Protein AF-0000000069422463 (afdb_homodimer)

Radius of gyration: 33.27 Å; Cα contacts (8 Å, |Δi|>4): 974; chains: 2; bounding box: 63×85×90 Å

InterPro domains:
  IPR027417 P-loop containing nucleoside triphosphate hydrolase [G3DSA:3.40.50.300] (51-285)
  IPR027417 P-loop containing nucleoside triphosphate hydrolase [SSF52540] (46-246)
  IPR045063 Dynamin, N-terminal [PF00350] (51-156)
  IPR051943 TRAFAC Dynamin-like GTPase [PTHR43681] (6-267)

Solvent-accessible surface area (backbone atoms only — not comparable to full-atom values): 37508 Å² total; per-residue (Å²): 128,81,44,75,64,50,56,48,49,50,53,38,50,65,48,44,52,53,39,60,68,57,44,46,58,49,35,66,73,71,43,41,41,79,74,73,45,73,75,76,59,91,54,54,72,68,55,61,36,28,36,37,39,38,34,40,62,88,23,42,63,70,49,34,52,28,51,74,65,71,40,90,60,61,71,81,59,57,60,91,58,83,46,58,71,36,32,39,33,41,34,50,24,91,60,75,46,77,45,50,19,60,59,41,61,73,30,75,84,69,65,48,44,78,56,51,59,92,56,69,78,54,26,75,32,28,33,38,34,25,36,71,42,77,68,28,70,57,26,31,41,33,40,47,40,42,37,58,68,55,88,73,42,66,71,71,70,78,54,62,57,46,58,48,48,40,54,36,54,73,70,32,62,34,35,38,38,30,35,30,58,88,51,54,68,74,26,58,49,47,35,50,29,37,45,70,35,46,89,47,43,87,42,35,32,37,31,38,20,58,41,33,77,40,55,72,74,53,38,57,52,42,47,30,45,31,27,18,50,46,17,45,42,40,64,57,91,71,70,60,53,69,35,53,24,50,59,56,93,65,81,67,77,41,67,87,52,43,68,54,30,53,52,30,46,50,50,51,52,48,53,61,65,44,40,57,68,53,43,52,57,48,52,51,48,52,49,49,50,50,49,49,52,48,50,53,51,47,53,66,51,34,78,73,42,77,82,48,54,66,57,48,53,58,51,50,54,52,53,57,57,47,59,59,55,51,72,71,52,78,68,85,62,79,76,77,70,71,81,63,74,71,72,111,128,81,45,74,64,51,55,48,50,51,52,38,50,64,48,42,51,53,38,59,68,57,46,46,59,48,37,66,73,70,42,41,40,80,73,75,45,73,77,76,58,91,55,54,72,70,53,61,35,27,36,36,40,37,32,40,62,88,23,42,63,70,49,33,51,28,50,75,64,71,41,90,61,61,73,80,58,57,58,91,57,84,46,58,71,36,33,39,34,40,32,48,25,91,57,75,45,77,46,51,19,61,59,41,60,71,30,74,83,70,64,46,43,78,55,54,59,92,53,70,76,54,26,76,33,29,34,38,34,24,36,72,42,77,67,29,70,56,25,29,40,34,42,47,41,41,39,58,68,55,88,73,41,66,70,70,72,78,54,61,60,46,58,50,48,42,55,36,52,72,71,33,63,34,34,38,37,30,34,30,58,88,51,55,69,73,25,57,49,48,36,51,28,37,45,70,35,45,90,48,43,88,42,36,32,37,31,38,20,56,41,33,77,40,57,74,75,53,39,56,52,42,45,30,46,31,25,18,50,46,18,44,43,39,63,55,92,72,72,60,54,69,34,53,23,51,60,54,94,64,79,68,77,42,66,88,54,43,69,52,32,52,52,29,47,49,50,52,51,48,54,61,64,42,39,56,67,53,43,52,58,47,53,51,46,51,48,48,51,50,50,50,52,48,48,54,50,46,52,64,48,37,78,72,41,78,82,48,53,67,56,48,55,59,51,49,52,51,52,56,57,47,60,61,55,50,74,70,52,82,63,86,64,77,75,77,69,68,78,58,70,70,74,108

Sequence (688 aa):
MSTTADKISDILRSLSVPYNKSVRPIEASTGFNMHCMSPLSPTHMEQKPSVLFMGSYSAGKTTAIKYLLQLDIPVLRVGPEPTTDMFHVLTYGEKQVTVGGVILMNDPHLGFQNFFPSNKDIARHFQLTRVNNTCLRAMDIIDSPGFLSGENMGDQRGYDLPGVLCELGKRCTRMYMMMDVFKVDVSPECKECLRKMRSMMGKMRLIFNKADSVSDLNLIRLYGAFMYHSGMAVCAPEVPHVFICSLWDKPYKHDTYRDLFDSEKLELLNDLQMLSVYHYPHIVGNMIERLNCFLVIHLLMCRGIWWLQDSSEKLCRFSKRRRKSRKLWPISAHSTTMPCGMREMSTTADKISDILRSLSVPYNKSVRPIEASTGFNMHCMSPLSPTHMEQKPSVLFMGSYSAGKTTAIKYLLQLDIPVLRVGPEPTTDMFHVLTYGEKQVTVGGVILMNDPHLGFQNFFPSNKDIARHFQLTRVNNTCLRAMDIIDSPGFLSGENMGDQRGYDLPGVLCELGKRCTRMYMMMDVFKVDVSPECKECLRKMRSMMGKMRLIFNKADSVSDLNLIRLYGAFMYHSGMAVCAPEVPHVFICSLWDKPYKHDTYRDLFDSEKLELLNDLQMLSVYHYPHIVGNMIERLNCFLVIHLLMCRGIWWLQDSSEKLCRFSKRRRKSRKLWPISAHSTTMPCGMRE

Structure (mmCIF, N/CA/C/O backbone):
data_AF-0000000069422463-model_v1
#
loop_
_entity.id
_entity.type
_entity.pdbx_description
1 polymer 'EH domain-containing protein 4-like'
#
loop_
_atom_site.group_PDB
_atom_site.id
_atom_site.type_symbol
_atom_site.label_atom_id
_atom_site.label_alt_id
_atom_site.label_comp_id
_atom_site.label_asym_id
_atom_site.label_entity_id
_atom_site.label_seq_id
_atom_site.pdbx_PDB_ins_code
_atom_site.Cartn_x
_atom_site.Cartn_y
_atom_site.Cartn_z
_atom_site.occupancy
_atom_site.B_iso_or_equiv
_atom_site.auth_seq_id
_atom_site.auth_comp_id
_atom_site.auth_asym_id
_atom_site.auth_atom_id
_atom_site.pdbx_PDB_model_num
ATOM 1 N N . MET A 1 1 ? -21.281 -30.516 -27.172 1 32.31 1 MET A N 1
ATOM 2 C CA . MET A 1 1 ? -20.766 -29.172 -27.406 1 32.31 1 MET A CA 1
ATOM 3 C C . MET A 1 1 ? -19.281 -29.109 -27.109 1 32.31 1 MET A C 1
ATOM 5 O O . MET A 1 1 ? -18.859 -29.406 -25.984 1 32.31 1 MET A O 1
ATOM 9 N N . SER A 1 2 ? -18.453 -29.312 -27.984 1 41.84 2 SER A N 1
ATOM 10 C CA . SER A 1 2 ? -17 -29.359 -27.984 1 41.84 2 SER A CA 1
ATOM 11 C C . SER A 1 2 ? -16.406 -28.188 -27.219 1 41.84 2 SER A C 1
ATOM 13 O O . SER A 1 2 ? -16.672 -27.031 -27.547 1 41.84 2 SER A O 1
ATOM 15 N N . THR A 1 3 ? -16.25 -28.344 -25.953 1 51.69 3 THR A N 1
ATOM 16 C CA . THR A 1 3 ? -15.82 -27.359 -24.969 1 51.69 3 THR A CA 1
ATOM 17 C C . THR A 1 3 ? -14.586 -26.594 -25.453 1 51.69 3 THR A C 1
ATOM 19 O O . THR A 1 3 ? -13.867 -27.078 -26.328 1 51.69 3 THR A O 1
ATOM 22 N N . THR A 1 4 ? -14.68 -25.281 -25.297 1 55.38 4 THR A N 1
ATOM 23 C CA . THR A 1 4 ? -13.578 -24.375 -25.594 1 55.38 4 THR A CA 1
ATOM 24 C C . THR A 1 4 ? -12.234 -25.062 -25.328 1 55.38 4 THR A C 1
ATOM 26 O O . THR A 1 4 ? -11.273 -24.859 -26.062 1 55.38 4 THR A O 1
ATOM 29 N N . ALA A 1 5 ? -12.281 -26 -24.438 1 58.28 5 ALA A N 1
ATOM 30 C CA . ALA A 1 5 ? -11.055 -26.703 -24.078 1 58.28 5 ALA A CA 1
ATOM 31 C C . ALA A 1 5 ? -10.68 -27.719 -25.156 1 58.28 5 ALA A C 1
ATOM 33 O O . ALA A 1 5 ? -9.5 -27.875 -25.484 1 58.28 5 ALA A O 1
ATOM 34 N N . ASP A 1 6 ? -11.742 -28.281 -25.828 1 58.25 6 ASP A N 1
ATOM 35 C CA . ASP A 1 6 ? -11.477 -29.266 -26.875 1 58.25 6 ASP A CA 1
ATOM 36 C C . ASP A 1 6 ? -10.914 -28.594 -28.125 1 58.25 6 ASP A C 1
ATOM 38 O O . ASP A 1 6 ? -10.023 -29.141 -28.781 1 58.25 6 ASP A O 1
ATOM 42 N N . LYS A 1 7 ? -11.477 -27.438 -28.297 1 62.94 7 LYS A N 1
ATOM 43 C CA . LYS A 1 7 ? -10.992 -26.703 -29.469 1 62.94 7 LYS A CA 1
ATOM 44 C C . LYS A 1 7 ? -9.531 -26.297 -29.297 1 62.94 7 LYS A C 1
ATOM 46 O O . LYS A 1 7 ? -8.742 -26.375 -30.234 1 62.94 7 LYS A O 1
ATOM 51 N N . ILE A 1 8 ? -9.234 -26.062 -28.125 1 62.81 8 ILE A N 1
ATOM 52 C CA . ILE A 1 8 ? -7.863 -25.641 -27.859 1 62.81 8 ILE A CA 1
ATOM 53 C C . ILE A 1 8 ? -6.922 -26.844 -27.969 1 62.81 8 ILE A C 1
ATOM 55 O O . ILE A 1 8 ? -5.832 -26.734 -28.531 1 62.81 8 ILE A O 1
ATOM 59 N N . SER A 1 9 ? -7.473 -27.859 -27.531 1 63.84 9 SER A N 1
ATOM 60 C CA . SER A 1 9 ? -6.645 -29.062 -27.609 1 63.84 9 SER A CA 1
ATOM 61 C C . SER A 1 9 ? -6.379 -29.453 -29.047 1 63.84 9 SER A C 1
ATOM 63 O O . SER A 1 9 ? -5.277 -29.906 -29.391 1 63.84 9 SER A O 1
ATOM 65 N N . ASP A 1 10 ? -7.383 -29.25 -29.797 1 66.44 10 ASP A N 1
ATOM 66 C CA . ASP A 1 10 ? -7.234 -29.594 -31.203 1 66.44 10 ASP A CA 1
ATOM 67 C C . ASP A 1 10 ? -6.223 -28.672 -31.891 1 66.44 10 ASP A C 1
ATOM 69 O O . ASP A 1 10 ? -5.422 -29.125 -32.719 1 66.44 10 ASP A O 1
ATOM 73 N N . ILE A 1 11 ? -6.301 -27.484 -31.578 1 65.19 11 ILE A N 1
ATOM 74 C CA . ILE A 1 11 ? -5.387 -26.5 -32.156 1 65.19 11 ILE A CA 1
ATOM 75 C C . ILE A 1 11 ? -3.957 -26.812 -31.734 1 65.19 11 ILE A C 1
ATOM 77 O O . ILE A 1 11 ? -3.027 -26.75 -32.531 1 65.19 11 ILE A O 1
ATOM 81 N N . LEU A 1 12 ? -3.84 -27.172 -30.547 1 69.44 12 LEU A N 1
ATOM 82 C CA . LEU A 1 12 ? -2.506 -27.453 -30.016 1 69.44 12 LEU A CA 1
ATOM 83 C C . LEU A 1 12 ? -1.922 -28.719 -30.672 1 69.44 12 LEU A C 1
ATOM 85 O O . LEU A 1 12 ? -0.738 -28.75 -31.016 1 69.44 12 LEU A O 1
ATOM 89 N N . ARG A 1 13 ? -2.756 -29.625 -30.844 1 69.69 13 ARG A N 1
ATOM 90 C CA . ARG A 1 13 ? -2.307 -30.859 -31.5 1 69.69 13 ARG A CA 1
ATOM 91 C C . ARG A 1 13 ? -1.917 -30.594 -32.938 1 69.69 13 ARG A C 1
ATOM 93 O O . ARG A 1 13 ? -0.949 -31.156 -33.438 1 69.69 13 ARG A O 1
ATOM 100 N N . SER A 1 14 ? -2.596 -29.766 -33.531 1 69.56 14 SER A N 1
ATOM 101 C CA . SER A 1 14 ? -2.344 -29.469 -34.938 1 69.56 14 SER A CA 1
ATOM 102 C C . SER A 1 14 ? -1.021 -28.719 -35.125 1 69.56 14 SER A C 1
ATOM 104 O O . SER A 1 14 ? -0.413 -28.781 -36.188 1 69.56 14 SER A O 1
ATOM 106 N N . LEU A 1 15 ? -0.638 -28.109 -34.062 1 71.19 15 LEU A N 1
ATOM 107 C CA . LEU A 1 15 ? 0.617 -27.359 -34.156 1 71.19 15 LEU A CA 1
ATOM 108 C C . LEU A 1 15 ? 1.779 -28.203 -33.656 1 71.19 15 LEU A C 1
ATOM 110 O O . LEU A 1 15 ? 2.889 -28.141 -34.188 1 71.19 15 LEU A O 1
ATOM 114 N N . SER A 1 16 ? 1.464 -28.938 -32.625 1 72.56 16 SER A N 1
ATOM 115 C CA . SER A 1 16 ? 2.516 -29.703 -31.969 1 72.56 16 SER A CA 1
ATOM 116 C C . SER A 1 16 ? 3.068 -30.797 -32.906 1 72.56 16 SER A C 1
ATOM 118 O O . SER A 1 16 ? 4.277 -31.031 -32.938 1 72.56 16 SER A O 1
ATOM 120 N N . VAL A 1 17 ? 2.242 -31.375 -33.656 1 74.19 17 VAL A N 1
ATOM 121 C CA . VAL A 1 17 ? 2.654 -32.5 -34.5 1 74.19 17 VAL A CA 1
ATOM 122 C C . VAL A 1 17 ? 3.607 -32.031 -35.594 1 74.19 17 VAL A C 1
ATOM 124 O O . VAL A 1 17 ? 4.719 -32.531 -35.719 1 74.19 17 VAL A O 1
ATOM 127 N N . PRO A 1 18 ? 3.205 -31.047 -36.219 1 71.75 18 PRO A N 1
ATOM 128 C CA . PRO A 1 18 ? 4.129 -30.562 -37.25 1 71.75 18 PRO A CA 1
ATOM 129 C C . PRO A 1 18 ? 5.418 -29.984 -36.656 1 71.75 18 PRO A C 1
ATOM 131 O O . PRO A 1 18 ? 6.484 -30.125 -37.281 1 71.75 18 PRO A O 1
ATOM 134 N N . TYR A 1 19 ? 5.379 -29.375 -35.656 1 75.75 19 TYR A N 1
ATOM 135 C CA . TYR A 1 19 ? 6.574 -28.812 -35.031 1 75.75 19 TYR A CA 1
ATOM 136 C C . TYR A 1 19 ? 7.555 -29.922 -34.656 1 75.75 19 TYR A C 1
ATOM 138 O O . TYR A 1 19 ? 8.75 -29.828 -34.969 1 75.75 19 TYR A O 1
ATOM 146 N N . ASN A 1 20 ? 7.055 -30.906 -34 1 77.31 20 ASN A N 1
ATOM 147 C CA . ASN A 1 20 ? 7.91 -31.984 -33.531 1 77.31 20 ASN A CA 1
ATOM 148 C C . ASN A 1 20 ? 8.469 -32.781 -34.688 1 77.31 20 ASN A C 1
ATOM 150 O O . ASN A 1 20 ? 9.602 -33.281 -34.625 1 77.31 20 ASN A O 1
ATOM 154 N N . LYS A 1 21 ? 7.723 -32.812 -35.656 1 76 21 LYS A N 1
ATOM 155 C CA . LYS A 1 21 ? 8.125 -33.656 -36.781 1 76 21 LYS A CA 1
ATOM 156 C C . LYS A 1 21 ? 9.086 -32.906 -37.719 1 76 21 LYS A C 1
ATOM 158 O O . LYS A 1 21 ? 10.055 -33.469 -38.219 1 76 21 LYS A O 1
ATOM 163 N N . SER A 1 22 ? 8.898 -31.625 -37.875 1 73.69 22 SER A N 1
ATOM 164 C CA . SER A 1 22 ? 9.633 -30.953 -38.938 1 73.69 22 SER A CA 1
ATOM 165 C C . SER A 1 22 ? 10.586 -29.906 -38.375 1 73.69 22 SER A C 1
ATOM 167 O O . SER A 1 22 ? 11.688 -29.719 -38.906 1 73.69 22 SER A O 1
ATOM 169 N N . VAL A 1 23 ? 10.203 -29.281 -37.438 1 75.75 23 VAL A N 1
ATOM 170 C CA . VAL A 1 23 ? 10.969 -28.125 -37 1 75.75 23 VAL A CA 1
ATOM 171 C C . VAL A 1 23 ? 12 -28.547 -35.938 1 75.75 23 VAL A C 1
ATOM 173 O O . VAL A 1 23 ? 13.164 -28.156 -36.031 1 75.75 23 VAL A O 1
ATOM 176 N N . ARG A 1 24 ? 11.602 -29.328 -35.031 1 78.25 24 ARG A N 1
ATOM 177 C CA . ARG A 1 24 ? 12.445 -29.719 -33.906 1 78.25 24 ARG A CA 1
ATOM 178 C C . ARG A 1 24 ? 13.734 -30.359 -34.406 1 78.25 24 ARG A C 1
ATOM 180 O O . ARG A 1 24 ? 14.82 -30.031 -33.938 1 78.25 24 ARG A O 1
ATOM 187 N N . PRO A 1 25 ? 13.633 -31.266 -35.344 1 76.56 25 PRO A N 1
ATOM 188 C CA . PRO A 1 25 ? 14.867 -31.875 -35.812 1 76.56 25 PRO A CA 1
ATOM 189 C C . PRO A 1 25 ? 15.797 -30.859 -36.5 1 76.56 25 PRO A C 1
ATOM 191 O O . PRO A 1 25 ? 17.016 -30.969 -36.375 1 76.56 25 PRO A O 1
ATOM 194 N N . ILE A 1 26 ? 15.297 -29.922 -37.094 1 74.31 26 ILE A N 1
ATOM 195 C CA . ILE A 1 26 ? 16.109 -28.922 -37.781 1 74.31 26 ILE A CA 1
ATOM 196 C C . ILE A 1 26 ? 16.766 -28.016 -36.75 1 74.31 26 ILE A C 1
ATOM 198 O O . ILE A 1 26 ? 17.938 -27.625 -36.906 1 74.31 26 ILE A O 1
ATOM 202 N N . GLU A 1 27 ? 16.016 -27.656 -35.719 1 77.5 27 GLU A N 1
ATOM 203 C CA . GLU A 1 27 ? 16.578 -26.859 -34.625 1 77.5 27 GLU A CA 1
ATOM 204 C C . GLU A 1 27 ? 17.781 -27.547 -34 1 77.5 27 GLU A C 1
ATOM 206 O O . GLU A 1 27 ? 18.781 -26.906 -33.688 1 77.5 27 GLU A O 1
ATOM 211 N N . ALA A 1 28 ? 17.609 -28.812 -33.75 1 75.38 28 ALA A N 1
ATOM 212 C CA . ALA A 1 28 ? 18.672 -29.594 -33.125 1 75.38 28 ALA A CA 1
ATOM 213 C C . ALA A 1 28 ? 19.906 -29.703 -34 1 75.38 28 ALA A C 1
ATOM 215 O O . ALA A 1 28 ? 21.031 -29.656 -33.531 1 75.38 28 ALA A O 1
ATOM 216 N N . SER A 1 29 ? 19.703 -29.766 -35.281 1 73.38 29 SER A N 1
ATOM 217 C CA . SER A 1 29 ? 20.812 -29.953 -36.219 1 73.38 29 SER A CA 1
ATOM 218 C C . SER A 1 29 ? 21.547 -28.641 -36.469 1 73.38 29 SER A C 1
ATOM 220 O O . SER A 1 29 ? 22.75 -28.641 -36.75 1 73.38 29 SER A O 1
ATOM 222 N N . THR A 1 30 ? 20.844 -27.547 -36.406 1 71.06 30 THR A N 1
ATOM 223 C CA . THR A 1 30 ? 21.438 -26.25 -36.75 1 71.06 30 THR A CA 1
ATOM 224 C C . THR A 1 30 ? 22.047 -25.594 -35.531 1 71.06 30 THR A C 1
ATOM 226 O O . THR A 1 30 ? 22.688 -24.547 -35.625 1 71.06 30 THR A O 1
ATOM 229 N N . GLY A 1 31 ? 21.875 -26.141 -34.312 1 69.62 31 GLY A N 1
ATOM 230 C CA . GLY A 1 31 ? 22.422 -25.562 -33.094 1 69.62 31 GLY A CA 1
ATOM 231 C C . GLY A 1 31 ? 21.578 -24.422 -32.562 1 69.62 31 GLY A C 1
ATOM 232 O O . GLY A 1 31 ? 22.062 -23.609 -31.75 1 69.62 31 GLY A O 1
ATOM 233 N N . PHE A 1 32 ? 20.453 -24.234 -33.094 1 72.94 32 PHE A N 1
ATOM 234 C CA . PHE A 1 32 ? 19.562 -23.172 -32.656 1 72.94 32 PHE A CA 1
ATOM 235 C C . PHE A 1 32 ? 19.344 -23.203 -31.156 1 72.94 32 PHE A C 1
ATOM 237 O O . PHE A 1 32 ? 19.344 -22.156 -30.5 1 72.94 32 PHE A O 1
ATOM 244 N N . ASN A 1 33 ? 19.25 -24.359 -30.609 1 70.44 33 ASN A N 1
ATOM 245 C CA . ASN A 1 33 ? 18.953 -24.531 -29.188 1 70.44 33 ASN A CA 1
ATOM 246 C C . ASN A 1 33 ? 20.141 -24.125 -28.312 1 70.44 33 ASN A C 1
ATOM 248 O O . ASN A 1 33 ? 19.953 -23.703 -27.172 1 70.44 33 ASN A O 1
ATOM 252 N N . MET A 1 34 ? 21.25 -24.156 -28.875 1 65.12 34 MET A N 1
ATOM 253 C CA . MET A 1 34 ? 22.469 -23.812 -28.141 1 65.12 34 MET A CA 1
ATOM 254 C C . MET A 1 34 ? 22.719 -22.312 -28.172 1 65.12 34 MET A C 1
ATOM 256 O O . MET A 1 34 ? 23.234 -21.734 -27.203 1 65.12 34 MET A O 1
ATOM 260 N N . HIS A 1 35 ? 22.25 -21.688 -29.188 1 62.19 35 HIS A N 1
ATOM 261 C CA . HIS A 1 35 ? 22.719 -20.312 -29.391 1 62.19 35 HIS A CA 1
ATOM 262 C C . HIS A 1 35 ? 21.578 -19.312 -29.203 1 62.19 35 HIS A C 1
ATOM 264 O O . HIS A 1 35 ? 21.812 -18.141 -28.891 1 62.19 35 HIS A O 1
ATOM 270 N N . CYS A 1 36 ? 20.453 -19.812 -29.453 1 64.69 36 CYS A N 1
ATOM 271 C CA . CYS A 1 36 ? 19.375 -18.828 -29.5 1 64.69 36 CYS A CA 1
ATOM 272 C C . CYS A 1 36 ? 18.359 -19.078 -28.375 1 64.69 36 CYS A C 1
ATOM 274 O O . CYS A 1 36 ? 18.203 -18.25 -27.484 1 64.69 36 CYS A O 1
ATOM 276 N N . MET A 1 37 ? 17.656 -20.234 -28.5 1 67.88 37 MET A N 1
ATOM 277 C CA . MET A 1 37 ? 16.609 -20.531 -27.531 1 67.88 37 MET A CA 1
ATOM 278 C C . MET A 1 37 ? 16.734 -21.953 -27.016 1 67.88 37 MET A C 1
ATOM 280 O O . MET A 1 37 ? 17.109 -22.859 -27.75 1 67.88 37 MET A O 1
ATOM 284 N N . SER A 1 38 ? 16.391 -22.094 -25.734 1 66.19 38 SER A N 1
ATOM 285 C CA . SER A 1 38 ? 16.453 -23.422 -25.125 1 66.19 38 SER A CA 1
ATOM 286 C C . SER A 1 38 ? 15.438 -24.375 -25.781 1 66.19 38 SER A C 1
ATOM 288 O O . SER A 1 38 ? 14.391 -23.922 -26.25 1 66.19 38 SER A O 1
ATOM 290 N N . PRO A 1 39 ? 15.852 -25.609 -25.938 1 67.81 39 PRO A N 1
ATOM 291 C CA . PRO A 1 39 ? 14.953 -26.578 -26.578 1 67.81 39 PRO A CA 1
ATOM 292 C C . PRO A 1 39 ? 13.609 -26.688 -25.875 1 67.81 39 PRO A C 1
ATOM 294 O O . PRO A 1 39 ? 13.539 -26.562 -24.641 1 67.81 39 PRO A O 1
ATOM 297 N N . LEU A 1 40 ? 12.594 -26.75 -26.719 1 69.25 40 LEU A N 1
ATOM 298 C CA . LEU A 1 40 ? 11.242 -26.938 -26.188 1 69.25 40 LEU A CA 1
ATOM 299 C C . LEU A 1 40 ? 10.93 -28.422 -26 1 69.25 40 LEU A C 1
ATOM 301 O O . LEU A 1 40 ? 11.312 -29.25 -26.828 1 69.25 40 LEU A O 1
ATOM 305 N N . SER A 1 41 ? 10.328 -28.719 -24.828 1 64.81 41 SER A N 1
ATOM 306 C CA . SER A 1 41 ? 9.883 -30.094 -24.609 1 64.81 41 SER A CA 1
ATOM 307 C C . SER A 1 41 ? 8.82 -30.484 -25.625 1 64.81 41 SER A C 1
ATOM 309 O O . SER A 1 41 ? 8.039 -29.656 -26.094 1 64.81 41 SER A O 1
ATOM 311 N N . PRO A 1 42 ? 8.859 -31.766 -26.125 1 63.56 42 PRO A N 1
ATOM 312 C CA . PRO A 1 42 ? 7.863 -32.219 -27.094 1 63.56 42 PRO A CA 1
ATOM 313 C C . PRO A 1 42 ? 6.43 -32 -26.609 1 63.56 42 PRO A C 1
ATOM 315 O O . PRO A 1 42 ? 5.512 -31.875 -27.422 1 63.56 42 PRO A O 1
ATOM 318 N N . THR A 1 43 ? 6.336 -31.938 -25.266 1 62.38 43 THR A N 1
ATOM 319 C CA . THR A 1 43 ? 4.996 -31.797 -24.703 1 62.38 43 THR A CA 1
ATOM 320 C C . THR A 1 43 ? 4.758 -30.359 -24.234 1 62.38 43 THR A C 1
ATOM 322 O O . THR A 1 43 ? 3.832 -30.109 -23.453 1 62.38 43 THR A O 1
ATOM 325 N N . HIS A 1 44 ? 5.582 -29.562 -24.734 1 65.25 44 HIS A N 1
ATOM 326 C CA . HIS A 1 44 ? 5.5 -28.172 -24.281 1 65.25 44 HIS A CA 1
ATOM 327 C C . HIS A 1 44 ? 4.137 -27.578 -24.594 1 65.25 44 HIS A C 1
ATOM 329 O O . HIS A 1 44 ? 3.582 -26.828 -23.781 1 65.25 44 HIS A O 1
ATOM 335 N N . MET A 1 45 ? 3.717 -27.969 -25.719 1 63.5 45 MET A N 1
ATOM 336 C CA . MET A 1 45 ? 2.465 -27.375 -26.172 1 63.5 45 MET A CA 1
ATOM 337 C C . MET A 1 45 ? 1.274 -27.984 -25.438 1 63.5 45 MET A C 1
ATOM 339 O O . MET A 1 45 ? 0.185 -27.406 -25.438 1 63.5 45 MET A O 1
ATOM 343 N N . GLU A 1 46 ? 1.534 -29.109 -24.859 1 64.12 46 GLU A N 1
ATOM 344 C CA . GLU A 1 46 ? 0.439 -29.781 -24.156 1 64.12 46 GLU A CA 1
ATOM 345 C C . GLU A 1 46 ? 0.498 -29.5 -22.656 1 64.12 46 GLU A C 1
ATOM 347 O O . GLU A 1 46 ? -0.297 -30.047 -21.891 1 64.12 46 GLU A O 1
ATOM 352 N N . GLN A 1 47 ? 1.342 -28.703 -22.391 1 72.94 47 GLN A N 1
ATOM 353 C CA . GLN A 1 47 ? 1.512 -28.469 -20.953 1 72.94 47 GLN A CA 1
ATOM 354 C C . GLN A 1 47 ? 0.35 -27.656 -20.391 1 72.94 47 GLN A C 1
ATOM 356 O O . GLN A 1 47 ? -0.072 -26.672 -20.984 1 72.94 47 GLN A O 1
ATOM 361 N N . LYS A 1 48 ? -0.275 -28.234 -19.375 1 79.75 48 LYS A N 1
ATOM 362 C CA . LYS A 1 48 ? -1.339 -27.547 -18.656 1 79.75 48 LYS A CA 1
ATOM 363 C C . LYS A 1 48 ? -0.795 -26.328 -17.906 1 79.75 48 LYS A C 1
ATOM 365 O O . LYS A 1 48 ? 0.396 -26.266 -17.594 1 79.75 48 LYS A O 1
ATOM 370 N N . PRO A 1 49 ? -1.668 -25.375 -17.734 1 87.12 49 PRO A N 1
ATOM 371 C CA . PRO A 1 49 ? -1.241 -24.25 -16.906 1 87.12 49 PRO A CA 1
ATOM 372 C C . PRO A 1 49 ? -0.855 -24.688 -15.492 1 87.12 49 PRO A C 1
ATOM 374 O O . PRO A 1 49 ? -1.442 -25.609 -14.938 1 87.12 49 PRO A O 1
ATOM 377 N N . SER A 1 50 ? 0.118 -24.125 -15.047 1 89.69 50 SER A N 1
ATOM 378 C CA . SER A 1 50 ? 0.581 -24.422 -13.695 1 89.69 50 SER A CA 1
ATOM 379 C C . SER A 1 50 ? 0.452 -23.188 -12.789 1 89.69 50 SER A C 1
ATOM 381 O O . SER A 1 50 ? 0.692 -22.062 -13.227 1 89.69 50 SER A O 1
ATOM 383 N N . VAL A 1 51 ? 0.032 -23.422 -11.555 1 93.94 51 VAL A N 1
ATOM 384 C CA . VAL A 1 51 ? -0.171 -22.359 -10.578 1 93.94 51 VAL A CA 1
ATOM 385 C C . VAL A 1 51 ? 0.751 -22.578 -9.383 1 93.94 51 VAL A C 1
ATOM 387 O O . VAL A 1 51 ? 0.786 -23.672 -8.805 1 93.94 51 VAL A O 1
ATOM 390 N N . LEU A 1 52 ? 1.492 -21.625 -9.086 1 94.06 52 LEU A N 1
ATOM 391 C CA . LEU A 1 52 ? 2.414 -21.672 -7.957 1 94.06 52 LEU A CA 1
ATOM 392 C C . LEU A 1 52 ? 1.847 -20.922 -6.754 1 94.06 52 LEU A C 1
ATOM 394 O O . LEU A 1 52 ? 1.491 -19.75 -6.863 1 94.06 52 LEU A O 1
ATOM 398 N N . PHE A 1 53 ? 1.689 -21.609 -5.617 1 94.62 53 PHE A N 1
ATOM 399 C CA . PHE A 1 53 ? 1.298 -20.969 -4.359 1 94.62 53 PHE A CA 1
ATOM 400 C C . PHE A 1 53 ? 2.516 -20.719 -3.48 1 94.62 53 PHE A C 1
ATOM 402 O O . PHE A 1 53 ? 3.303 -21.641 -3.221 1 94.62 53 PHE A O 1
ATOM 409 N N . MET A 1 54 ? 2.701 -19.5 -3.119 1 93.69 54 MET A N 1
ATOM 410 C CA . MET A 1 54 ? 3.801 -19.109 -2.246 1 93.69 54 MET A CA 1
ATOM 411 C C . MET A 1 54 ? 3.291 -18.281 -1.063 1 93.69 54 MET A C 1
ATOM 413 O O . MET A 1 54 ? 2.16 -17.797 -1.086 1 93.69 54 MET A O 1
ATOM 417 N N . GLY A 1 55 ? 4.129 -18.141 -0.027 1 90.88 55 GLY A N 1
ATOM 418 C CA . GLY A 1 55 ? 3.77 -17.375 1.157 1 90.88 55 GLY A CA 1
ATOM 419 C C . GLY A 1 55 ? 4.508 -17.828 2.404 1 90.88 55 GLY A C 1
ATOM 420 O O . GLY A 1 55 ? 5.227 -18.828 2.379 1 90.88 55 GLY A O 1
ATOM 421 N N . SER A 1 56 ? 4.223 -17.062 3.395 1 86.38 56 SER A N 1
ATOM 422 C CA . SER A 1 56 ? 4.887 -17.375 4.66 1 86.38 56 SER A CA 1
ATOM 423 C C . SER A 1 56 ? 4.324 -18.641 5.289 1 86.38 56 SER A C 1
ATOM 425 O O . SER A 1 56 ? 3.258 -19.109 4.895 1 86.38 56 SER A O 1
ATOM 427 N N . TYR A 1 57 ? 5.105 -19.031 6.238 1 82 57 TYR A N 1
ATOM 428 C CA . TYR A 1 57 ? 4.629 -20.156 7.016 1 82 57 TYR A CA 1
ATOM 429 C C . TYR A 1 57 ? 3.309 -19.844 7.703 1 82 57 TYR A C 1
ATOM 431 O O . TYR A 1 57 ? 3.15 -18.75 8.273 1 82 57 TYR A O 1
ATOM 439 N N . SER A 1 58 ? 2.361 -20.766 7.504 1 80.12 58 SER A N 1
ATOM 440 C CA . SER A 1 58 ? 1.056 -20.688 8.148 1 80.12 58 SER A CA 1
ATOM 441 C C . SER A 1 58 ? 0.18 -19.609 7.52 1 80.12 58 SER A C 1
ATOM 443 O O . SER A 1 58 ? -0.787 -19.156 8.133 1 80.12 58 SER A O 1
ATOM 445 N N . ALA A 1 59 ? 0.544 -19.141 6.379 1 86 59 ALA A N 1
ATOM 446 C CA . ALA A 1 59 ? -0.272 -18.141 5.691 1 86 59 ALA A CA 1
ATOM 447 C C . ALA A 1 59 ? -1.558 -18.766 5.152 1 86 59 ALA A C 1
ATOM 449 O O . ALA A 1 59 ? -2.488 -18.047 4.77 1 86 59 ALA A O 1
ATOM 450 N N . GLY A 1 60 ? -1.616 -20.141 5.113 1 86.38 60 GLY A N 1
ATOM 451 C CA . GLY A 1 60 ? -2.828 -20.812 4.68 1 86.38 60 GLY A CA 1
ATOM 452 C C . GLY A 1 60 ? -2.717 -21.406 3.289 1 86.38 60 GLY A C 1
ATOM 453 O O . GLY A 1 60 ? -3.73 -21.703 2.652 1 86.38 60 GLY A O 1
ATOM 454 N N . LYS A 1 61 ? -1.539 -21.531 2.773 1 88.75 61 LYS A N 1
ATOM 455 C CA . LYS A 1 61 ? -1.318 -22.078 1.434 1 88.75 61 LYS A CA 1
ATOM 456 C C . LYS A 1 61 ? -1.983 -23.438 1.274 1 88.75 61 LYS A C 1
ATOM 458 O O . LYS A 1 61 ? -2.814 -23.625 0.383 1 88.75 61 LYS A O 1
ATOM 463 N N . THR A 1 62 ? -1.604 -24.375 2.191 1 83.31 62 THR A N 1
ATOM 464 C CA . THR A 1 62 ? -2.121 -25.734 2.107 1 83.31 62 THR A CA 1
ATOM 465 C C . THR A 1 62 ? -3.633 -25.766 2.312 1 83.31 62 THR A C 1
ATOM 467 O O . THR A 1 62 ? -4.348 -26.484 1.626 1 83.31 62 THR A O 1
ATOM 470 N N . THR A 1 63 ? -4.07 -24.969 3.205 1 85 63 THR A N 1
ATOM 471 C CA . THR A 1 63 ? -5.504 -24.875 3.457 1 85 63 THR A CA 1
ATOM 472 C C . THR A 1 63 ? -6.234 -24.344 2.225 1 85 63 THR A C 1
ATOM 474 O O . THR A 1 63 ? -7.316 -24.828 1.889 1 85 63 THR A O 1
ATOM 477 N N . ALA A 1 64 ? -5.672 -23.375 1.623 1 89.12 64 ALA A N 1
ATOM 478 C CA . ALA A 1 64 ? -6.266 -22.797 0.42 1 89.12 64 ALA A CA 1
ATOM 479 C C . ALA A 1 64 ? -6.348 -23.828 -0.699 1 89.12 64 ALA A C 1
ATOM 481 O O . ALA A 1 64 ? -7.359 -23.922 -1.396 1 89.12 64 ALA A O 1
ATOM 482 N N . ILE A 1 65 ? -5.262 -24.594 -0.891 1 88.62 65 ILE A N 1
ATOM 483 C CA . ILE A 1 65 ? -5.219 -25.609 -1.928 1 88.62 65 ILE A CA 1
ATOM 484 C C . ILE A 1 65 ? -6.254 -26.688 -1.63 1 88.62 65 ILE A C 1
ATOM 486 O O . ILE A 1 65 ? -6.965 -27.141 -2.531 1 88.62 65 ILE A O 1
ATOM 490 N N . LYS A 1 66 ? -6.383 -27.031 -0.344 1 85.31 66 LYS A N 1
ATOM 491 C CA . LYS A 1 66 ? -7.395 -28 0.063 1 85.31 66 LYS A CA 1
ATOM 492 C C . LYS A 1 66 ? -8.797 -27.484 -0.241 1 85.31 66 LYS A C 1
ATOM 494 O O . LYS A 1 66 ? -9.656 -28.25 -0.699 1 85.31 66 LYS A O 1
ATOM 499 N N . TYR A 1 67 ? -8.93 -26.312 0.091 1 85.94 67 TYR A N 1
ATOM 500 C CA . TYR A 1 67 ? -10.219 -25.672 -0.161 1 85.94 67 TYR A CA 1
ATOM 501 C C . TYR A 1 67 ? -10.547 -25.672 -1.649 1 85.94 67 TYR A C 1
ATOM 503 O O . TYR A 1 67 ? -11.68 -26 -2.043 1 85.94 67 TYR A O 1
ATOM 511 N N . LEU A 1 68 ? -9.586 -25.375 -2.48 1 86.5 68 LEU A N 1
ATOM 512 C CA . LEU A 1 68 ? -9.789 -25.266 -3.922 1 86.5 68 LEU A CA 1
ATOM 513 C C . LEU A 1 68 ? -10.047 -26.641 -4.543 1 86.5 68 LEU A C 1
ATOM 515 O O . LEU A 1 68 ? -10.891 -26.766 -5.434 1 86.5 68 LEU A O 1
ATOM 519 N N . LEU A 1 69 ? -9.336 -27.578 -4.039 1 85.94 69 LEU A N 1
ATOM 520 C CA . LEU A 1 69 ? -9.453 -28.922 -4.602 1 85.94 69 LEU A CA 1
ATOM 521 C C . LEU A 1 69 ? -10.555 -29.719 -3.898 1 85.94 69 LEU A C 1
ATOM 523 O O . LEU A 1 69 ? -10.977 -30.766 -4.387 1 85.94 69 LEU A O 1
ATOM 527 N N . GLN A 1 70 ? -11.086 -29.125 -2.818 1 81.38 70 GLN A N 1
ATOM 528 C CA . GLN A 1 70 ? -12.078 -29.828 -2.008 1 81.38 70 GLN A CA 1
ATOM 529 C C . GLN A 1 70 ? -11.617 -31.234 -1.653 1 81.38 70 GLN A C 1
ATOM 531 O O . GLN A 1 70 ? -12.367 -32.188 -1.812 1 81.38 70 GLN A O 1
ATOM 536 N N . LEU A 1 71 ? -10.359 -31.391 -1.489 1 74.31 71 LEU A N 1
ATOM 537 C CA . LEU A 1 71 ? -9.75 -32.688 -1.144 1 74.31 71 LEU A CA 1
ATOM 538 C C . LEU A 1 71 ? -9.055 -32.594 0.213 1 74.31 71 LEU A C 1
ATOM 540 O O . LEU A 1 71 ? -8.453 -31.578 0.549 1 74.31 71 LEU A O 1
ATOM 544 N N . ASP A 1 72 ? -9.453 -33.469 1.15 1 64.94 72 ASP A N 1
ATOM 545 C CA . ASP A 1 72 ? -8.656 -33.625 2.365 1 64.94 72 ASP A CA 1
ATOM 546 C C . ASP A 1 72 ? -7.328 -34.312 2.07 1 64.94 72 ASP A C 1
ATOM 548 O O . ASP A 1 72 ? -7.289 -35.531 1.892 1 64.94 72 ASP A O 1
ATOM 552 N N . ILE A 1 73 ? -6.539 -33.844 1.248 1 56.66 73 ILE A N 1
ATOM 553 C CA . ILE A 1 73 ? -5.352 -34.531 0.763 1 56.66 73 ILE A CA 1
ATOM 554 C C . ILE A 1 73 ? -4.367 -34.719 1.911 1 56.66 73 ILE A C 1
ATOM 556 O O . ILE A 1 73 ? -3.826 -33.75 2.453 1 56.66 73 ILE A O 1
ATOM 560 N N . PRO A 1 74 ? -4.387 -35.812 2.732 1 52.75 74 PRO A N 1
ATOM 561 C CA . PRO A 1 74 ? -3.342 -36.156 3.701 1 52.75 74 PRO A CA 1
ATOM 562 C C . PRO A 1 74 ? -1.937 -35.844 3.178 1 52.75 74 PRO A C 1
ATOM 564 O O . PRO A 1 74 ? -1.008 -35.656 3.967 1 52.75 74 PRO A O 1
ATOM 567 N N . VAL A 1 75 ? -1.766 -36.031 1.983 1 51.03 75 VAL A N 1
ATOM 568 C CA . VAL A 1 75 ? -0.465 -36.094 1.324 1 51.03 75 VAL A CA 1
ATOM 569 C C . VAL A 1 75 ? 0.265 -34.75 1.491 1 51.03 75 VAL A C 1
ATOM 571 O O . VAL A 1 75 ? 1.497 -34.719 1.457 1 51.03 75 VAL A O 1
ATOM 574 N N . LEU A 1 76 ? -0.455 -33.656 1.505 1 55.31 76 LEU A N 1
ATOM 575 C CA . LEU A 1 76 ? 0.291 -32.406 1.676 1 55.31 76 LEU A CA 1
ATOM 576 C C . LEU A 1 76 ? 0.957 -32.375 3.047 1 55.31 76 LEU A C 1
ATOM 578 O O . LEU A 1 76 ? 1.842 -31.531 3.283 1 55.31 76 LEU A O 1
ATOM 582 N N . ARG A 1 77 ? 0.49 -33.219 4.141 1 48.34 77 ARG A N 1
ATOM 583 C CA . ARG A 1 77 ? 1.035 -33.25 5.492 1 48.34 77 ARG A CA 1
ATOM 584 C C . ARG A 1 77 ? 1.979 -34.438 5.664 1 48.34 77 ARG A C 1
ATOM 586 O O . ARG A 1 77 ? 2.518 -34.656 6.75 1 48.34 77 ARG A O 1
ATOM 593 N N . VAL A 1 78 ? 2.025 -35.469 4.879 1 39.88 78 VAL A N 1
ATOM 594 C CA . VAL A 1 78 ? 2.352 -36.781 5.352 1 39.88 78 VAL A CA 1
ATOM 595 C C . VAL A 1 78 ? 3.797 -36.844 5.844 1 39.88 78 VAL A C 1
ATOM 597 O O . VAL A 1 78 ? 4.23 -37.812 6.434 1 39.88 78 VAL A O 1
ATOM 600 N N . GLY A 1 79 ? 4.875 -36.312 5.176 1 40.38 79 GLY A N 1
ATOM 601 C CA . GLY A 1 79 ? 6.09 -36.969 5.629 1 40.38 79 GLY A CA 1
ATOM 602 C C . GLY A 1 79 ? 6.508 -36.562 7.031 1 40.38 79 GLY A C 1
ATOM 603 O O . GLY A 1 79 ? 5.992 -35.594 7.578 1 40.38 79 GLY A O 1
ATOM 604 N N . PRO A 1 80 ? 7.168 -37.531 7.84 1 40.09 80 PRO A N 1
ATOM 605 C CA . PRO A 1 80 ? 7.715 -37.406 9.195 1 40.09 80 PRO A CA 1
ATOM 606 C C . PRO A 1 80 ? 8.344 -36.031 9.445 1 40.09 80 PRO A C 1
ATOM 608 O O . PRO A 1 80 ? 8.453 -35.594 10.594 1 40.09 80 PRO A O 1
ATOM 611 N N . GLU A 1 81 ? 9.281 -35.688 8.438 1 40.41 81 GLU A N 1
ATOM 612 C CA . GLU A 1 81 ? 10.102 -34.5 8.648 1 40.41 81 GLU A CA 1
ATOM 613 C C . GLU A 1 81 ? 9.266 -33.219 8.578 1 40.41 81 GLU A C 1
ATOM 615 O O . GLU A 1 81 ? 8.242 -33.188 7.895 1 40.41 81 GLU A O 1
ATOM 620 N N . PRO A 1 82 ? 9.453 -32.375 9.453 1 42.41 82 PRO A N 1
ATOM 621 C CA . PRO A 1 82 ? 8.711 -31.109 9.383 1 42.41 82 PRO A CA 1
ATOM 622 C C . PRO A 1 82 ? 8.312 -30.734 7.957 1 42.41 82 PRO A C 1
ATOM 624 O O . PRO A 1 82 ? 9.156 -30.75 7.059 1 42.41 82 PRO A O 1
ATOM 627 N N . THR A 1 83 ? 7.301 -31.297 7.355 1 46.72 83 THR A N 1
ATOM 628 C CA . THR A 1 83 ? 6.566 -31.219 6.098 1 46.72 83 THR A CA 1
ATOM 629 C C . THR A 1 83 ? 6.895 -29.922 5.363 1 46.72 83 THR A C 1
ATOM 631 O O . THR A 1 83 ? 6.691 -29.812 4.152 1 46.72 83 THR A O 1
ATOM 634 N N . THR A 1 84 ? 7.363 -28.859 6.062 1 55.75 84 THR A N 1
ATOM 635 C CA . THR A 1 84 ? 7.062 -27.516 5.609 1 55.75 84 THR A CA 1
ATOM 636 C C . THR A 1 84 ? 8.133 -27.016 4.641 1 55.75 84 THR A C 1
ATOM 638 O O . THR A 1 84 ? 8.016 -25.922 4.09 1 55.75 84 THR A O 1
ATOM 641 N N . ASP A 1 85 ? 9.18 -28 4.348 1 76.38 85 ASP A N 1
ATOM 642 C CA . ASP A 1 85 ? 10.156 -27.438 3.412 1 76.38 85 ASP A CA 1
ATOM 643 C C . ASP A 1 85 ? 10.148 -28.203 2.092 1 76.38 85 ASP A C 1
ATOM 645 O O . ASP A 1 85 ? 11.203 -28.562 1.567 1 76.38 85 ASP A O 1
ATOM 649 N N . MET A 1 86 ? 9.008 -28.766 1.679 1 84.06 86 MET A N 1
ATOM 650 C CA . MET A 1 86 ? 8.875 -29.531 0.437 1 84.06 86 MET A CA 1
ATOM 651 C C . MET A 1 86 ? 8.016 -28.766 -0.57 1 84.06 86 MET A C 1
ATOM 653 O O . MET A 1 86 ? 7 -28.172 -0.205 1 84.06 86 MET A O 1
ATOM 657 N N . PHE A 1 87 ? 8.484 -28.906 -1.79 1 88.25 87 PHE A N 1
ATOM 658 C CA . PHE A 1 87 ? 7.656 -28.453 -2.902 1 88.25 87 PHE A CA 1
ATOM 659 C C . PHE A 1 87 ? 6.727 -29.562 -3.371 1 88.25 87 PHE A C 1
ATOM 661 O O . PHE A 1 87 ? 7.188 -30.609 -3.838 1 88.25 87 PHE A O 1
ATOM 668 N N . HIS A 1 88 ? 5.465 -29.375 -3.244 1 87.94 88 HIS A N 1
ATOM 669 C CA . HIS A 1 88 ? 4.5 -30.391 -3.656 1 87.94 88 HIS A CA 1
ATOM 670 C C . HIS A 1 88 ? 3.838 -30.016 -4.977 1 87.94 88 HIS A C 1
ATOM 672 O O . HIS A 1 88 ? 3.174 -28.969 -5.074 1 87.94 88 HIS A O 1
ATOM 678 N N . VAL A 1 89 ? 4.055 -30.797 -5.926 1 87.5 89 VAL A N 1
ATOM 679 C CA . VAL A 1 89 ? 3.404 -30.609 -7.219 1 87.5 89 VAL A CA 1
ATOM 680 C C . VAL A 1 89 ? 2.195 -31.531 -7.336 1 87.5 89 VAL A C 1
ATOM 682 O O . VAL A 1 89 ? 2.324 -32.75 -7.219 1 87.5 89 VAL A O 1
ATOM 685 N N . LEU A 1 90 ? 1.065 -30.938 -7.508 1 88.88 90 LEU A N 1
ATOM 686 C CA . LEU A 1 90 ? -0.166 -31.703 -7.672 1 88.88 90 LEU A CA 1
ATOM 687 C C . LEU A 1 90 ? -0.613 -31.703 -9.133 1 88.88 90 LEU A C 1
ATOM 689 O O . LEU A 1 90 ? -0.751 -30.641 -9.742 1 88.88 90 LEU A O 1
ATOM 693 N N . THR A 1 91 ? -0.765 -32.812 -9.656 1 87.81 91 THR A N 1
ATOM 694 C CA . THR A 1 91 ? -1.213 -32.969 -11.039 1 87.81 91 THR A CA 1
ATOM 695 C C . THR A 1 91 ? -2.283 -34.062 -11.133 1 87.81 91 THR A C 1
ATOM 697 O O . THR A 1 91 ? -2.523 -34.781 -10.172 1 87.81 91 THR A O 1
ATOM 700 N N . TYR A 1 92 ? -2.959 -34.094 -12.289 1 87.75 92 TYR A N 1
ATOM 701 C CA . TYR A 1 92 ? -4.059 -35.031 -12.477 1 87.75 92 TYR A CA 1
ATOM 702 C C . TYR A 1 92 ? -3.537 -36.438 -12.719 1 87.75 92 TYR A C 1
ATOM 704 O O . TYR A 1 92 ? -2.547 -36.625 -13.43 1 87.75 92 TYR A O 1
ATOM 712 N N . GLY A 1 93 ? -4.172 -37.375 -12.094 1 86.81 93 GLY A N 1
ATOM 713 C CA . GLY A 1 93 ? -3.979 -38.812 -12.328 1 86.81 93 GLY A CA 1
ATOM 714 C C . GLY A 1 93 ? -5.172 -39.656 -11.914 1 86.81 93 GLY A C 1
ATOM 715 O O . GLY A 1 93 ? -5.848 -39.344 -10.93 1 86.81 93 GLY A O 1
ATOM 716 N N . GLU A 1 94 ? -5.398 -40.594 -12.695 1 89.81 94 GLU A N 1
ATOM 717 C CA . GLU A 1 94 ? -6.516 -41.469 -12.367 1 89.81 94 GLU A CA 1
ATOM 718 C C . GLU A 1 94 ? -6.285 -42.188 -11.039 1 89.81 94 GLU A C 1
ATOM 720 O O . GLU A 1 94 ? -7.215 -42.375 -10.25 1 89.81 94 GLU A O 1
ATOM 725 N N . LYS A 1 95 ? -4.996 -42.625 -10.859 1 88.38 95 LYS A N 1
ATOM 726 C CA . LYS A 1 95 ? -4.594 -43.25 -9.594 1 88.38 95 LYS A CA 1
ATOM 727 C C . LYS A 1 95 ? -3.664 -42.312 -8.812 1 88.38 95 LYS A C 1
ATOM 729 O O . LYS A 1 95 ? -2.807 -41.656 -9.391 1 88.38 95 LYS A O 1
ATOM 734 N N . GLN A 1 96 ? -3.887 -42.344 -7.562 1 85.12 96 GLN A N 1
ATOM 735 C CA . GLN A 1 96 ? -3.018 -41.5 -6.727 1 85.12 96 GLN A CA 1
ATOM 736 C C . GLN A 1 96 ? -1.62 -42.125 -6.621 1 85.12 96 GLN A C 1
ATOM 738 O O . GLN A 1 96 ? -1.467 -43.281 -6.203 1 85.12 96 GLN A O 1
ATOM 743 N N . VAL A 1 97 ? -0.653 -41.438 -7.094 1 85.12 97 VAL A N 1
ATOM 744 C CA . VAL A 1 97 ? 0.746 -41.844 -7.039 1 85.12 97 VAL A CA 1
ATOM 745 C C . VAL A 1 97 ? 1.617 -40.656 -6.621 1 85.12 97 VAL A C 1
ATOM 747 O O . VAL A 1 97 ? 1.373 -39.531 -7.035 1 85.12 97 VAL A O 1
ATOM 750 N N . THR A 1 98 ? 2.475 -40.875 -5.746 1 86.19 98 THR A N 1
ATOM 751 C CA . THR A 1 98 ? 3.438 -39.875 -5.34 1 86.19 98 THR A CA 1
ATOM 752 C C . THR A 1 98 ? 4.852 -40.25 -5.762 1 86.19 98 THR A C 1
ATOM 754 O O . THR A 1 98 ? 5.285 -41.406 -5.527 1 86.19 98 THR A O 1
ATOM 757 N N . VAL A 1 99 ? 5.488 -39.344 -6.441 1 84.06 99 VAL A N 1
ATOM 758 C CA . VAL A 1 99 ? 6.836 -39.594 -6.945 1 84.06 99 VAL A CA 1
ATOM 759 C C . VAL A 1 99 ? 7.797 -38.531 -6.379 1 84.06 99 VAL A C 1
ATOM 761 O O . VAL A 1 99 ? 7.48 -37.344 -6.348 1 84.06 99 VAL A O 1
ATOM 764 N N . GLY A 1 100 ? 8.953 -38.938 -5.949 1 82.75 100 GLY A N 1
ATOM 765 C CA . GLY A 1 100 ? 9.961 -38 -5.438 1 82.75 100 GLY A CA 1
ATOM 766 C C . GLY A 1 100 ? 10.656 -37.219 -6.523 1 82.75 100 GLY A C 1
ATOM 767 O O . GLY A 1 100 ? 10.703 -37.656 -7.68 1 82.75 100 GLY A O 1
ATOM 768 N N . GLY A 1 101 ? 11.172 -36.125 -6.141 1 81.81 101 GLY A N 1
ATOM 769 C CA . GLY A 1 101 ? 11.781 -35.188 -7.066 1 81.81 101 GLY A CA 1
ATOM 770 C C . GLY A 1 101 ? 12.977 -35.75 -7.809 1 81.81 101 GLY A C 1
ATOM 771 O O . GLY A 1 101 ? 13.195 -35.438 -8.977 1 81.81 101 GLY A O 1
ATOM 772 N N . VAL A 1 102 ? 13.719 -36.531 -7.113 1 77.69 102 VAL A N 1
ATOM 773 C CA . VAL A 1 102 ? 14.906 -37.125 -7.734 1 77.69 102 VAL A CA 1
ATOM 774 C C . VAL A 1 102 ? 14.5 -38 -8.922 1 77.69 102 VAL A C 1
ATOM 776 O O . VAL A 1 102 ? 15.148 -37.969 -9.969 1 77.69 102 VAL A O 1
ATOM 779 N N . ILE A 1 103 ? 13.414 -38.656 -8.766 1 77.19 103 ILE A N 1
ATOM 780 C CA . ILE A 1 103 ? 12.898 -39.531 -9.828 1 77.19 103 ILE A CA 1
ATOM 781 C C . ILE A 1 103 ? 12.297 -38.656 -10.938 1 77.19 103 ILE A C 1
ATOM 783 O O . ILE A 1 103 ? 12.508 -38.906 -12.125 1 77.19 103 ILE A O 1
ATOM 787 N N . LEU A 1 104 ? 11.688 -37.594 -10.57 1 74.62 104 LEU A N 1
ATOM 788 C CA . LEU A 1 104 ? 11.031 -36.688 -11.5 1 74.62 104 LEU A CA 1
ATOM 789 C C . LEU A 1 104 ? 12.047 -36.031 -12.414 1 74.62 104 LEU A C 1
ATOM 791 O O . LEU A 1 104 ? 11.797 -35.812 -13.602 1 74.62 104 LEU A O 1
ATOM 795 N N . MET A 1 105 ? 13.07 -35.594 -11.844 1 72.5 105 MET A N 1
ATOM 796 C CA . MET A 1 105 ? 14.117 -34.906 -12.594 1 72.5 105 MET A CA 1
ATOM 797 C C . MET A 1 105 ? 14.703 -35.812 -13.672 1 72.5 105 MET A C 1
ATOM 799 O O . MET A 1 105 ? 15.18 -35.344 -14.703 1 72.5 105 MET A O 1
ATOM 803 N N . ASN A 1 106 ? 14.625 -37 -13.414 1 67.94 106 ASN A N 1
ATOM 804 C CA . ASN A 1 106 ? 15.266 -37.938 -14.328 1 67.94 106 ASN A CA 1
ATOM 805 C C . ASN A 1 106 ? 14.266 -38.5 -15.32 1 67.94 106 ASN A C 1
ATOM 807 O O . ASN A 1 106 ? 14.633 -39.312 -16.188 1 67.94 106 ASN A O 1
ATOM 811 N N . ASP A 1 107 ? 12.969 -38.062 -15.172 1 61.91 107 ASP A N 1
ATOM 812 C CA . ASP A 1 107 ? 11.969 -38.562 -16.109 1 61.91 107 ASP A CA 1
ATOM 813 C C . ASP A 1 107 ? 11.531 -37.469 -17.078 1 61.91 107 ASP A C 1
ATOM 815 O O . ASP A 1 107 ? 10.734 -36.594 -16.719 1 61.91 107 ASP A O 1
ATOM 819 N N . PRO A 1 108 ? 12 -37.438 -18.266 1 58.78 108 PRO A N 1
ATOM 820 C CA . PRO A 1 108 ? 11.719 -36.406 -19.25 1 58.78 108 PRO A CA 1
ATOM 821 C C . PRO A 1 108 ? 10.242 -36.312 -19.609 1 58.78 108 PRO A C 1
ATOM 823 O O . PRO A 1 108 ? 9.773 -35.281 -20.078 1 58.78 108 PRO A O 1
ATOM 826 N N . HIS A 1 109 ? 9.523 -37.375 -19.312 1 54.84 109 HIS A N 1
ATOM 827 C CA . HIS A 1 109 ? 8.141 -37.438 -19.766 1 54.84 109 HIS A CA 1
ATOM 828 C C . HIS A 1 109 ? 7.23 -36.625 -18.859 1 54.84 109 HIS A C 1
ATOM 830 O O . HIS A 1 109 ? 6.121 -36.25 -19.266 1 54.84 109 HIS A O 1
ATOM 836 N N . LEU A 1 110 ? 7.797 -36.438 -17.75 1 55.59 110 LEU A N 1
ATOM 837 C CA . LEU A 1 110 ? 6.895 -35.781 -16.797 1 55.59 110 LEU A CA 1
ATOM 838 C C . LEU A 1 110 ? 6.91 -34.281 -16.984 1 55.59 110 LEU A C 1
ATOM 840 O O . LEU A 1 110 ? 6.02 -33.594 -16.5 1 55.59 110 LEU A O 1
ATOM 844 N N . GLY A 1 111 ? 7.648 -33.875 -17.906 1 54.34 111 GLY A N 1
ATOM 845 C CA . GLY A 1 111 ? 7.637 -32.5 -18.328 1 54.34 111 GLY A CA 1
ATOM 846 C C . GLY A 1 111 ? 8.062 -31.531 -17.219 1 54.34 111 GLY A C 1
ATOM 847 O O . GLY A 1 111 ? 7.867 -30.312 -17.328 1 54.34 111 GLY A O 1
ATOM 848 N N . PHE A 1 112 ? 8.445 -32.125 -16.094 1 58.88 112 PHE A N 1
ATOM 849 C CA . PHE A 1 112 ? 8.734 -31.203 -14.984 1 58.88 112 PHE A CA 1
ATOM 850 C C . PHE A 1 112 ? 10.234 -30.938 -14.898 1 58.88 112 PHE A C 1
ATOM 852 O O . PHE A 1 112 ? 10.695 -30.281 -13.953 1 58.88 112 PHE A O 1
ATOM 859 N N . GLN A 1 113 ? 10.852 -31.5 -15.875 1 59.5 113 GLN A N 1
ATOM 860 C CA . GLN A 1 113 ? 12.305 -31.359 -15.859 1 59.5 113 GLN A CA 1
ATOM 861 C C . GLN A 1 113 ? 12.727 -29.891 -15.836 1 59.5 113 GLN A C 1
ATOM 863 O O . GLN A 1 113 ? 13.727 -29.531 -15.219 1 59.5 113 GLN A O 1
ATOM 868 N N . ASN A 1 114 ? 11.797 -29.234 -16.453 1 54.34 114 ASN A N 1
ATOM 869 C CA . ASN A 1 114 ? 12.148 -27.828 -16.594 1 54.34 114 ASN A CA 1
ATOM 870 C C . ASN A 1 114 ? 11.859 -27.047 -15.312 1 54.34 114 ASN A C 1
ATOM 872 O O . ASN A 1 114 ? 12.266 -25.891 -15.18 1 54.34 114 ASN A O 1
ATOM 876 N N . PHE A 1 115 ? 11.141 -27.719 -14.398 1 57.12 115 PHE A N 1
ATOM 877 C CA . PHE A 1 115 ? 10.789 -27 -13.172 1 57.12 115 PHE A CA 1
ATOM 878 C C . PHE A 1 115 ? 11.961 -26.984 -12.203 1 57.12 115 PHE A C 1
ATOM 880 O O . PHE A 1 115 ? 11.977 -26.188 -11.258 1 57.12 115 PHE A O 1
ATOM 887 N N . PHE A 1 116 ? 12.906 -27.844 -12.555 1 59.94 116 PHE A N 1
ATOM 888 C CA . PHE A 1 116 ? 13.914 -27.984 -11.516 1 59.94 116 PHE A CA 1
ATOM 889 C C . PHE A 1 116 ? 15.094 -27.062 -11.766 1 59.94 116 PHE A C 1
ATOM 891 O O . PHE A 1 116 ? 15.516 -26.875 -12.906 1 59.94 116 PHE A O 1
ATOM 898 N N . PRO A 1 117 ? 15.305 -26.234 -10.656 1 59.19 117 PRO A N 1
ATOM 899 C CA . PRO A 1 117 ? 16.484 -25.359 -10.758 1 59.19 117 PRO A CA 1
ATOM 900 C C . PRO A 1 117 ? 17.766 -26.141 -11.055 1 59.19 117 PRO A C 1
ATOM 902 O O . PRO A 1 117 ? 17.766 -27.375 -11.008 1 59.19 117 PRO A O 1
ATOM 905 N N . SER A 1 118 ? 18.75 -25.438 -11.484 1 60.72 118 SER A N 1
ATOM 906 C CA . SER A 1 118 ? 20.062 -25.922 -11.867 1 60.72 118 SER A CA 1
ATOM 907 C C . SER A 1 118 ? 20.719 -26.719 -10.734 1 60.72 118 SER A C 1
ATOM 909 O O . SER A 1 118 ? 21.484 -27.641 -10.984 1 60.72 118 SER A O 1
ATOM 911 N N . ASN A 1 119 ? 20.234 -26.406 -9.5 1 63.44 119 ASN A N 1
ATOM 912 C CA . ASN A 1 119 ? 20.828 -27.109 -8.367 1 63.44 119 ASN A CA 1
ATOM 913 C C . ASN A 1 119 ? 20.156 -28.453 -8.117 1 63.44 119 ASN A C 1
ATOM 915 O O . ASN A 1 119 ? 19 -28.5 -7.699 1 63.44 119 ASN A O 1
ATOM 919 N N . LYS A 1 120 ? 20.828 -29.469 -8.367 1 65.81 120 LYS A N 1
ATOM 920 C CA . LYS A 1 120 ? 20.344 -30.844 -8.289 1 65.81 120 LYS A CA 1
ATOM 921 C C . LYS A 1 120 ? 19.922 -31.188 -6.867 1 65.81 120 LYS A C 1
ATOM 923 O O . LYS A 1 120 ? 19.047 -32.031 -6.668 1 65.81 120 LYS A O 1
ATOM 928 N N . ASP A 1 121 ? 20.484 -30.5 -5.93 1 74.62 121 ASP A N 1
ATOM 929 C CA . ASP A 1 121 ? 20.188 -30.828 -4.535 1 74.62 121 ASP A CA 1
ATOM 930 C C . ASP A 1 121 ? 18.766 -30.406 -4.164 1 74.62 121 ASP A C 1
ATOM 932 O O . ASP A 1 121 ? 18.188 -30.938 -3.205 1 74.62 121 ASP A O 1
ATOM 936 N N . ILE A 1 122 ? 18.156 -29.656 -5.066 1 80.75 122 ILE A N 1
ATOM 937 C CA . ILE A 1 122 ? 16.828 -29.141 -4.762 1 80.75 122 ILE A CA 1
ATOM 938 C C . ILE A 1 122 ? 15.781 -30.188 -5.094 1 80.75 122 ILE A C 1
ATOM 940 O O . ILE A 1 122 ? 14.656 -30.156 -4.578 1 80.75 122 ILE A O 1
ATOM 944 N N . ALA A 1 123 ? 16.203 -31.188 -5.887 1 80.56 123 ALA A N 1
ATOM 945 C CA . ALA A 1 123 ? 15.281 -32.25 -6.316 1 80.56 123 ALA A CA 1
ATOM 946 C C . ALA A 1 123 ? 14.727 -33 -5.121 1 80.56 123 ALA A C 1
ATOM 948 O O . ALA A 1 123 ? 13.586 -33.469 -5.145 1 80.56 123 ALA A O 1
ATOM 949 N N . ARG A 1 124 ? 15.602 -33.062 -4.078 1 81.69 124 ARG A N 1
ATOM 950 C CA . ARG A 1 124 ? 15.203 -33.812 -2.891 1 81.69 124 ARG A CA 1
ATOM 951 C C . ARG A 1 124 ? 14.047 -33.125 -2.17 1 81.69 124 ARG A C 1
ATOM 953 O O . ARG A 1 124 ? 13.359 -33.75 -1.363 1 81.69 124 ARG A O 1
ATOM 960 N N . HIS A 1 125 ? 13.812 -31.891 -2.559 1 85.88 125 HIS A N 1
ATOM 961 C CA . HIS A 1 125 ? 12.773 -31.125 -1.885 1 85.88 125 HIS A CA 1
ATOM 962 C C . HIS A 1 125 ? 11.492 -31.078 -2.719 1 85.88 125 HIS A C 1
ATOM 964 O O . HIS A 1 125 ? 10.57 -30.328 -2.41 1 85.88 125 HIS A O 1
ATOM 970 N N . PHE A 1 126 ? 11.422 -31.906 -3.732 1 86.31 126 PHE A N 1
ATOM 971 C CA . PHE A 1 126 ? 10.242 -31.906 -4.594 1 86.31 126 PHE A CA 1
ATOM 972 C C . PHE A 1 126 ? 9.492 -33.219 -4.496 1 86.31 126 PHE A C 1
ATOM 974 O O . PHE A 1 126 ? 10.102 -34.281 -4.348 1 86.31 126 PHE A O 1
ATOM 981 N N . GLN A 1 127 ? 8.258 -33.094 -4.586 1 85.62 127 GLN A N 1
ATOM 982 C CA . GLN A 1 127 ? 7.383 -34.281 -4.656 1 85.62 127 GLN A CA 1
ATOM 983 C C . GLN A 1 127 ? 6.203 -34 -5.59 1 85.62 127 GLN A C 1
ATOM 985 O O . GLN A 1 127 ? 5.629 -32.906 -5.586 1 85.62 127 GLN A O 1
ATOM 990 N N . LEU A 1 128 ? 5.93 -34.938 -6.402 1 86.31 128 LEU A N 1
ATOM 991 C CA . LEU A 1 128 ? 4.793 -34.875 -7.312 1 86.31 128 LEU A CA 1
ATOM 992 C C . LEU A 1 128 ? 3.721 -35.875 -6.934 1 86.31 128 LEU A C 1
ATOM 994 O O . LEU A 1 128 ? 4.023 -37.062 -6.707 1 86.31 128 LEU A O 1
ATOM 998 N N . THR A 1 129 ? 2.596 -35.438 -6.77 1 86 129 THR A N 1
ATOM 999 C CA . THR A 1 129 ? 1.477 -36.312 -6.445 1 86 129 THR A CA 1
ATOM 1000 C C . THR A 1 129 ? 0.39 -36.219 -7.516 1 86 129 THR A C 1
ATOM 1002 O O . THR A 1 129 ? -0.038 -35.125 -7.879 1 86 129 THR A O 1
ATOM 1005 N N . ARG A 1 130 ? -0.026 -37.312 -8.016 1 88.19 130 ARG A N 1
ATOM 1006 C CA . ARG A 1 130 ? -1.152 -37.406 -8.938 1 88.19 130 ARG A CA 1
ATOM 1007 C C . ARG A 1 130 ? -2.457 -37.656 -8.195 1 88.19 130 ARG A C 1
ATOM 1009 O O . ARG A 1 130 ? -2.52 -38.5 -7.309 1 88.19 130 ARG A O 1
ATOM 1016 N N . VAL A 1 131 ? -3.379 -36.875 -8.445 1 87.62 131 VAL A N 1
ATOM 1017 C CA . VAL A 1 131 ? -4.668 -36.969 -7.766 1 87.62 131 VAL A CA 1
ATOM 1018 C C . VAL A 1 131 ? -5.797 -36.906 -8.797 1 87.62 131 VAL A C 1
ATOM 1020 O O . VAL A 1 131 ? -5.715 -36.125 -9.758 1 87.62 131 VAL A O 1
ATOM 1023 N N . ASN A 1 132 ? -6.801 -37.719 -8.562 1 88.5 132 ASN A N 1
ATOM 1024 C CA . ASN A 1 132 ? -7.98 -37.688 -9.422 1 88.5 132 ASN A CA 1
ATOM 1025 C C . ASN A 1 132 ? -8.922 -36.531 -9.039 1 88.5 132 ASN A C 1
ATOM 1027 O O . ASN A 1 132 ? -9.828 -36.719 -8.227 1 88.5 132 ASN A O 1
ATOM 1031 N N . ASN A 1 133 ? -8.664 -35.438 -9.602 1 88 133 ASN A N 1
ATOM 1032 C CA . ASN A 1 133 ? -9.43 -34.219 -9.352 1 88 133 ASN A CA 1
ATOM 1033 C C . ASN A 1 133 ? -9.664 -33.438 -10.633 1 88 133 ASN A C 1
ATOM 1035 O O . ASN A 1 133 ? -8.742 -33.25 -11.43 1 88 133 ASN A O 1
ATOM 1039 N N . THR A 1 134 ? -10.867 -33 -10.805 1 85 134 THR A N 1
ATOM 1040 C CA . THR A 1 134 ? -11.266 -32.344 -12.031 1 85 134 THR A CA 1
ATOM 1041 C C . THR A 1 134 ? -10.492 -31.031 -12.219 1 85 134 THR A C 1
ATOM 1043 O O . THR A 1 134 ? -10.148 -30.672 -13.344 1 85 134 THR A O 1
ATOM 1046 N N . CYS A 1 135 ? -10.211 -30.375 -11.164 1 87.31 135 CYS A N 1
ATOM 1047 C CA . CYS A 1 135 ? -9.453 -29.125 -11.234 1 87.31 135 CYS A CA 1
ATOM 1048 C C . CYS A 1 135 ? -8.031 -29.391 -11.727 1 87.31 135 CYS A C 1
ATOM 1050 O O . CYS A 1 135 ? -7.477 -28.578 -12.477 1 87.31 135 CYS A O 1
ATOM 1052 N N . LEU A 1 136 ? -7.512 -30.516 -11.398 1 88.31 136 LEU A N 1
ATOM 1053 C CA . LEU A 1 136 ? -6.133 -30.844 -11.734 1 88.31 136 LEU A CA 1
ATOM 1054 C C . LEU A 1 136 ? -6.027 -31.344 -13.172 1 88.31 136 LEU A C 1
ATOM 1056 O O . LEU A 1 136 ? -4.926 -31.469 -13.711 1 88.31 136 LEU A O 1
ATOM 1060 N N . ARG A 1 137 ? -7.148 -31.609 -13.75 1 83.56 137 ARG A N 1
ATOM 1061 C CA . ARG A 1 137 ? -7.156 -31.906 -15.18 1 83.56 137 ARG A CA 1
ATOM 1062 C C . ARG A 1 137 ? -6.871 -30.656 -16 1 83.56 137 ARG A C 1
ATOM 1064 O O . ARG A 1 137 ? -6.277 -30.734 -17.078 1 83.56 137 ARG A O 1
ATOM 1071 N N . ALA A 1 138 ? -7.266 -29.578 -15.336 1 83.12 138 ALA A N 1
ATOM 1072 C CA . ALA A 1 138 ? -7.188 -28.312 -16.078 1 83.12 138 ALA A CA 1
ATOM 1073 C C . ALA A 1 138 ? -5.91 -27.547 -15.727 1 83.12 138 ALA A C 1
ATOM 1075 O O . ALA A 1 138 ? -5.449 -26.719 -16.5 1 83.12 138 ALA A O 1
ATOM 1076 N N . MET A 1 139 ? -5.367 -27.891 -14.602 1 88.62 139 MET A N 1
ATOM 1077 C CA . MET A 1 139 ? -4.184 -27.156 -14.188 1 88.62 139 MET A CA 1
ATOM 1078 C C . MET A 1 139 ? -3.363 -27.953 -13.18 1 88.62 139 MET A C 1
ATOM 1080 O O . MET A 1 139 ? -3.891 -28.844 -12.516 1 88.62 139 MET A O 1
ATOM 1084 N N . ASP A 1 140 ? -2.094 -27.625 -13.148 1 88.12 140 ASP A N 1
ATOM 1085 C CA . ASP A 1 140 ? -1.222 -28.156 -12.102 1 88.12 140 ASP A CA 1
ATOM 1086 C C . ASP A 1 140 ? -1.031 -27.141 -10.977 1 88.12 140 ASP A C 1
ATOM 1088 O O . ASP A 1 140 ? -1.031 -25.938 -11.219 1 88.12 140 ASP A O 1
ATOM 1092 N N . ILE A 1 141 ? -0.876 -27.625 -9.742 1 91.44 141 ILE A N 1
ATOM 1093 C CA . ILE A 1 141 ? -0.705 -26.75 -8.594 1 91.44 141 ILE A CA 1
ATOM 1094 C C . ILE A 1 141 ? 0.617 -27.062 -7.895 1 91.44 141 ILE A C 1
ATOM 1096 O O . ILE A 1 141 ? 0.953 -28.234 -7.688 1 91.44 141 ILE A O 1
ATOM 1100 N N . ILE A 1 142 ? 1.362 -26.109 -7.645 1 90.19 142 ILE A N 1
ATOM 1101 C CA . ILE A 1 142 ? 2.613 -26.266 -6.906 1 90.19 142 ILE A CA 1
ATOM 1102 C C . ILE A 1 142 ? 2.494 -25.594 -5.543 1 90.19 142 ILE A C 1
ATOM 1104 O O . ILE A 1 142 ? 2.275 -24.375 -5.457 1 90.19 142 ILE A O 1
ATOM 1108 N N . ASP A 1 143 ? 2.604 -26.359 -4.527 1 91.19 143 ASP A N 1
ATOM 1109 C CA . ASP A 1 143 ? 2.65 -25.875 -3.154 1 91.19 143 ASP A CA 1
ATOM 1110 C C . ASP A 1 143 ? 4.094 -25.688 -2.684 1 91.19 143 ASP A C 1
ATOM 1112 O O . ASP A 1 143 ? 4.848 -26.656 -2.602 1 91.19 143 ASP A O 1
ATOM 1116 N N . SER A 1 144 ? 4.434 -24.516 -2.439 1 91.69 144 SER A N 1
ATOM 1117 C CA . SER A 1 144 ? 5.812 -24.25 -2.053 1 91.69 144 SER A CA 1
ATOM 1118 C C . SER A 1 144 ? 5.957 -24.156 -0.537 1 91.69 144 SER A C 1
ATOM 1120 O O . SER A 1 144 ? 4.969 -23.969 0.176 1 91.69 144 SER A O 1
ATOM 1122 N N . PRO A 1 145 ? 7.188 -24.359 -0.049 1 89.44 145 PRO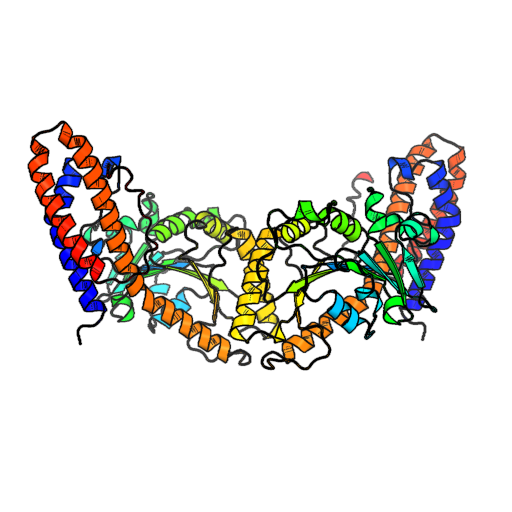 A N 1
ATOM 1123 C CA . PRO A 1 145 ? 7.43 -24.141 1.378 1 89.44 145 PRO A CA 1
ATOM 1124 C C . PRO A 1 145 ? 7.207 -22.688 1.794 1 89.44 145 PRO A C 1
ATOM 1126 O O . PRO A 1 145 ? 7.332 -21.781 0.968 1 89.44 145 PRO A O 1
ATOM 1129 N N . GLY A 1 146 ? 6.914 -22.516 3.031 1 88.69 146 GLY A N 1
ATOM 1130 C CA . GLY A 1 146 ? 6.66 -21.172 3.529 1 88.69 146 GLY A CA 1
ATOM 1131 C C . GLY A 1 146 ? 7.93 -20.391 3.797 1 88.69 146 GLY A C 1
ATOM 1132 O O . GLY A 1 146 ? 8.969 -20.969 4.117 1 88.69 146 GLY A O 1
ATOM 1133 N N . PHE A 1 147 ? 7.762 -19.109 3.65 1 87.62 147 PHE A N 1
ATOM 1134 C CA . PHE A 1 147 ? 8.859 -18.219 4.02 1 87.62 147 PHE A CA 1
ATOM 1135 C C . PHE A 1 147 ? 9.102 -18.25 5.527 1 87.62 147 PHE A C 1
ATOM 1137 O O . PHE A 1 147 ? 8.148 -18.281 6.309 1 87.62 147 PHE A O 1
ATOM 1144 N N . LEU A 1 148 ? 10.352 -18.203 5.812 1 78.44 148 LEU A N 1
ATOM 1145 C CA . LEU A 1 148 ? 10.711 -18.141 7.227 1 78.44 148 LEU A CA 1
ATOM 1146 C C . LEU A 1 148 ? 10.75 -16.703 7.719 1 78.44 148 LEU A C 1
ATOM 1148 O O . LEU A 1 148 ? 11.086 -15.789 6.961 1 78.44 148 LEU A O 1
ATOM 1152 N N . SER A 1 149 ? 10.195 -16.219 8.82 1 71.69 149 SER A N 1
ATOM 1153 C CA . SER A 1 149 ? 10.078 -14.867 9.375 1 71.69 149 SER A CA 1
ATOM 1154 C C . SER A 1 149 ? 11.422 -14.359 9.883 1 71.69 149 SER A C 1
ATOM 1156 O O . SER A 1 149 ? 11.664 -13.148 9.922 1 71.69 149 SER A O 1
ATOM 1158 N N . GLY A 1 150 ? 12.375 -15.102 10.297 1 61.62 150 GLY A N 1
ATOM 1159 C CA . GLY A 1 150 ? 13.562 -14.633 10.992 1 61.62 150 GLY A CA 1
ATOM 1160 C C . GLY A 1 150 ? 14.633 -14.094 10.062 1 61.62 150 GLY A C 1
ATOM 1161 O O . GLY A 1 150 ? 14.633 -14.406 8.867 1 61.62 150 GLY A O 1
ATOM 1162 N N . GLU A 1 151 ? 15.305 -12.758 10.305 1 57.12 151 GLU A N 1
ATOM 1163 C CA . GLU A 1 151 ? 16.375 -12.086 9.562 1 57.12 151 GLU A CA 1
ATOM 1164 C C . GLU A 1 151 ? 17.391 -13.086 9.039 1 57.12 151 GLU A C 1
ATOM 1166 O O . GLU A 1 151 ? 17.906 -12.938 7.926 1 57.12 151 GLU A O 1
ATOM 1171 N N . ASN A 1 152 ? 17.797 -13.977 9.867 1 51.34 152 ASN A N 1
ATOM 1172 C CA . ASN A 1 152 ? 18.984 -14.75 9.531 1 51.34 152 ASN A CA 1
ATOM 1173 C C . ASN A 1 152 ? 18.625 -16.141 9.039 1 51.34 152 ASN A C 1
ATOM 1175 O O . ASN A 1 152 ? 19.469 -17.047 9.031 1 51.34 152 ASN A O 1
ATOM 1179 N N . MET A 1 153 ? 17.469 -16.281 8.594 1 51.75 153 MET A N 1
ATOM 1180 C CA . MET A 1 153 ? 17.078 -17.688 8.555 1 51.75 153 MET A CA 1
ATOM 1181 C C . MET A 1 153 ? 17.234 -18.266 7.152 1 51.75 153 MET A C 1
ATOM 1183 O O . MET A 1 153 ? 17.047 -19.453 6.938 1 51.75 153 MET A O 1
ATOM 1187 N N . GLY A 1 154 ? 17.438 -17.422 6.188 1 54.53 154 GLY A N 1
ATOM 1188 C CA . GLY A 1 154 ? 17.719 -18.031 4.898 1 54.53 154 GLY A CA 1
ATOM 1189 C C . GLY A 1 154 ? 18.766 -19.125 4.969 1 54.53 154 GLY A C 1
ATOM 1190 O O . GLY A 1 154 ? 18.672 -20.125 4.25 1 54.53 154 GLY A O 1
ATOM 1191 N N . ASP A 1 155 ? 19.609 -18.922 5.965 1 58.62 155 ASP A N 1
ATOM 1192 C CA . ASP A 1 155 ? 20.719 -19.859 6.105 1 58.62 155 ASP A CA 1
ATOM 1193 C C . ASP A 1 155 ? 20.234 -21.203 6.66 1 58.62 155 ASP A C 1
ATOM 1195 O O . ASP A 1 155 ? 20.891 -22.234 6.488 1 58.62 155 ASP A O 1
ATOM 1199 N N . GLN A 1 156 ? 19.031 -21.219 7.09 1 64.62 156 GLN A N 1
ATOM 1200 C CA . GLN A 1 156 ? 18.594 -22.422 7.789 1 64.62 156 GLN A CA 1
ATOM 1201 C C . GLN A 1 156 ? 18.078 -23.484 6.809 1 64.62 156 GLN A C 1
ATOM 1203 O O . GLN A 1 156 ? 18.141 -24.672 7.09 1 64.62 156 GLN A O 1
ATOM 1208 N N . ARG A 1 157 ? 17.656 -23.188 5.637 1 72.81 157 ARG A N 1
ATOM 1209 C CA . ARG A 1 157 ? 17.062 -24.141 4.703 1 72.81 157 ARG A CA 1
ATOM 1210 C C . ARG A 1 157 ? 18.141 -24.891 3.926 1 72.81 157 ARG A C 1
ATOM 1212 O O . ARG A 1 157 ? 17.922 -26.016 3.457 1 72.81 157 ARG A O 1
ATOM 1219 N N . GLY A 1 158 ? 19.344 -24.359 3.852 1 74.88 158 GLY A N 1
ATOM 1220 C CA . GLY A 1 158 ? 20.406 -24.984 3.082 1 74.88 158 GLY A CA 1
ATOM 1221 C C . GLY A 1 158 ? 20.328 -24.688 1.596 1 74.88 158 GLY A C 1
ATOM 1222 O O . GLY A 1 158 ? 21.078 -25.25 0.802 1 74.88 158 GLY A O 1
ATOM 1223 N N . TYR A 1 159 ? 19.188 -24.062 1.174 1 82.31 159 TYR A N 1
ATOM 1224 C CA . TYR A 1 159 ? 19.109 -23.656 -0.222 1 82.31 159 TYR A CA 1
ATOM 1225 C C . TYR A 1 159 ? 18.438 -22.281 -0.344 1 82.31 159 TYR A C 1
ATOM 1227 O O . TYR A 1 159 ? 17.875 -21.766 0.627 1 82.31 159 TYR A O 1
ATOM 1235 N N . ASP A 1 160 ? 18.469 -21.688 -1.556 1 86.06 160 ASP A N 1
ATOM 1236 C CA . ASP A 1 160 ? 17.922 -20.375 -1.854 1 86.06 160 ASP A CA 1
ATOM 1237 C C . ASP A 1 160 ? 16.453 -20.469 -2.291 1 86.06 160 ASP A C 1
ATOM 1239 O O . ASP A 1 160 ? 16.156 -20.531 -3.486 1 86.06 160 ASP A O 1
ATOM 1243 N N . LEU A 1 161 ? 15.602 -20.391 -1.312 1 88.5 161 LEU A N 1
ATOM 1244 C CA . LEU A 1 161 ? 14.18 -20.547 -1.61 1 88.5 161 LEU A CA 1
ATOM 1245 C C . LEU A 1 161 ? 13.703 -19.469 -2.576 1 88.5 161 LEU A C 1
ATOM 1247 O O . LEU A 1 161 ? 13.062 -19.781 -3.586 1 88.5 161 LEU A O 1
ATOM 1251 N N . PRO A 1 162 ? 14.008 -18.172 -2.301 1 89.94 162 PRO A N 1
ATOM 1252 C CA . PRO A 1 162 ? 13.578 -17.141 -3.258 1 89.94 162 PRO A CA 1
ATOM 1253 C C . PRO A 1 162 ? 14.07 -17.422 -4.676 1 89.94 162 PRO A C 1
ATOM 1255 O O . PRO A 1 162 ? 13.344 -17.188 -5.645 1 89.94 162 PRO A O 1
ATOM 1258 N N . GLY A 1 163 ? 15.242 -17.938 -4.734 1 87.38 163 GLY A N 1
ATOM 1259 C CA . GLY A 1 163 ? 15.773 -18.281 -6.043 1 87.38 163 GLY A CA 1
ATOM 1260 C C . GLY A 1 163 ? 15.016 -19.406 -6.719 1 87.38 163 GLY A C 1
ATOM 1261 O O . GLY A 1 163 ? 14.734 -19.328 -7.918 1 87.38 163 GLY A O 1
ATOM 1262 N N . VAL A 1 164 ? 14.727 -20.422 -6.008 1 87.12 164 VAL A N 1
ATOM 1263 C CA . VAL A 1 164 ? 13.977 -21.562 -6.531 1 87.12 164 VAL A CA 1
ATOM 1264 C C . VAL A 1 164 ? 12.578 -21.109 -6.965 1 87.12 164 VAL A C 1
ATOM 1266 O O . VAL A 1 164 ? 12.109 -21.484 -8.039 1 87.12 164 VAL A O 1
ATOM 1269 N N . LEU A 1 165 ? 12.016 -20.297 -6.188 1 91.38 165 LEU A N 1
ATOM 1270 C CA . LEU A 1 165 ? 10.688 -19.781 -6.5 1 91.38 165 LEU A CA 1
ATOM 1271 C C . LEU A 1 165 ? 10.711 -18.922 -7.754 1 91.38 165 LEU A C 1
ATOM 1273 O O . LEU A 1 165 ? 9.773 -18.953 -8.555 1 91.38 165 LEU A O 1
ATOM 1277 N N . CYS A 1 166 ? 11.711 -18.172 -7.84 1 89.31 166 CYS A N 1
ATOM 1278 C CA . CYS A 1 166 ? 11.859 -17.344 -9.031 1 89.31 166 CYS A CA 1
ATOM 1279 C C . CYS A 1 166 ? 11.953 -18.219 -10.281 1 89.31 166 CYS A C 1
ATOM 1281 O O . CYS A 1 166 ? 11.312 -17.922 -11.297 1 89.31 166 CYS A O 1
ATOM 1283 N N . GLU A 1 167 ? 12.68 -19.25 -10.203 1 84.62 167 GLU A N 1
ATOM 1284 C CA . GLU A 1 167 ? 12.812 -20.172 -11.328 1 84.62 167 GLU A CA 1
ATOM 1285 C C . GLU A 1 167 ? 11.484 -20.844 -11.656 1 84.62 167 GLU A C 1
ATOM 1287 O O . GLU A 1 167 ? 11.117 -20.969 -12.828 1 84.62 167 GLU A O 1
ATOM 1292 N N . LEU A 1 168 ? 10.828 -21.266 -10.641 1 87.31 168 LEU A N 1
ATOM 1293 C CA . LEU A 1 168 ? 9.516 -21.875 -10.836 1 87.31 168 LEU A CA 1
ATOM 1294 C C . LEU A 1 168 ? 8.523 -20.875 -11.414 1 87.31 168 LEU A C 1
ATOM 1296 O O . LEU A 1 168 ? 7.703 -21.219 -12.266 1 87.31 168 LEU A O 1
ATOM 1300 N N . GLY A 1 169 ? 8.625 -19.688 -10.898 1 88.56 169 GLY A N 1
ATOM 1301 C CA . GLY A 1 169 ? 7.746 -18.625 -11.352 1 88.56 169 GLY A CA 1
ATOM 1302 C C . GLY A 1 169 ? 7.855 -18.359 -12.844 1 88.56 169 GLY A C 1
ATOM 1303 O O . GLY A 1 169 ? 6.859 -18.031 -13.5 1 88.56 169 GLY A O 1
ATOM 1304 N N . LYS A 1 170 ? 9.016 -18.531 -13.352 1 82.31 170 LYS A N 1
ATOM 1305 C CA . LYS A 1 170 ? 9.227 -18.312 -14.781 1 82.31 170 LYS A CA 1
ATOM 1306 C C . LYS A 1 170 ? 8.461 -19.344 -15.617 1 82.31 170 LYS A C 1
ATOM 1308 O O . LYS A 1 170 ? 8.062 -19.062 -16.75 1 82.31 170 LYS A O 1
ATOM 1313 N N . ARG A 1 171 ? 8.148 -20.375 -15.016 1 77.5 171 ARG A N 1
ATOM 1314 C CA . ARG A 1 171 ? 7.547 -21.484 -15.766 1 77.5 171 ARG A CA 1
ATOM 1315 C C . ARG A 1 171 ? 6.055 -21.578 -15.484 1 77.5 171 ARG A C 1
ATOM 1317 O O . ARG A 1 171 ? 5.301 -22.141 -16.281 1 77.5 171 ARG A O 1
ATOM 1324 N N . CYS A 1 172 ? 5.691 -21.016 -14.438 1 87.56 172 CYS A N 1
ATOM 1325 C CA . CYS A 1 172 ? 4.285 -21.109 -14.055 1 87.56 172 CYS A CA 1
ATOM 1326 C C . CYS A 1 172 ? 3.445 -20.078 -14.805 1 87.56 172 CYS A C 1
ATOM 1328 O O . CYS A 1 172 ? 3.967 -19.062 -15.266 1 87.56 172 CYS A O 1
ATOM 1330 N N . THR A 1 173 ? 2.201 -20.484 -14.938 1 87.69 173 THR A N 1
ATOM 1331 C CA . THR A 1 173 ? 1.255 -19.594 -15.609 1 87.69 173 THR A CA 1
ATOM 1332 C C . THR A 1 173 ? 0.776 -18.5 -14.664 1 87.69 173 THR A C 1
ATOM 1334 O O . THR A 1 173 ? 0.538 -17.359 -15.086 1 87.69 173 THR A O 1
ATOM 1337 N N . ARG A 1 174 ? 0.646 -18.797 -13.469 1 93.44 174 ARG A N 1
ATOM 1338 C CA . ARG A 1 174 ? 0.144 -17.891 -12.445 1 93.44 174 ARG A CA 1
ATOM 1339 C C . ARG A 1 174 ? 0.81 -18.141 -11.102 1 93.44 174 ARG A C 1
ATOM 1341 O O . ARG A 1 174 ? 1.131 -19.297 -10.773 1 93.44 174 ARG A O 1
ATOM 1348 N N . MET A 1 175 ? 1.01 -17.109 -10.414 1 95.25 175 MET A N 1
ATOM 1349 C CA . MET A 1 175 ? 1.547 -17.219 -9.062 1 95.25 175 MET A CA 1
ATOM 1350 C C . MET A 1 175 ? 0.623 -16.531 -8.055 1 95.25 175 MET A C 1
ATOM 1352 O O . MET A 1 175 ? 0.16 -15.414 -8.281 1 95.25 175 MET A O 1
ATOM 1356 N N . TYR A 1 176 ? 0.324 -17.234 -6.996 1 95.81 176 TYR A N 1
ATOM 1357 C CA . TYR A 1 176 ? -0.45 -16.688 -5.891 1 95.81 176 TYR A CA 1
ATOM 1358 C C . TYR A 1 176 ? 0.399 -16.578 -4.629 1 95.81 176 TYR A C 1
ATOM 1360 O O . TYR A 1 176 ? 0.885 -17.578 -4.113 1 95.81 176 TYR A O 1
ATOM 1368 N N . MET A 1 177 ? 0.616 -15.438 -4.199 1 93.56 177 MET A N 1
ATOM 1369 C CA . MET A 1 177 ? 1.302 -15.203 -2.934 1 93.56 177 MET A CA 1
ATOM 1370 C C . MET A 1 177 ? 0.3 -15.016 -1.799 1 93.56 177 MET A C 1
ATOM 1372 O O . MET A 1 177 ? -0.444 -14.031 -1.776 1 93.56 177 MET A O 1
ATOM 1376 N N . MET A 1 178 ? 0.352 -15.938 -0.903 1 92.56 178 MET A N 1
ATOM 1377 C CA . MET A 1 178 ? -0.563 -15.898 0.234 1 92.56 178 MET A CA 1
ATOM 1378 C C . MET A 1 178 ? 0.016 -15.055 1.366 1 92.56 178 MET A C 1
ATOM 1380 O O . MET A 1 178 ? 1.161 -15.258 1.774 1 92.56 178 MET A O 1
ATOM 1384 N N . MET A 1 179 ? -0.776 -14.141 1.8 1 90.12 179 MET A N 1
ATOM 1385 C CA . MET A 1 179 ? -0.396 -13.281 2.918 1 90.12 179 MET A CA 1
ATOM 1386 C C . MET A 1 179 ? -1.377 -13.43 4.074 1 90.12 179 MET A C 1
ATOM 1388 O O . MET A 1 179 ? -2.592 -13.422 3.871 1 90.12 179 MET A O 1
ATOM 1392 N N . ASP A 1 180 ? -0.795 -13.578 5.188 1 87.75 180 ASP A N 1
ATOM 1393 C CA . ASP A 1 180 ? -1.581 -13.664 6.418 1 87.75 180 ASP A CA 1
ATOM 1394 C C . ASP A 1 180 ? -1.934 -12.266 6.934 1 87.75 180 ASP A C 1
ATOM 1396 O O . ASP A 1 180 ? -1.047 -11.445 7.168 1 87.75 180 ASP A O 1
ATOM 1400 N N . VAL A 1 181 ? -3.205 -12.039 7.223 1 86.62 181 VAL A N 1
ATOM 1401 C CA . VAL A 1 181 ? -3.686 -10.734 7.66 1 86.62 181 VAL A CA 1
ATOM 1402 C C . VAL A 1 181 ? -3.047 -10.367 9 1 86.62 181 VAL A C 1
ATOM 1404 O O . VAL A 1 181 ? -2.904 -9.188 9.328 1 86.62 181 VAL A O 1
ATOM 1407 N N . PHE A 1 182 ? -2.645 -11.32 9.734 1 83.25 182 PHE A N 1
ATOM 1408 C CA . PHE A 1 182 ? -2.094 -11.062 11.062 1 83.25 182 PHE A CA 1
ATOM 1409 C C . PHE A 1 182 ? -0.596 -10.797 10.984 1 83.25 182 PHE A C 1
ATOM 1411 O O . PHE A 1 182 ? 0.013 -10.352 11.961 1 83.25 182 PHE A O 1
ATOM 1418 N N . LYS A 1 183 ? -0.019 -11.109 9.828 1 77.62 183 LYS A N 1
ATOM 1419 C CA . LYS A 1 183 ? 1.409 -10.898 9.609 1 77.62 183 LYS A CA 1
ATOM 1420 C C . LYS A 1 183 ? 1.651 -9.844 8.539 1 77.62 183 LYS A C 1
ATOM 1422 O O . LYS A 1 183 ? 1.946 -10.18 7.387 1 77.62 183 LYS A O 1
ATOM 1427 N N . VAL A 1 184 ? 1.471 -8.625 8.914 1 66.19 184 VAL A N 1
ATOM 1428 C CA . VAL A 1 184 ? 1.518 -7.531 7.949 1 66.19 184 VAL A CA 1
ATOM 1429 C C . VAL A 1 184 ? 2.959 -7.305 7.496 1 66.19 184 VAL A C 1
ATOM 1431 O O . VAL A 1 184 ? 3.199 -6.871 6.367 1 66.19 184 VAL A O 1
ATOM 1434 N N . ASP A 1 185 ? 3.881 -7.793 8.266 1 67.56 185 ASP A N 1
ATOM 1435 C CA . ASP A 1 185 ? 5.277 -7.57 7.91 1 67.56 185 ASP A CA 1
ATOM 1436 C C . ASP A 1 185 ? 5.77 -8.625 6.922 1 67.56 185 ASP A C 1
ATOM 1438 O O . ASP A 1 185 ? 5.492 -9.812 7.086 1 67.56 185 ASP A O 1
ATOM 1442 N N . VAL A 1 186 ? 6.316 -8.102 5.902 1 74.31 186 VAL A N 1
ATOM 1443 C CA . VAL A 1 186 ? 6.914 -8.984 4.906 1 74.31 186 VAL A CA 1
ATOM 1444 C C . VAL A 1 186 ? 8.281 -9.461 5.391 1 74.31 186 VAL A C 1
ATOM 1446 O O . VAL A 1 186 ? 9.148 -8.648 5.73 1 74.31 186 VAL A O 1
ATOM 1449 N N . SER A 1 187 ? 8.43 -10.727 5.582 1 80.31 187 SER A N 1
ATOM 1450 C CA . SER A 1 187 ? 9.711 -11.312 5.977 1 80.31 187 SER A CA 1
ATOM 1451 C C . SER A 1 187 ? 10.805 -10.969 4.977 1 80.31 187 SER A C 1
ATOM 1453 O O . SER A 1 187 ? 10.523 -10.656 3.818 1 80.31 187 SER A O 1
ATOM 1455 N N . PRO A 1 188 ? 12.039 -10.984 5.449 1 82.75 188 PRO A N 1
ATOM 1456 C CA . PRO A 1 188 ? 13.133 -10.727 4.504 1 82.75 188 PRO A CA 1
ATOM 1457 C C . PRO A 1 188 ? 13.117 -11.688 3.314 1 82.75 188 PRO A C 1
ATOM 1459 O O . PRO A 1 188 ? 13.398 -11.273 2.186 1 82.75 188 PRO A O 1
ATOM 1462 N N . GLU A 1 189 ? 12.766 -12.875 3.576 1 86.25 189 GLU A N 1
ATOM 1463 C CA . GLU A 1 189 ? 12.703 -13.852 2.49 1 86.25 189 GLU A CA 1
ATOM 1464 C C . GLU A 1 189 ? 11.602 -13.5 1.496 1 86.25 189 GLU A C 1
ATOM 1466 O O . GLU A 1 189 ? 11.781 -13.648 0.286 1 86.25 189 GLU A O 1
ATOM 1471 N N . CYS A 1 190 ? 10.555 -13.109 2.059 1 88.19 190 CYS A N 1
ATOM 1472 C CA . CYS A 1 190 ? 9.445 -12.695 1.207 1 88.19 190 CYS A CA 1
ATOM 1473 C C . CYS A 1 190 ? 9.812 -11.477 0.379 1 88.19 190 CYS A C 1
ATOM 1475 O O . CYS A 1 190 ? 9.531 -11.422 -0.819 1 88.19 190 CYS A O 1
ATOM 1477 N N . LYS A 1 191 ? 10.445 -10.555 1.029 1 86.06 191 LYS A N 1
ATOM 1478 C CA . LYS A 1 191 ? 10.891 -9.352 0.331 1 86.06 191 LYS A CA 1
ATOM 1479 C C . LYS A 1 191 ? 11.844 -9.703 -0.81 1 86.06 191 LYS A C 1
ATOM 1481 O O . LYS A 1 191 ? 11.734 -9.148 -1.906 1 86.06 191 LYS A O 1
ATOM 1486 N N . GLU A 1 192 ? 12.734 -10.57 -0.531 1 88.19 192 GLU A N 1
ATOM 1487 C CA . GLU A 1 192 ? 13.695 -10.992 -1.548 1 88.19 192 GLU A CA 1
ATOM 1488 C C . GLU A 1 192 ? 12.992 -11.68 -2.713 1 88.19 192 GLU A C 1
ATOM 1490 O O . GLU A 1 192 ? 13.359 -11.484 -3.873 1 88.19 192 GLU A O 1
ATOM 1495 N N . CYS A 1 193 ? 12.055 -12.477 -2.361 1 90.31 193 CYS A N 1
ATOM 1496 C CA . CYS A 1 193 ? 11.289 -13.164 -3.391 1 90.31 193 CYS A CA 1
ATOM 1497 C C . CYS A 1 193 ? 10.57 -12.164 -4.293 1 90.31 193 CYS A C 1
ATOM 1499 O O . CYS A 1 193 ? 10.641 -12.266 -5.52 1 90.31 193 CYS A O 1
ATOM 1501 N N . LEU A 1 194 ? 9.961 -11.203 -3.674 1 88.19 194 LEU A N 1
ATOM 1502 C CA . LEU A 1 194 ? 9.227 -10.188 -4.414 1 88.19 194 LEU A CA 1
ATOM 1503 C C . LEU A 1 194 ? 10.172 -9.375 -5.301 1 88.19 194 LEU A C 1
ATOM 1505 O O . LEU A 1 194 ? 9.828 -9.039 -6.438 1 88.19 194 LEU A O 1
ATOM 1509 N N . ARG A 1 195 ? 11.266 -9.094 -4.797 1 87.25 195 ARG A N 1
ATOM 1510 C CA . ARG A 1 195 ? 12.258 -8.352 -5.566 1 87.25 195 ARG A CA 1
ATOM 1511 C C . ARG A 1 195 ? 12.703 -9.148 -6.789 1 87.25 195 ARG A C 1
ATOM 1513 O O . ARG A 1 195 ? 12.781 -8.609 -7.895 1 87.25 195 ARG A O 1
ATOM 1520 N N . LYS A 1 196 ? 12.977 -10.406 -6.598 1 87.12 196 LYS A N 1
ATOM 1521 C CA . LYS A 1 196 ? 13.445 -11.273 -7.68 1 87.12 196 LYS A CA 1
ATOM 1522 C C . LYS A 1 196 ? 12.359 -11.477 -8.734 1 87.12 196 LYS A C 1
ATOM 1524 O O . LYS A 1 196 ? 12.656 -11.68 -9.906 1 87.12 196 LYS A O 1
ATOM 1529 N N . MET A 1 197 ? 11.156 -11.32 -8.297 1 90.25 197 MET A N 1
ATOM 1530 C CA . MET A 1 197 ? 10.047 -11.641 -9.195 1 90.25 197 MET A CA 1
ATOM 1531 C C . MET A 1 197 ? 9.406 -10.367 -9.734 1 90.25 197 MET A C 1
ATOM 1533 O O . MET A 1 197 ? 8.297 -10.406 -10.266 1 90.25 197 MET A O 1
ATOM 1537 N N . ARG A 1 198 ? 10.039 -9.281 -9.57 1 87.69 198 ARG A N 1
ATOM 1538 C CA . ARG A 1 198 ? 9.523 -7.977 -9.977 1 87.69 198 ARG A CA 1
ATOM 1539 C C . ARG A 1 198 ? 9.094 -7.992 -11.445 1 87.69 198 ARG A C 1
ATOM 1541 O O . ARG A 1 198 ? 8.086 -7.387 -11.805 1 87.69 198 ARG A O 1
ATOM 1548 N N . SER A 1 199 ? 9.805 -8.711 -12.297 1 86.5 199 SER A N 1
ATOM 1549 C CA . SER A 1 199 ? 9.547 -8.734 -13.734 1 86.5 199 SER A CA 1
ATOM 1550 C C . SER A 1 199 ? 8.336 -9.602 -14.062 1 86.5 199 SER A C 1
ATOM 1552 O O . SER A 1 199 ? 7.812 -9.555 -15.172 1 86.5 199 SER A O 1
ATOM 1554 N N . MET A 1 200 ? 7.859 -10.352 -13.109 1 87.81 200 MET A N 1
ATOM 1555 C CA . MET A 1 200 ? 6.754 -11.273 -13.352 1 87.81 200 MET A CA 1
ATOM 1556 C C . MET A 1 200 ? 5.5 -10.828 -12.602 1 87.81 200 MET A C 1
ATOM 1558 O O . MET A 1 200 ? 4.613 -11.641 -12.336 1 87.81 200 MET A O 1
ATOM 1562 N N . MET A 1 201 ? 5.469 -9.578 -12.266 1 87.38 201 MET A N 1
ATOM 1563 C CA . MET A 1 201 ? 4.355 -9.078 -11.461 1 87.38 201 MET A CA 1
ATOM 1564 C C . MET A 1 201 ? 3.041 -9.195 -12.227 1 87.38 201 MET A C 1
ATOM 1566 O O . MET A 1 201 ? 1.968 -9.234 -11.617 1 87.38 201 MET A O 1
ATOM 1570 N N . GLY A 1 202 ? 3.168 -9.266 -13.516 1 86.56 202 GLY A N 1
ATOM 1571 C CA . GLY A 1 202 ? 1.97 -9.398 -14.336 1 86.56 202 GLY A CA 1
ATOM 1572 C C . GLY A 1 202 ? 1.2 -10.68 -14.062 1 86.56 202 GLY A C 1
ATOM 1573 O O . GLY A 1 202 ? -0.022 -10.719 -14.219 1 86.56 202 GLY A O 1
ATOM 1574 N N . LYS A 1 203 ? 1.874 -11.695 -13.688 1 89.94 203 LYS A N 1
ATOM 1575 C CA . LYS A 1 203 ? 1.192 -12.953 -13.406 1 89.94 203 LYS A CA 1
ATOM 1576 C C . LYS A 1 203 ? 1.144 -13.242 -11.914 1 89.94 203 LYS A C 1
ATOM 1578 O O . LYS A 1 203 ? 0.809 -14.352 -11.492 1 89.94 203 LYS A O 1
ATOM 1583 N N . MET A 1 204 ? 1.521 -12.336 -11.133 1 93.06 204 MET A N 1
ATOM 1584 C CA . MET A 1 204 ? 1.474 -12.469 -9.672 1 93.06 204 MET A CA 1
ATOM 1585 C C . MET A 1 204 ? 0.168 -11.906 -9.125 1 93.06 204 MET A C 1
ATOM 1587 O O . MET A 1 204 ? -0.294 -10.852 -9.555 1 93.06 204 MET A O 1
ATOM 1591 N N . ARG A 1 205 ? -0.422 -12.664 -8.281 1 94.38 205 ARG A N 1
ATOM 1592 C CA . ARG A 1 205 ? -1.585 -12.234 -7.512 1 94.38 205 ARG A CA 1
ATOM 1593 C C . ARG A 1 205 ? -1.345 -12.406 -6.016 1 94.38 205 ARG A C 1
ATOM 1595 O O . ARG A 1 205 ? -0.675 -13.359 -5.598 1 94.38 205 ARG A O 1
ATOM 1602 N N . LEU A 1 206 ? -1.858 -11.492 -5.328 1 92.19 206 LEU A N 1
ATOM 1603 C CA . LEU A 1 206 ? -1.748 -11.578 -3.877 1 92.19 206 LEU A CA 1
ATOM 1604 C C . LEU A 1 206 ? -3.072 -12.008 -3.254 1 92.19 206 LEU A C 1
ATOM 1606 O O . LEU A 1 206 ? -4.141 -11.602 -3.719 1 92.19 206 LEU A O 1
ATOM 1610 N N . ILE A 1 207 ? -2.979 -12.883 -2.316 1 93.56 207 ILE A N 1
ATOM 1611 C CA . ILE A 1 207 ? -4.16 -13.312 -1.57 1 93.56 207 ILE A CA 1
ATOM 1612 C C . ILE A 1 207 ? -4.016 -12.906 -0.105 1 93.56 207 ILE A C 1
ATOM 1614 O O . ILE A 1 207 ? -3.133 -13.398 0.599 1 93.56 207 ILE A O 1
ATOM 1618 N N . PHE A 1 208 ? -4.832 -11.945 0.301 1 92.12 208 PHE A N 1
ATOM 1619 C CA . PHE A 1 208 ? -4.91 -11.539 1.7 1 92.12 208 PHE A CA 1
ATOM 1620 C C . PHE A 1 208 ? -5.844 -12.461 2.477 1 92.12 208 PHE A C 1
ATOM 1622 O O . PHE A 1 208 ? -7.043 -12.195 2.576 1 92.12 208 PHE A O 1
ATOM 1629 N N . ASN A 1 209 ? -5.266 -13.523 3.096 1 91.62 209 ASN A N 1
ATOM 1630 C CA . ASN A 1 209 ? -6.02 -14.648 3.646 1 91.62 209 ASN A CA 1
ATOM 1631 C C . ASN A 1 209 ? -6.34 -14.43 5.125 1 91.62 209 ASN A C 1
ATOM 1633 O O . ASN A 1 209 ? -5.754 -13.562 5.77 1 91.62 209 ASN A O 1
ATOM 1637 N N . LYS A 1 210 ? -7.305 -15.172 5.656 1 90.5 210 LYS A N 1
ATOM 1638 C CA . LYS A 1 210 ? -7.785 -15.125 7.035 1 90.5 210 LYS A CA 1
ATOM 1639 C C . LYS A 1 210 ? -8.414 -13.773 7.355 1 90.5 210 LYS A C 1
ATOM 1641 O O . LYS A 1 210 ? -8.328 -13.297 8.484 1 90.5 210 LYS A O 1
ATOM 1646 N N . ALA A 1 211 ? -8.922 -13.125 6.344 1 88.81 211 ALA A N 1
ATOM 1647 C CA . ALA A 1 211 ? -9.453 -11.773 6.469 1 88.81 211 ALA A CA 1
ATOM 1648 C C . ALA A 1 211 ? -10.703 -11.75 7.348 1 88.81 211 ALA A C 1
ATOM 1650 O O . ALA A 1 211 ? -11.008 -10.734 7.977 1 88.81 211 ALA A O 1
ATOM 1651 N N . ASP A 1 212 ? -11.383 -12.828 7.398 1 87.75 212 ASP A N 1
ATOM 1652 C CA . ASP A 1 212 ? -12.625 -12.883 8.164 1 87.75 212 ASP A CA 1
ATOM 1653 C C . ASP A 1 212 ? -12.344 -12.875 9.664 1 87.75 212 ASP A C 1
ATOM 1655 O O . ASP A 1 212 ? -13.258 -12.695 10.477 1 87.75 212 ASP A O 1
ATOM 1659 N N . SER A 1 213 ? -11.133 -13.117 10.039 1 87.19 213 SER A N 1
ATOM 1660 C CA . SER A 1 213 ? -10.781 -13.227 11.445 1 87.19 213 SER A CA 1
ATOM 1661 C C . SER A 1 213 ? -10.562 -11.852 12.062 1 87.19 213 SER A C 1
ATOM 1663 O O . SER A 1 213 ? -10.398 -11.727 13.281 1 87.19 213 SER A O 1
ATOM 1665 N N . VAL A 1 214 ? -10.516 -10.852 11.289 1 84.31 214 VAL A N 1
ATOM 1666 C CA . VAL A 1 214 ? -10.227 -9.5 11.758 1 84.31 214 VAL A CA 1
ATOM 1667 C C . VAL A 1 214 ? -11.492 -8.648 11.695 1 84.31 214 VAL A C 1
ATOM 1669 O O . VAL A 1 214 ? -12.297 -8.797 10.773 1 84.31 214 VAL A O 1
ATOM 1672 N N . SER A 1 215 ? -11.578 -7.805 12.703 1 78.56 215 SER A N 1
ATOM 1673 C CA . SER A 1 215 ? -12.719 -6.898 12.719 1 78.56 215 SER A CA 1
ATOM 1674 C C . SER A 1 215 ? -12.664 -5.918 11.555 1 78.56 215 SER A C 1
ATOM 1676 O O . SER A 1 215 ? -11.617 -5.75 10.93 1 78.56 215 SER A O 1
ATOM 1678 N N . ASP A 1 216 ? -13.773 -5.289 11.25 1 71.38 216 ASP A N 1
ATOM 1679 C CA . ASP A 1 216 ? -13.992 -4.484 10.055 1 71.38 216 ASP A CA 1
ATOM 1680 C C . ASP A 1 216 ? -12.938 -3.387 9.93 1 71.38 216 ASP A C 1
ATOM 1682 O O . ASP A 1 216 ? -12.219 -3.316 8.93 1 71.38 216 ASP A O 1
ATOM 1686 N N . LEU A 1 217 ? -12.867 -2.541 10.984 1 70.06 217 LEU A N 1
ATOM 1687 C CA . LEU A 1 217 ? -11.969 -1.392 10.906 1 70.06 217 LEU A CA 1
ATOM 1688 C C . LEU A 1 217 ? -10.516 -1.841 10.828 1 70.06 217 LEU A C 1
ATOM 1690 O O . LEU A 1 217 ? -9.719 -1.259 10.086 1 70.06 217 LEU A O 1
ATOM 1694 N N . ASN A 1 218 ? -10.297 -2.934 11.43 1 80.5 218 ASN A N 1
ATOM 1695 C CA . ASN A 1 218 ? -8.922 -3.418 11.484 1 80.5 218 ASN A CA 1
ATOM 1696 C C . ASN A 1 218 ? -8.5 -4.059 10.164 1 80.5 218 ASN A C 1
ATOM 1698 O O . ASN A 1 218 ? -7.34 -3.957 9.766 1 80.5 218 ASN A O 1
ATOM 1702 N N . LEU A 1 219 ? -9.523 -4.59 9.469 1 85.44 219 LEU A N 1
ATOM 1703 C CA . LEU A 1 219 ? -9.203 -5.262 8.211 1 85.44 219 LEU A CA 1
ATOM 1704 C C . LEU A 1 219 ? -8.695 -4.266 7.176 1 85.44 219 LEU A C 1
ATOM 1706 O O . LEU A 1 219 ? -7.691 -4.516 6.508 1 85.44 219 LEU A O 1
ATOM 1710 N N . ILE A 1 220 ? -9.336 -3.186 7.078 1 82.81 220 ILE A N 1
ATOM 1711 C CA . ILE A 1 220 ? -8.984 -2.18 6.082 1 82.81 220 ILE A CA 1
ATOM 1712 C C . ILE A 1 220 ? -7.609 -1.596 6.398 1 82.81 220 ILE A C 1
ATOM 1714 O O . ILE A 1 220 ? -6.785 -1.403 5.5 1 82.81 220 ILE A O 1
ATOM 1718 N N . ARG A 1 221 ? -7.375 -1.39 7.672 1 84.12 221 ARG A N 1
ATOM 1719 C CA . ARG A 1 221 ? -6.094 -0.842 8.094 1 84.12 221 ARG A CA 1
ATOM 1720 C C . ARG A 1 221 ? -4.961 -1.832 7.836 1 84.12 221 ARG A C 1
ATOM 1722 O O . ARG A 1 221 ? -3.889 -1.449 7.363 1 84.12 221 ARG A O 1
ATOM 1729 N N . LEU A 1 222 ? -5.219 -3.023 8.148 1 86.94 222 LEU A N 1
ATOM 1730 C CA . LEU A 1 222 ? -4.223 -4.066 7.918 1 86.94 222 LEU A CA 1
ATOM 1731 C C . LEU A 1 222 ? -3.955 -4.246 6.426 1 86.94 222 LEU A C 1
ATOM 1733 O O . LEU A 1 222 ? -2.805 -4.41 6.016 1 86.94 222 LEU A O 1
ATOM 1737 N N . TYR A 1 223 ? -5.027 -4.199 5.715 1 89.25 223 TYR A N 1
ATOM 1738 C CA . TYR A 1 223 ? -4.891 -4.285 4.266 1 89.25 223 TYR A CA 1
ATOM 1739 C C . TYR A 1 223 ? -4.051 -3.137 3.727 1 89.25 223 TYR A C 1
ATOM 1741 O O . TYR A 1 223 ? -3.184 -3.342 2.873 1 89.25 223 TYR A O 1
ATOM 1749 N N . GLY A 1 224 ? -4.305 -1.998 4.188 1 88.56 224 GLY A N 1
ATOM 1750 C CA . GLY A 1 224 ? -3.512 -0.846 3.787 1 88.56 224 GLY A CA 1
ATOM 1751 C C . GLY A 1 224 ? -2.039 -0.992 4.121 1 88.56 224 GLY A C 1
ATOM 1752 O O . GLY A 1 224 ? -1.178 -0.695 3.291 1 88.56 224 GLY A O 1
ATOM 1753 N N . ALA A 1 225 ? -1.794 -1.389 5.289 1 88.19 225 ALA A N 1
ATOM 1754 C CA . ALA A 1 225 ? -0.415 -1.598 5.723 1 88.19 225 ALA A CA 1
ATOM 1755 C C . ALA A 1 225 ? 0.279 -2.646 4.859 1 88.19 225 ALA A C 1
ATOM 1757 O O . ALA A 1 225 ? 1.439 -2.475 4.477 1 88.19 225 ALA A O 1
ATOM 1758 N N . PHE A 1 226 ? -0.447 -3.664 4.594 1 87.25 226 PHE A N 1
ATOM 1759 C CA . PHE A 1 226 ? 0.073 -4.727 3.74 1 87.25 226 PHE A CA 1
ATOM 1760 C C . PHE A 1 226 ? 0.434 -4.184 2.361 1 87.25 226 PHE A C 1
ATOM 1762 O O . PHE A 1 226 ? 1.52 -4.457 1.846 1 87.25 226 PHE A O 1
ATOM 1769 N N . MET A 1 227 ? -0.456 -3.502 1.779 1 89.81 227 MET A N 1
ATOM 1770 C CA . MET A 1 227 ? -0.225 -2.943 0.45 1 89.81 227 MET A CA 1
ATOM 1771 C C . MET A 1 227 ? 0.929 -1.946 0.472 1 89.81 227 MET A C 1
ATOM 1773 O O . MET A 1 227 ? 1.73 -1.897 -0.463 1 89.81 227 MET A O 1
ATOM 1777 N N . TYR A 1 228 ? 1.043 -1.183 1.515 1 89.44 228 TYR A N 1
ATOM 1778 C CA . TYR A 1 228 ? 2.143 -0.238 1.681 1 89.44 228 TYR A CA 1
ATOM 1779 C C . TYR A 1 228 ? 3.486 -0.958 1.675 1 89.44 228 TYR A C 1
ATOM 1781 O O . TYR A 1 228 ? 4.398 -0.579 0.936 1 89.44 228 TYR A O 1
ATOM 1789 N N . HIS A 1 229 ? 3.584 -1.991 2.367 1 85.56 229 HIS A N 1
ATOM 1790 C CA . HIS A 1 229 ? 4.832 -2.742 2.461 1 85.56 229 HIS A CA 1
ATOM 1791 C C . HIS A 1 229 ? 5.125 -3.488 1.162 1 85.56 229 HIS A C 1
ATOM 1793 O O . HIS A 1 229 ? 6.285 -3.637 0.777 1 85.56 229 HIS A O 1
ATOM 1799 N N . SER A 1 230 ? 4.047 -3.975 0.596 1 86.31 230 SER A N 1
ATOM 1800 C CA . SER A 1 230 ? 4.227 -4.637 -0.692 1 86.31 230 SER A CA 1
ATOM 1801 C C . SER A 1 230 ? 4.785 -3.674 -1.735 1 86.31 230 SER A C 1
ATOM 1803 O O . SER A 1 230 ? 5.648 -4.047 -2.535 1 86.31 230 SER A O 1
ATOM 1805 N N . GLY A 1 231 ? 4.242 -2.482 -1.729 1 86.38 231 GLY A N 1
ATOM 1806 C CA . GLY A 1 231 ? 4.758 -1.475 -2.643 1 86.38 231 GLY A CA 1
ATOM 1807 C C . GLY A 1 231 ? 6.227 -1.163 -2.422 1 86.38 231 GLY A C 1
ATOM 1808 O O . GLY A 1 231 ? 6.984 -1.016 -3.381 1 86.38 231 GLY A O 1
ATOM 1809 N N . MET A 1 232 ? 6.559 -1.14 -1.221 1 84.88 232 MET A N 1
ATOM 1810 C CA . MET A 1 232 ? 7.945 -0.864 -0.861 1 84.88 232 MET A CA 1
ATOM 1811 C C . MET A 1 232 ? 8.859 -2.004 -1.3 1 84.88 232 MET A C 1
ATOM 1813 O O . MET A 1 232 ? 9.977 -1.768 -1.753 1 84.88 232 MET A O 1
ATOM 1817 N N . ALA A 1 233 ? 8.375 -3.156 -1.196 1 82 233 ALA A N 1
ATOM 1818 C CA . ALA A 1 233 ? 9.18 -4.34 -1.48 1 82 233 ALA A CA 1
ATOM 1819 C C . ALA A 1 233 ? 9.281 -4.59 -2.982 1 82 233 ALA A C 1
ATOM 1821 O O . ALA A 1 233 ? 10.359 -4.895 -3.496 1 82 233 ALA A O 1
ATOM 1822 N N . VAL A 1 234 ? 8.164 -4.531 -3.674 1 82.19 234 VAL A N 1
ATOM 1823 C CA . VAL A 1 234 ? 8.102 -4.879 -5.09 1 82.19 234 VAL A CA 1
ATOM 1824 C C . VAL A 1 234 ? 8.664 -3.734 -5.93 1 82.19 234 VAL A C 1
ATOM 1826 O O . VAL A 1 234 ? 9.406 -3.965 -6.887 1 82.19 234 VAL A O 1
ATOM 1829 N N . CYS A 1 235 ? 8.32 -2.455 -5.559 1 80.62 235 CYS A N 1
ATOM 1830 C CA . CYS A 1 235 ? 8.773 -1.252 -6.25 1 80.62 235 CYS A CA 1
ATOM 1831 C C . CYS A 1 235 ? 8.469 -1.333 -7.742 1 80.62 235 CYS A C 1
ATOM 1833 O O . CYS A 1 235 ? 9.336 -1.066 -8.57 1 80.62 235 CYS A O 1
ATOM 1835 N N . ALA A 1 236 ? 7.352 -1.903 -8.078 1 83 236 ALA A N 1
ATOM 1836 C CA . ALA A 1 236 ? 6.844 -1.919 -9.445 1 83 236 ALA A CA 1
ATOM 1837 C C . ALA A 1 236 ? 5.637 -1.002 -9.594 1 83 236 ALA A C 1
ATOM 1839 O O . ALA A 1 236 ? 4.82 -0.884 -8.672 1 83 236 ALA A O 1
ATOM 1840 N N . PRO A 1 237 ? 5.539 -0.361 -10.648 1 78.81 237 PRO A N 1
ATOM 1841 C CA . PRO A 1 237 ? 4.438 0.586 -10.82 1 78.81 237 PRO A CA 1
ATOM 1842 C C . PRO A 1 237 ? 3.076 -0.103 -10.906 1 78.81 237 PRO A C 1
ATOM 1844 O O . PRO A 1 237 ? 2.059 0.485 -10.531 1 78.81 237 PRO A O 1
ATOM 1847 N N . GLU A 1 238 ? 3.096 -1.311 -11.398 1 82.69 238 GLU A N 1
ATOM 1848 C CA . GLU A 1 238 ? 1.841 -2.051 -11.5 1 82.69 238 GLU A CA 1
ATOM 1849 C C . GLU A 1 238 ? 1.42 -2.615 -10.148 1 82.69 238 GLU A C 1
ATOM 1851 O O . GLU A 1 238 ? 2.205 -3.293 -9.477 1 82.69 238 GLU A O 1
ATOM 1856 N N . VAL A 1 239 ? 0.239 -2.279 -9.75 1 85.94 239 VAL A N 1
ATOM 1857 C CA . VAL A 1 239 ? -0.3 -2.799 -8.5 1 85.94 239 VAL A CA 1
ATOM 1858 C C . VAL A 1 239 ? -0.802 -4.227 -8.703 1 85.94 239 VAL A C 1
ATOM 1860 O O . VAL A 1 239 ? -1.648 -4.477 -9.57 1 85.94 239 VAL A O 1
ATOM 1863 N N . PRO A 1 240 ? -0.234 -5.086 -8.023 1 87.69 240 PRO A N 1
ATOM 1864 C CA . PRO A 1 240 ? -0.75 -6.449 -8.164 1 87.69 240 PRO A CA 1
ATOM 1865 C C . PRO A 1 240 ? -2.195 -6.586 -7.688 1 87.69 240 PRO A C 1
ATOM 1867 O O . PRO A 1 240 ? -2.625 -5.859 -6.789 1 87.69 240 PRO A O 1
ATOM 1870 N N . HIS A 1 241 ? -2.855 -7.453 -8.32 1 91.06 241 HIS A N 1
ATOM 1871 C CA . HIS A 1 241 ? -4.227 -7.73 -7.902 1 91.06 241 HIS A CA 1
ATOM 1872 C C . HIS A 1 241 ? -4.254 -8.484 -6.578 1 91.06 241 HIS A C 1
ATOM 1874 O O . HIS A 1 241 ? -3.488 -9.43 -6.379 1 91.06 241 HIS A O 1
ATOM 1880 N N . VAL A 1 242 ? -5.082 -8.016 -5.66 1 92.12 242 VAL A N 1
ATOM 1881 C CA . VAL A 1 242 ? -5.168 -8.633 -4.34 1 92.12 242 VAL A CA 1
ATOM 1882 C C . VAL A 1 242 ? -6.57 -9.195 -4.121 1 92.12 242 VAL A C 1
ATOM 1884 O O . VAL A 1 242 ? -7.566 -8.523 -4.395 1 92.12 242 VAL A O 1
ATOM 1887 N N . PHE A 1 243 ? -6.641 -10.414 -3.695 1 93.25 243 PHE A N 1
ATOM 1888 C CA . PHE A 1 243 ? -7.887 -11.031 -3.266 1 93.25 243 PHE A CA 1
ATOM 1889 C C . PHE A 1 243 ? -7.992 -11.039 -1.745 1 93.25 243 PHE A C 1
ATOM 1891 O O . PHE A 1 243 ? -7.172 -11.656 -1.063 1 93.25 243 PHE A O 1
ATOM 1898 N N . ILE A 1 244 ? -8.945 -10.32 -1.223 1 91.19 244 ILE A N 1
ATOM 1899 C CA . ILE A 1 244 ? -9.195 -10.328 0.214 1 91.19 244 ILE A CA 1
ATOM 1900 C C . ILE A 1 244 ? -10.211 -11.414 0.556 1 91.19 244 ILE A C 1
ATOM 1902 O O . ILE A 1 244 ? -11.406 -11.273 0.281 1 91.19 244 ILE A O 1
ATOM 1906 N N . CYS A 1 245 ? -9.742 -12.453 1.153 1 88.94 245 CYS A N 1
ATOM 1907 C CA . CYS A 1 245 ? -10.688 -13.539 1.402 1 88.94 245 CYS A CA 1
ATOM 1908 C C . CYS A 1 245 ? -10.164 -14.477 2.488 1 88.94 245 CYS A C 1
ATOM 1910 O O . CYS A 1 245 ? -9.141 -14.195 3.115 1 88.94 245 CYS A O 1
ATOM 1912 N N . SER A 1 246 ? -10.945 -15.289 2.867 1 88.81 246 SER A N 1
ATOM 1913 C CA . SER A 1 246 ? -10.609 -16.422 3.717 1 88.81 246 SER A CA 1
ATOM 1914 C C . SER A 1 246 ? -10.945 -17.75 3.033 1 88.81 246 SER A C 1
ATOM 1916 O O . SER A 1 246 ? -12.125 -18.078 2.873 1 88.81 246 SER A O 1
ATOM 1918 N N . LEU A 1 247 ? -9.906 -18.438 2.631 1 87.38 247 LEU A N 1
ATOM 1919 C CA . LEU A 1 247 ? -10.109 -19.656 1.854 1 87.38 247 LEU A CA 1
ATOM 1920 C C . LEU A 1 247 ? -10.172 -20.875 2.764 1 87.38 247 LEU A C 1
ATOM 1922 O O . LEU A 1 247 ? -9.211 -21.641 2.848 1 87.38 247 LEU A O 1
ATOM 1926 N N . TRP A 1 248 ? -11.18 -20.953 3.412 1 81.62 248 TRP A N 1
ATOM 1927 C CA . TRP A 1 248 ? -11.461 -22.141 4.227 1 81.62 248 TRP A CA 1
ATOM 1928 C C . TRP A 1 248 ? -12.953 -22.469 4.191 1 81.62 248 TRP A C 1
ATOM 1930 O O . TRP A 1 248 ? -13.75 -21.734 3.625 1 81.62 248 TRP A O 1
ATOM 1940 N N . ASP A 1 249 ? -13.344 -23.656 4.613 1 80.5 249 ASP A N 1
ATOM 1941 C CA . ASP A 1 249 ? -14.711 -24.156 4.5 1 80.5 249 ASP A CA 1
ATOM 1942 C C . ASP A 1 249 ? -15.539 -23.781 5.727 1 80.5 249 ASP A C 1
ATOM 1944 O O . ASP A 1 249 ? -16.719 -24.141 5.82 1 80.5 249 ASP A O 1
ATOM 1948 N N . LYS A 1 250 ? -15.102 -22.984 6.535 1 83.25 250 LYS A N 1
ATOM 1949 C CA . LYS A 1 250 ? -15.828 -22.578 7.734 1 83.25 250 LYS A CA 1
ATOM 1950 C C . LYS A 1 250 ? -16.578 -21.266 7.496 1 83.25 250 LYS A C 1
ATOM 1952 O O . LYS A 1 250 ? -16.234 -20.5 6.598 1 83.25 250 LYS A O 1
ATOM 1957 N N . PRO A 1 251 ? -17.703 -21.062 8.242 1 85.69 251 PRO A N 1
ATOM 1958 C CA . PRO A 1 251 ? -18.391 -19.766 8.141 1 85.69 251 PRO A CA 1
ATOM 1959 C C . PRO A 1 251 ? -17.516 -18.594 8.594 1 85.69 251 PRO A C 1
ATOM 1961 O O . PRO A 1 251 ? -16.609 -18.781 9.414 1 85.69 251 PRO A O 1
ATOM 1964 N N . TYR A 1 252 ? -17.828 -17.469 7.957 1 86.75 252 TYR A N 1
ATOM 1965 C CA . TYR A 1 252 ? -17.047 -16.281 8.289 1 86.75 252 TYR A CA 1
ATOM 1966 C C . TYR A 1 252 ? -17.203 -15.922 9.758 1 86.75 252 TYR A C 1
ATOM 1968 O O . TYR A 1 252 ? -18.297 -16 10.312 1 86.75 252 TYR A O 1
ATOM 1976 N N . LYS A 1 253 ? -16.141 -15.594 10.453 1 84.06 253 LYS A N 1
ATOM 1977 C CA . LYS A 1 253 ? -16.156 -15.18 11.859 1 84.06 253 LYS A CA 1
ATOM 1978 C C . LYS A 1 253 ? -16.828 -13.82 12.023 1 84.06 253 LYS A C 1
ATOM 1980 O O . LYS A 1 253 ? -17.656 -13.633 12.914 1 84.06 253 LYS A O 1
ATOM 1985 N N . HIS A 1 254 ? -16.391 -12.844 11.188 1 80.31 254 HIS A N 1
ATOM 1986 C CA . HIS A 1 254 ? -17.016 -11.531 11.125 1 80.31 254 HIS A CA 1
ATOM 1987 C C . HIS A 1 254 ? -17.797 -11.359 9.828 1 80.31 254 HIS A C 1
ATOM 1989 O O . HIS A 1 254 ? -17.25 -11.531 8.742 1 80.31 254 HIS A O 1
ATOM 1995 N N . ASP A 1 255 ? -19.062 -11 9.883 1 75.75 255 ASP A N 1
ATOM 1996 C CA . ASP A 1 255 ? -19.938 -11.023 8.719 1 75.75 255 ASP A CA 1
ATOM 1997 C C . ASP A 1 255 ? -20.109 -9.617 8.141 1 75.75 255 ASP A C 1
ATOM 1999 O O . ASP A 1 255 ? -20.906 -9.422 7.211 1 75.75 255 ASP A O 1
ATOM 2003 N N . THR A 1 256 ? -19.406 -8.711 8.656 1 75.44 256 THR A N 1
ATOM 2004 C CA . THR A 1 256 ? -19.578 -7.348 8.172 1 75.44 256 THR A CA 1
ATOM 2005 C C . THR A 1 256 ? -19.219 -7.246 6.691 1 75.44 256 THR A C 1
ATOM 2007 O O . THR A 1 256 ? -19.906 -6.562 5.926 1 75.44 256 THR A O 1
ATOM 2010 N N . TYR A 1 257 ? -18.156 -8.016 6.348 1 79.69 257 TYR A N 1
ATOM 2011 C CA . TYR A 1 257 ? -17.688 -7.934 4.973 1 79.69 257 TYR A CA 1
ATOM 2012 C C . TYR A 1 257 ? -17.969 -9.227 4.219 1 79.69 257 TYR A C 1
ATOM 2014 O O . TYR A 1 257 ? -17.172 -9.648 3.371 1 79.69 257 TYR A O 1
ATOM 2022 N N . ARG A 1 258 ? -19.016 -9.812 4.469 1 82.75 258 ARG A N 1
ATOM 2023 C CA . ARG A 1 258 ? -19.359 -11.078 3.84 1 82.75 258 ARG A CA 1
ATOM 2024 C C . ARG A 1 258 ? -19.484 -10.93 2.326 1 82.75 258 ARG A C 1
ATOM 2026 O O . ARG A 1 258 ? -18.984 -11.758 1.571 1 82.75 258 ARG A O 1
ATOM 2033 N N . ASP A 1 259 ? -20.141 -9.852 1.949 1 82.44 259 ASP A N 1
ATOM 2034 C CA . ASP A 1 259 ? -20.328 -9.641 0.518 1 82.44 259 ASP A CA 1
ATOM 2035 C C . ASP A 1 259 ? -19 -9.43 -0.189 1 82.44 259 ASP A C 1
ATOM 2037 O O . ASP A 1 259 ? -18.812 -9.898 -1.314 1 82.44 259 ASP A O 1
ATOM 2041 N N . LEU A 1 260 ? -18.156 -8.797 0.457 1 83 260 LEU A N 1
ATOM 2042 C CA . LEU A 1 260 ? -16.828 -8.57 -0.099 1 83 260 LEU A CA 1
ATOM 2043 C C . LEU A 1 260 ? -16.062 -9.891 -0.22 1 83 260 LEU A C 1
ATOM 2045 O O . LEU A 1 260 ? -15.484 -10.172 -1.268 1 83 260 LEU A O 1
ATOM 2049 N N . PHE A 1 261 ? -16.094 -10.703 0.801 1 87.62 261 PHE A N 1
ATOM 2050 C CA . PHE A 1 261 ? -15.375 -11.969 0.811 1 87.62 261 PHE A CA 1
ATOM 2051 C C . PHE A 1 261 ? -15.898 -12.906 -0.269 1 87.62 261 PHE A C 1
ATOM 2053 O O . PHE A 1 261 ? -15.117 -13.547 -0.977 1 87.62 261 PHE A O 1
ATOM 2060 N N . ASP A 1 262 ? -17.172 -12.883 -0.42 1 87.44 262 ASP A N 1
ATOM 2061 C CA . ASP A 1 262 ? -17.781 -13.75 -1.417 1 87.44 262 ASP A CA 1
ATOM 2062 C C . ASP A 1 262 ? -17.438 -13.297 -2.832 1 87.44 262 ASP A C 1
ATOM 2064 O O . ASP A 1 262 ? -17.141 -14.117 -3.703 1 87.44 262 ASP A O 1
ATOM 2068 N N . SER A 1 263 ? -17.516 -12.031 -2.984 1 87.5 263 SER A N 1
ATOM 2069 C CA . SER A 1 263 ? -17.188 -11.492 -4.301 1 87.5 263 SER A CA 1
ATOM 2070 C C . SER A 1 263 ? -15.727 -11.75 -4.656 1 87.5 263 SER A C 1
ATOM 2072 O O . SER A 1 263 ? -15.414 -12.102 -5.793 1 87.5 263 SER A O 1
ATOM 2074 N N . GLU A 1 264 ? -14.875 -11.594 -3.686 1 89.75 264 GLU A N 1
ATOM 2075 C CA . GLU A 1 264 ? -13.445 -11.805 -3.895 1 89.75 264 GLU A CA 1
ATOM 2076 C C . GLU A 1 264 ? -13.133 -13.273 -4.152 1 89.75 264 GLU A C 1
ATOM 2078 O O . GLU A 1 264 ? -12.281 -13.602 -4.977 1 89.75 264 GLU A O 1
ATOM 2083 N N . LYS A 1 265 ? -13.812 -14.102 -3.434 1 89.81 265 LYS A N 1
ATOM 2084 C CA . LYS A 1 265 ? -13.641 -15.531 -3.652 1 89.81 265 LYS A CA 1
ATOM 2085 C C . LYS A 1 265 ? -14.062 -15.922 -5.066 1 89.81 265 LYS A C 1
ATOM 2087 O O . LYS A 1 265 ? -13.383 -16.703 -5.727 1 89.81 265 LYS A O 1
ATOM 2092 N N . LEU A 1 266 ? -15.133 -15.352 -5.484 1 90 266 LEU A N 1
ATOM 2093 C CA . LEU A 1 266 ? -15.617 -15.633 -6.832 1 90 266 LEU A CA 1
ATOM 2094 C C . LEU A 1 266 ? -14.648 -15.109 -7.883 1 90 266 LEU A C 1
ATOM 2096 O O . LEU A 1 266 ? -14.422 -15.766 -8.906 1 90 266 LEU A O 1
ATOM 2100 N N . GLU A 1 267 ? -14.109 -14.008 -7.641 1 89.69 267 GLU A N 1
ATOM 2101 C CA . GLU A 1 267 ? -13.133 -13.445 -8.57 1 89.69 267 GLU A CA 1
ATOM 2102 C C . GLU A 1 267 ? -11.875 -14.297 -8.641 1 89.69 267 GLU A C 1
ATOM 2104 O O . GLU A 1 267 ? -11.273 -14.453 -9.703 1 89.69 267 GLU A O 1
ATOM 2109 N N . LEU A 1 268 ? -11.477 -14.773 -7.508 1 92.38 268 LEU A N 1
ATOM 2110 C CA . LEU A 1 268 ? -10.312 -15.664 -7.457 1 92.38 268 LEU A CA 1
ATOM 2111 C C . LEU A 1 268 ? -10.57 -16.938 -8.25 1 92.38 268 LEU A C 1
ATOM 2113 O O . LEU A 1 268 ? -9.727 -17.359 -9.039 1 92.38 268 LEU A O 1
ATOM 2117 N N . LEU A 1 269 ? -11.742 -17.484 -8.07 1 90.25 269 LEU A N 1
ATOM 2118 C CA . LEU A 1 269 ? -12.102 -18.703 -8.789 1 90.25 269 LEU A CA 1
ATOM 2119 C C . LEU A 1 269 ? -12.18 -18.438 -10.289 1 90.25 269 LEU A C 1
ATOM 2121 O O . LEU A 1 269 ? -11.758 -19.281 -11.094 1 90.25 269 LEU A O 1
ATOM 2125 N N . ASN A 1 270 ? -12.664 -17.281 -10.57 1 88.88 270 ASN A N 1
ATOM 2126 C CA . ASN A 1 270 ? -12.703 -16.906 -11.977 1 88.88 270 ASN A CA 1
ATOM 2127 C C . ASN A 1 270 ? -11.305 -16.734 -12.555 1 88.88 270 ASN A C 1
ATOM 2129 O O . ASN A 1 270 ? -11.047 -17.094 -13.703 1 88.88 270 ASN A O 1
ATOM 2133 N N . ASP A 1 271 ? -10.453 -16.172 -11.797 1 91.31 271 ASP A N 1
ATOM 2134 C CA . ASP A 1 271 ? -9.07 -16.016 -12.227 1 91.31 271 ASP A CA 1
ATOM 2135 C C . ASP A 1 271 ? -8.414 -17.375 -12.5 1 91.31 271 ASP A C 1
ATOM 2137 O O . ASP A 1 271 ? -7.688 -17.531 -13.484 1 91.31 271 ASP A O 1
ATOM 2141 N N . LEU A 1 272 ? -8.688 -18.312 -11.703 1 90.12 272 LEU A N 1
ATOM 2142 C CA . LEU A 1 272 ? -8.148 -19.656 -11.852 1 90.12 272 LEU A CA 1
ATOM 2143 C C . LEU A 1 272 ? -8.758 -20.359 -13.062 1 90.12 272 LEU A C 1
ATOM 2145 O O . LEU A 1 272 ? -8.055 -21.047 -13.805 1 90.12 272 LEU A O 1
ATOM 2149 N N . GLN A 1 273 ? -9.992 -20.125 -13.242 1 83.81 273 GLN A N 1
ATOM 2150 C CA . GLN A 1 273 ? -10.688 -20.781 -14.352 1 83.81 273 GLN A CA 1
ATOM 2151 C C . GLN A 1 273 ? -10.211 -20.234 -15.688 1 83.81 273 GLN A C 1
ATOM 2153 O O . GLN A 1 273 ? -10.18 -20.953 -16.688 1 83.81 273 GLN A O 1
ATOM 2158 N N . MET A 1 274 ? -9.812 -18.969 -15.68 1 84.25 274 MET A N 1
ATOM 2159 C CA . MET A 1 274 ? -9.438 -18.312 -16.922 1 84.25 274 MET A CA 1
ATOM 2160 C C . MET A 1 274 ? -7.988 -18.625 -17.281 1 84.25 274 MET A C 1
ATOM 2162 O O . MET A 1 274 ? -7.52 -18.234 -18.359 1 84.25 274 MET A O 1
ATOM 2166 N N . LEU A 1 275 ? -7.309 -19.297 -16.469 1 85.69 275 LEU A N 1
ATOM 2167 C CA . LEU A 1 275 ? -5.898 -19.578 -16.719 1 85.69 275 LEU A CA 1
ATOM 2168 C C . LEU A 1 275 ? -5.715 -20.375 -18 1 85.69 275 LEU A C 1
ATOM 2170 O O . LEU A 1 275 ? -4.785 -20.125 -18.766 1 85.69 275 LEU A O 1
ATOM 2174 N N . SER A 1 276 ? -6.602 -21.328 -18.266 1 75.88 276 SER A N 1
ATOM 2175 C CA . SER A 1 276 ? -6.492 -22.141 -19.469 1 75.88 276 SER A CA 1
ATOM 2176 C C . SER A 1 276 ? -6.711 -21.297 -20.719 1 75.88 276 SER A C 1
ATOM 2178 O O . SER A 1 276 ? -6.074 -21.531 -21.75 1 75.88 276 SER A O 1
ATOM 2180 N N . VAL A 1 277 ? -7.523 -20.312 -20.5 1 71.38 277 VAL A N 1
ATOM 2181 C CA . VAL A 1 277 ? -7.879 -19.453 -21.625 1 71.38 277 VAL A CA 1
ATOM 2182 C C . VAL A 1 277 ? -6.68 -18.594 -22.016 1 71.38 277 VAL A C 1
ATOM 2184 O O . VAL A 1 277 ? -6.453 -18.328 -23.203 1 71.38 277 VAL A O 1
ATOM 2187 N N . TYR A 1 278 ? -5.926 -18.266 -21.062 1 72.88 278 TYR A N 1
ATOM 2188 C CA . TYR A 1 278 ? -4.793 -17.391 -21.328 1 72.88 278 TYR A CA 1
ATOM 2189 C C . TYR A 1 278 ? -3.539 -18.188 -21.641 1 72.88 278 TYR A C 1
ATOM 2191 O O . TYR A 1 278 ? -2.686 -17.75 -22.422 1 72.88 278 TYR A O 1
ATOM 2199 N N . HIS A 1 279 ? -3.406 -19.234 -21.109 1 78.19 279 HIS A N 1
ATOM 2200 C CA . HIS A 1 279 ? -2.193 -20.047 -21.172 1 78.19 279 HIS A CA 1
ATOM 2201 C C . HIS A 1 279 ? -1.943 -20.578 -22.578 1 78.19 279 HIS A C 1
ATOM 2203 O O . HIS A 1 279 ? -0.841 -20.422 -23.109 1 78.19 279 HIS A O 1
ATOM 2209 N N . TYR A 1 280 ? -2.881 -21.031 -23.219 1 72.94 280 TYR A N 1
ATOM 2210 C CA . TYR A 1 280 ? -2.674 -21.734 -24.484 1 72.94 280 TYR A CA 1
ATOM 2211 C C . TYR A 1 280 ? -2.381 -20.75 -25.609 1 72.94 280 TYR A C 1
ATOM 2213 O O . TYR A 1 280 ? -1.455 -20.969 -26.391 1 72.94 280 TYR A O 1
ATOM 2221 N N . PRO A 1 281 ? -3.107 -19.625 -25.594 1 65.56 281 PRO A N 1
ATOM 2222 C CA . PRO A 1 281 ? -2.721 -18.641 -26.594 1 65.56 281 PRO A CA 1
ATOM 2223 C C . PRO A 1 281 ? -1.296 -18.125 -26.406 1 65.56 281 PRO A C 1
ATOM 2225 O O . PRO A 1 281 ? -0.596 -17.859 -27.391 1 65.56 281 PRO A O 1
ATOM 2228 N N . HIS A 1 282 ? -0.951 -18.078 -25.234 1 70.25 282 HIS A N 1
ATOM 2229 C CA . HIS A 1 282 ? 0.405 -17.609 -24.953 1 70.25 282 HIS A CA 1
ATOM 2230 C C . HIS A 1 282 ? 1.44 -18.625 -25.438 1 70.25 282 HIS A C 1
ATOM 2232 O O . HIS A 1 282 ? 2.477 -18.25 -25.984 1 70.25 282 HIS A O 1
ATOM 2238 N N . ILE A 1 283 ? 1.207 -19.828 -25.203 1 72.06 283 ILE A N 1
ATOM 2239 C CA . ILE A 1 283 ? 2.102 -20.891 -25.656 1 72.06 283 ILE A CA 1
ATOM 2240 C C . ILE A 1 283 ? 2.207 -20.844 -27.188 1 72.06 283 ILE A C 1
ATOM 2242 O O . ILE A 1 283 ? 3.301 -20.953 -27.734 1 72.06 283 ILE A O 1
ATOM 2246 N N . VAL A 1 284 ? 1.091 -20.656 -27.766 1 67.38 284 VAL A N 1
ATOM 2247 C CA . VAL A 1 284 ? 1.06 -20.609 -29.219 1 67.38 284 VAL A CA 1
ATOM 2248 C C . VAL A 1 284 ? 1.83 -19.391 -29.719 1 67.38 284 VAL A C 1
ATOM 2250 O O . VAL A 1 284 ? 2.592 -19.484 -30.688 1 67.38 284 VAL A O 1
ATOM 2253 N N . GLY A 1 285 ? 1.597 -18.359 -29.031 1 63.72 285 GLY A N 1
ATOM 2254 C CA . GLY A 1 285 ? 2.328 -17.156 -29.391 1 63.72 285 GLY A CA 1
ATOM 2255 C C . GLY A 1 285 ? 3.832 -17.312 -29.266 1 63.72 285 GLY A C 1
ATOM 2256 O O . GLY A 1 285 ? 4.578 -16.906 -30.156 1 63.72 285 GLY A O 1
ATOM 2257 N N . ASN A 1 286 ? 4.238 -17.859 -28.266 1 69.19 286 ASN A N 1
ATOM 2258 C CA . ASN A 1 286 ? 5.66 -18.109 -28.062 1 69.19 286 ASN A CA 1
ATOM 2259 C C . ASN A 1 286 ? 6.23 -19.031 -29.141 1 69.19 286 ASN A C 1
ATOM 2261 O O . ASN A 1 286 ? 7.363 -18.844 -29.578 1 69.19 286 ASN A O 1
ATOM 2265 N N . MET A 1 287 ? 5.488 -19.953 -29.5 1 70.62 287 MET A N 1
ATOM 2266 C CA . MET A 1 287 ? 5.926 -20.875 -30.547 1 70.62 287 MET A CA 1
ATOM 2267 C C . MET A 1 287 ? 6.074 -20.141 -31.891 1 70.62 287 MET A C 1
ATOM 2269 O O . MET A 1 287 ? 7.031 -20.391 -32.625 1 70.62 287 MET A O 1
ATOM 2273 N N . ILE A 1 288 ? 5.164 -19.281 -32.031 1 65.25 288 ILE A N 1
ATOM 2274 C CA . ILE A 1 288 ? 5.203 -18.516 -33.281 1 65.25 288 ILE A CA 1
ATOM 2275 C C . ILE A 1 288 ? 6.438 -17.609 -33.281 1 65.25 288 ILE A C 1
ATOM 2277 O O . ILE A 1 288 ? 7.129 -17.5 -34.281 1 65.25 288 ILE A O 1
ATOM 2281 N N . GLU A 1 289 ? 6.625 -17.047 -32.219 1 68.94 289 GLU A N 1
ATOM 2282 C CA . GLU A 1 289 ? 7.809 -16.203 -32.125 1 68.94 289 GLU A CA 1
ATOM 2283 C C . GLU A 1 289 ? 9.086 -17 -32.312 1 68.94 289 GLU A C 1
ATOM 2285 O O . GLU A 1 289 ? 10.016 -16.562 -33 1 68.94 289 GLU A O 1
ATOM 2290 N N . ARG A 1 290 ? 9.141 -18.094 -31.703 1 74.81 290 ARG A N 1
ATOM 2291 C CA . ARG A 1 290 ? 10.281 -18.984 -31.859 1 74.81 290 ARG A CA 1
ATOM 2292 C C . ARG A 1 290 ? 10.461 -19.391 -33.312 1 74.81 290 ARG A C 1
ATOM 2294 O O . ARG A 1 290 ? 11.578 -19.359 -33.844 1 74.81 290 ARG A O 1
ATOM 2301 N N . LEU A 1 291 ? 9.438 -19.703 -33.938 1 70.88 291 LEU A N 1
ATOM 2302 C CA . LEU A 1 291 ? 9.484 -20.125 -35.344 1 70.88 291 LEU A CA 1
ATOM 2303 C C . LEU A 1 291 ? 9.961 -18.984 -36.219 1 70.88 291 LEU A C 1
ATOM 2305 O O . LEU A 1 291 ? 10.758 -19.188 -37.156 1 70.88 291 LEU A O 1
ATOM 2309 N N . ASN A 1 292 ? 9.461 -17.859 -35.875 1 66.88 292 ASN A N 1
ATOM 2310 C CA . ASN A 1 292 ? 9.891 -16.688 -36.625 1 66.88 292 ASN A CA 1
ATOM 2311 C C . ASN A 1 292 ? 11.383 -16.422 -36.438 1 66.88 292 ASN A C 1
ATOM 2313 O O . ASN A 1 292 ? 12.086 -16.125 -37.406 1 66.88 292 ASN A O 1
ATOM 2317 N N . CYS A 1 293 ? 11.789 -16.531 -35.281 1 68.38 293 CYS A N 1
ATOM 2318 C CA . CYS A 1 293 ? 13.219 -16.359 -35 1 68.38 293 CYS A CA 1
ATOM 2319 C C . CYS A 1 293 ? 14.023 -17.422 -35.75 1 68.38 293 CYS A C 1
ATOM 2321 O O . CYS A 1 293 ? 15.07 -17.109 -36.344 1 68.38 293 CYS A O 1
ATOM 2323 N N . PHE A 1 294 ? 13.57 -18.578 -35.719 1 75.19 294 PHE A N 1
ATOM 2324 C CA . PHE A 1 294 ? 14.25 -19.688 -36.406 1 75.19 294 PHE A CA 1
ATOM 2325 C C . PHE A 1 294 ? 14.305 -19.453 -37.906 1 75.19 294 PHE A C 1
ATOM 2327 O O . PHE A 1 294 ? 15.336 -19.688 -38.531 1 75.19 294 PHE A O 1
ATOM 2334 N N . LEU A 1 295 ? 13.242 -19 -38.406 1 67.88 295 LEU A N 1
ATOM 2335 C CA . LEU A 1 295 ? 13.18 -18.75 -39.844 1 67.88 295 LEU A CA 1
ATOM 2336 C C . LEU A 1 295 ? 14.156 -17.656 -40.25 1 67.88 295 LEU A C 1
ATOM 2338 O O . LEU A 1 295 ? 14.836 -17.75 -41.281 1 67.88 295 LEU A O 1
ATOM 2342 N N . VAL A 1 296 ? 14.164 -16.688 -39.469 1 65.94 296 VAL A N 1
ATOM 2343 C CA . VAL A 1 296 ? 15.07 -15.578 -39.75 1 65.94 296 VAL A CA 1
ATOM 2344 C C . VAL A 1 296 ? 16.516 -16.062 -39.719 1 65.94 296 VAL A C 1
ATOM 2346 O O . VAL A 1 296 ? 17.312 -15.773 -40.594 1 65.94 296 VAL A O 1
ATOM 2349 N N . ILE A 1 297 ? 16.859 -16.797 -38.719 1 69.38 297 ILE A N 1
ATOM 2350 C CA . ILE A 1 297 ? 18.234 -17.297 -38.562 1 69.38 297 ILE A CA 1
ATOM 2351 C C . ILE A 1 297 ? 18.547 -18.297 -39.656 1 69.38 297 ILE A C 1
ATOM 2353 O O . ILE A 1 297 ? 19.656 -18.281 -40.219 1 69.38 297 ILE A O 1
ATOM 2357 N N . HIS A 1 298 ? 17.625 -19.109 -39.969 1 68.75 298 HIS A N 1
ATOM 2358 C CA . HIS A 1 298 ? 17.812 -20.094 -41.031 1 68.75 298 HIS A CA 1
ATOM 2359 C C . HIS A 1 298 ? 18.031 -19.422 -42.375 1 68.75 298 HIS A C 1
ATOM 2361 O O . HIS A 1 298 ? 18.906 -19.844 -43.125 1 68.75 298 HIS A O 1
ATOM 2367 N N . LEU A 1 299 ? 17.297 -18.422 -42.594 1 63.47 299 LEU A N 1
ATOM 2368 C CA . LEU A 1 299 ? 17.438 -17.672 -43.844 1 63.47 299 LEU A CA 1
ATOM 2369 C C . LEU A 1 299 ? 18.797 -16.984 -43.906 1 63.47 299 LEU A C 1
ATOM 2371 O O . LEU A 1 299 ? 19.422 -16.906 -44.969 1 63.47 299 LEU A O 1
ATOM 2375 N N . LEU A 1 300 ? 19.203 -16.547 -42.812 1 63.06 300 LEU A N 1
ATOM 2376 C CA . LEU A 1 300 ? 20.5 -15.867 -42.75 1 63.06 300 LEU A CA 1
ATOM 2377 C C . LEU A 1 300 ? 21.625 -16.859 -42.969 1 63.06 300 LEU A C 1
ATOM 2379 O O . LEU A 1 300 ? 22.641 -16.531 -43.562 1 63.06 300 LEU A O 1
ATOM 2383 N N . MET A 1 301 ? 21.375 -17.984 -42.438 1 61.06 301 MET A N 1
ATOM 2384 C CA . MET A 1 301 ? 22.406 -19.016 -42.562 1 61.06 301 MET A CA 1
ATOM 2385 C C . MET A 1 301 ? 22.375 -19.656 -43.938 1 61.06 301 MET A C 1
ATOM 2387 O O . MET A 1 301 ? 23.422 -20.031 -44.469 1 61.06 301 MET A O 1
ATOM 2391 N N . CYS A 1 302 ? 21.172 -20.047 -44.438 1 57.03 302 CYS A N 1
ATOM 2392 C CA . CYS A 1 302 ? 21.047 -20.703 -45.75 1 57.03 302 CYS A CA 1
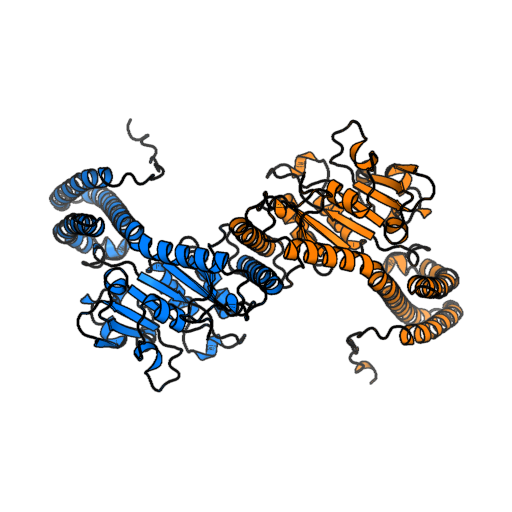ATOM 2393 C C . CYS A 1 302 ? 21.578 -19.812 -46.844 1 57.03 302 CYS A C 1
ATOM 2395 O O . CYS A 1 302 ? 21.969 -20.297 -47.906 1 57.03 302 CYS A O 1
ATOM 2397 N N . ARG A 1 303 ? 21.422 -18.547 -46.844 1 51.53 303 ARG A N 1
ATOM 2398 C CA . ARG A 1 303 ? 22.078 -17.828 -47.938 1 51.53 303 ARG A CA 1
ATOM 2399 C C . ARG A 1 303 ? 23.484 -18.375 -48.188 1 51.53 303 ARG A C 1
ATOM 2401 O O . ARG A 1 303 ? 23.984 -18.281 -49.312 1 51.53 303 ARG A O 1
ATOM 2408 N N . GLY A 1 304 ? 24.062 -18.953 -47.344 1 44.94 304 GLY A N 1
ATOM 2409 C CA . GLY A 1 304 ? 25.375 -19.531 -47.625 1 44.94 304 GLY A CA 1
ATOM 2410 C C . GLY A 1 304 ? 25.328 -21.031 -47.844 1 44.94 304 GLY A C 1
ATOM 2411 O O . GLY A 1 304 ? 26.266 -21.625 -48.375 1 44.94 304 GLY A O 1
ATOM 2412 N N . ILE A 1 305 ? 24.469 -21.859 -47.094 1 47.34 305 ILE A N 1
ATOM 2413 C CA . ILE A 1 305 ? 24.625 -23.312 -47.125 1 47.34 305 ILE A CA 1
ATOM 2414 C C . ILE A 1 305 ? 23.438 -23.938 -47.844 1 47.34 305 ILE A 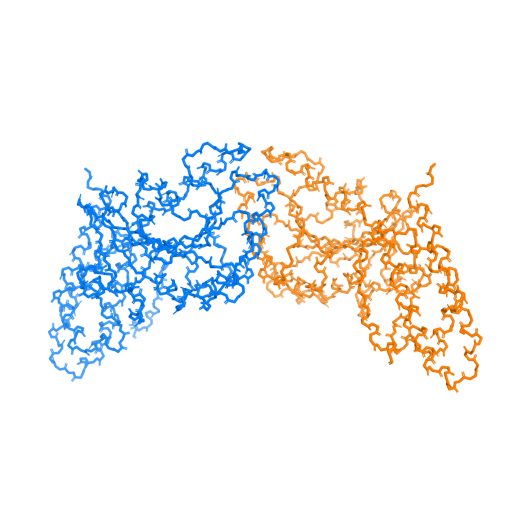C 1
ATOM 2416 O O . ILE A 1 305 ? 22.297 -23.781 -47.438 1 47.34 305 ILE A O 1
ATOM 2420 N N . TRP A 1 306 ? 23.516 -24.594 -49.094 1 46.03 306 TRP A N 1
ATOM 2421 C CA . TRP A 1 306 ? 22.625 -25.234 -50.062 1 46.03 306 TRP A CA 1
ATOM 2422 C C . TRP A 1 306 ? 21.688 -26.203 -49.344 1 46.03 306 TRP A C 1
ATOM 2424 O O . TRP A 1 306 ? 20.5 -26.281 -49.688 1 46.03 306 TRP A O 1
ATOM 2434 N N . TRP A 1 307 ? 22.109 -27.031 -48.438 1 44.97 307 TRP A N 1
ATOM 2435 C CA . TRP A 1 307 ? 21.391 -28.172 -47.875 1 44.97 307 TRP A CA 1
ATOM 2436 C C . TRP A 1 307 ? 20.219 -27.734 -47 1 44.97 307 TRP A C 1
ATOM 2438 O O . TRP A 1 307 ? 19.281 -28.484 -46.781 1 44.97 307 TRP A O 1
ATOM 2448 N N . LEU A 1 308 ? 20.094 -26.547 -46.594 1 50.16 308 LEU A N 1
ATOM 2449 C CA . LEU A 1 308 ? 19.062 -26.047 -45.719 1 50.16 308 LEU A CA 1
ATOM 2450 C C . LEU A 1 308 ? 17.828 -25.625 -46.5 1 50.16 308 LEU A C 1
ATOM 2452 O O . LEU A 1 308 ? 16.812 -25.219 -45.906 1 50.16 308 LEU A O 1
ATOM 2456 N N . GLN A 1 309 ? 17.938 -25.719 -47.781 1 48.28 309 GLN A N 1
ATOM 2457 C CA . GLN A 1 309 ? 16.844 -25.344 -48.656 1 48.28 309 GLN A CA 1
ATOM 2458 C C . GLN A 1 309 ? 15.594 -26.188 -48.406 1 48.28 309 GLN A C 1
ATOM 2460 O O . GLN A 1 309 ? 14.477 -25.672 -48.438 1 48.28 309 GLN A O 1
ATOM 2465 N N . ASP A 1 310 ? 15.797 -27.453 -48.312 1 50.81 310 ASP A N 1
ATOM 2466 C CA . ASP A 1 310 ? 14.648 -28.312 -48.062 1 50.81 310 ASP A CA 1
ATOM 2467 C C . ASP A 1 310 ? 13.961 -27.953 -46.75 1 50.81 310 ASP A C 1
ATOM 2469 O O . ASP A 1 310 ? 12.734 -28.016 -46.656 1 50.81 310 ASP A O 1
ATOM 2473 N N . SER A 1 311 ? 14.734 -27.594 -45.875 1 51.22 311 SER A N 1
ATOM 2474 C CA . SER A 1 311 ? 14.227 -27.25 -44.531 1 51.22 311 SER A CA 1
ATOM 2475 C C . SER A 1 311 ? 13.406 -25.969 -44.562 1 51.22 311 SER A C 1
ATOM 2477 O O . SER A 1 311 ? 12.461 -25.812 -43.781 1 51.22 311 SER A O 1
ATOM 2479 N N . SER A 1 312 ? 13.711 -25.156 -45.5 1 52.25 312 SER A N 1
ATOM 2480 C CA . SER A 1 312 ? 12.992 -23.906 -45.656 1 52.25 312 SER A CA 1
ATOM 2481 C C . SER A 1 312 ? 11.555 -24.141 -46.125 1 52.25 312 SER A C 1
ATOM 2483 O O . SER A 1 312 ? 10.641 -23.438 -45.688 1 52.25 312 SER A O 1
ATOM 2485 N N . GLU A 1 313 ? 11.398 -25.094 -46.938 1 51.38 313 GLU A N 1
ATOM 2486 C CA . GLU A 1 313 ? 10.047 -25.391 -47.438 1 51.38 313 GLU A CA 1
ATOM 2487 C C . GLU A 1 313 ? 9.156 -25.875 -46.281 1 51.38 313 GLU A C 1
ATOM 2489 O O . GLU A 1 313 ? 7.984 -25.5 -46.188 1 51.38 313 GLU A O 1
ATOM 2494 N N . LYS A 1 314 ? 9.656 -26.703 -45.438 1 54.62 314 LYS A N 1
ATOM 2495 C CA . LYS A 1 314 ? 8.906 -27.234 -44.312 1 54.62 314 LYS A CA 1
ATOM 2496 C C . LYS A 1 314 ? 8.539 -26.125 -43.344 1 54.62 314 LYS A C 1
ATOM 2498 O O . LYS A 1 314 ? 7.426 -26.094 -42.812 1 54.62 314 LYS A O 1
ATOM 2503 N N . LEU A 1 315 ? 9.461 -25.234 -43.25 1 55.94 315 LEU A N 1
ATOM 2504 C CA . LEU A 1 315 ? 9.242 -24.125 -42.344 1 55.94 315 LEU A CA 1
ATOM 2505 C C . LEU A 1 315 ? 8.195 -23.156 -42.906 1 55.94 315 LEU A C 1
ATOM 2507 O O . LEU A 1 315 ? 7.363 -22.641 -42.156 1 55.94 315 LEU A O 1
ATOM 2511 N N . CYS A 1 316 ? 8.242 -23.047 -44.25 1 51.22 316 CYS A N 1
ATOM 2512 C CA . CYS A 1 316 ? 7.25 -22.188 -44.906 1 51.22 316 CYS A CA 1
ATOM 2513 C C . CYS A 1 316 ? 5.855 -22.781 -44.781 1 51.22 316 CYS A C 1
ATOM 2515 O O . CYS A 1 316 ? 4.879 -22.062 -44.562 1 51.22 316 CYS A O 1
ATOM 2517 N N . ARG A 1 317 ? 5.715 -24 -44.875 1 52.97 317 ARG A N 1
ATOM 2518 C CA . ARG A 1 317 ? 4.426 -24.672 -44.75 1 52.97 317 ARG A CA 1
ATOM 2519 C C . ARG A 1 317 ? 3.869 -24.531 -43.312 1 52.97 317 ARG A C 1
ATOM 2521 O O . ARG A 1 317 ? 2.666 -24.328 -43.125 1 52.97 317 ARG A O 1
ATOM 2528 N N . PHE A 1 318 ? 4.727 -24.625 -42.406 1 54.03 318 PHE A N 1
ATOM 2529 C CA . PHE A 1 318 ? 4.309 -24.438 -41.031 1 54.03 318 PHE A CA 1
ATOM 2530 C C . PHE A 1 318 ? 3.834 -23 -40.812 1 54.03 318 PHE A C 1
ATOM 2532 O O . PHE A 1 318 ? 2.842 -22.766 -40.125 1 54.03 318 PHE A O 1
ATOM 2539 N N . SER A 1 319 ? 4.57 -22.109 -41.438 1 53.75 319 SER A N 1
ATOM 2540 C CA . SER A 1 319 ? 4.18 -20.703 -41.281 1 53.75 319 SER A CA 1
ATOM 2541 C C . SER A 1 319 ? 2.789 -20.453 -41.844 1 53.75 319 SER A C 1
ATOM 2543 O O . SER A 1 319 ? 2.008 -19.688 -41.281 1 53.75 319 SER A O 1
ATOM 2545 N N . LYS A 1 320 ? 2.445 -21.109 -42.938 1 53.44 320 LYS A N 1
ATOM 2546 C CA . LYS A 1 320 ? 1.13 -20.984 -43.562 1 53.44 320 LYS A CA 1
ATOM 2547 C C . LYS A 1 320 ? 0.038 -21.562 -42.656 1 53.44 320 LYS A C 1
ATOM 2549 O O . LYS A 1 320 ? -1.053 -20.984 -42.562 1 53.44 320 LYS A O 1
ATOM 2554 N N . ARG A 1 321 ? 0.218 -22.562 -42.031 1 50.62 321 ARG A N 1
ATOM 2555 C CA . ARG A 1 321 ? -0.729 -23.172 -41.094 1 50.62 321 ARG A CA 1
ATOM 2556 C C . ARG A 1 321 ? -0.955 -22.281 -39.875 1 50.62 321 ARG A C 1
ATOM 2558 O O . ARG A 1 321 ? -2.07 -22.203 -39.344 1 50.62 321 ARG A O 1
ATOM 2565 N N . ARG A 1 322 ? 0.006 -21.531 -39.531 1 54.59 322 ARG A N 1
ATOM 2566 C CA . ARG A 1 322 ? 0.002 -20.547 -38.438 1 54.59 322 ARG A CA 1
ATOM 2567 C C . ARG A 1 322 ? -1.016 -19.438 -38.688 1 54.59 322 ARG A C 1
ATOM 2569 O O . ARG A 1 322 ? -1.727 -19.016 -37.781 1 54.59 322 ARG A O 1
ATOM 2576 N N . ARG A 1 323 ? -0.9 -18.969 -39.938 1 52.69 323 ARG A N 1
ATOM 2577 C CA . ARG A 1 323 ? -1.771 -17.859 -40.312 1 52.69 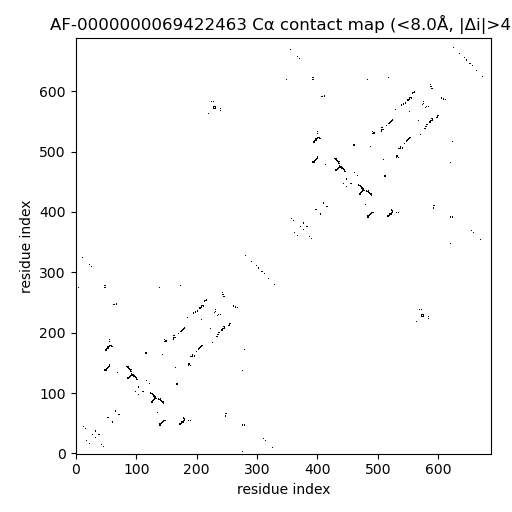323 ARG A CA 1
ATOM 2578 C C . ARG A 1 323 ? -3.24 -18.25 -40.219 1 52.69 323 ARG A C 1
ATOM 2580 O O . ARG A 1 323 ? -4.082 -17.438 -39.844 1 52.69 323 ARG A O 1
ATOM 2587 N N . LYS A 1 324 ? -3.49 -19.312 -40.375 1 48.59 324 LYS A N 1
ATOM 2588 C CA . LYS A 1 324 ? -4.867 -19.781 -40.312 1 48.59 324 LYS A CA 1
ATOM 2589 C C . LYS A 1 324 ? -5.34 -19.922 -38.875 1 48.59 324 LYS A C 1
ATOM 2591 O O . LYS A 1 324 ? -6.512 -19.688 -38.562 1 48.59 324 LYS A O 1
ATOM 2596 N N . SER A 1 325 ? -4.523 -20.266 -37.969 1 45.47 325 SER A N 1
ATOM 2597 C CA . SER A 1 325 ? -4.91 -20.422 -36.562 1 45.47 325 SER A CA 1
ATOM 2598 C C . SER A 1 325 ? -5.047 -19.062 -35.875 1 45.47 325 SER A C 1
ATOM 2600 O O . SER A 1 325 ? -5.805 -18.922 -34.906 1 45.47 325 SER A O 1
ATOM 2602 N N . ARG A 1 326 ? -4.309 -18.062 -36.219 1 50.56 326 ARG A N 1
ATOM 2603 C CA . ARG A 1 326 ? -4.438 -16.719 -35.656 1 50.56 326 ARG A CA 1
ATOM 2604 C C . ARG A 1 326 ? -5.844 -16.172 -35.844 1 50.56 326 ARG A C 1
ATOM 2606 O O . ARG A 1 326 ? -6.348 -15.43 -35.031 1 50.56 326 ARG A O 1
ATOM 2613 N N . LYS A 1 327 ? -6.348 -16.344 -37.094 1 43.94 327 LYS A N 1
ATOM 2614 C CA . LYS A 1 327 ? -7.699 -15.852 -37.344 1 43.94 327 LYS A CA 1
ATOM 2615 C C . LYS A 1 327 ? -8.68 -16.375 -36.312 1 43.94 327 LYS A C 1
ATOM 2617 O O . LYS A 1 327 ? -9.766 -15.82 -36.125 1 43.94 327 LYS A O 1
ATOM 2622 N N . LEU A 1 328 ? -8.453 -17.375 -35.844 1 36.44 328 LEU A N 1
ATOM 2623 C CA . LEU A 1 328 ? -9.391 -17.938 -34.875 1 36.44 328 LEU A CA 1
ATOM 2624 C C . LEU A 1 328 ? -9.289 -17.234 -33.531 1 36.44 328 LEU A C 1
ATOM 2626 O O . LEU A 1 328 ? -10.164 -17.391 -32.688 1 36.44 328 LEU A O 1
ATOM 2630 N N . TRP A 1 329 ? -8.164 -16.672 -33.094 1 36 329 TRP A N 1
ATOM 2631 C CA . TRP A 1 329 ? -8.117 -16 -31.812 1 36 329 TRP A CA 1
ATOM 2632 C C . TRP A 1 329 ? -8.203 -14.484 -31.984 1 36 329 TRP A C 1
ATOM 2634 O O . TRP A 1 329 ? -7.34 -13.875 -32.625 1 36 329 TRP A O 1
ATOM 2644 N N . PRO A 1 330 ? -9.367 -13.82 -32 1 33.69 330 PRO A N 1
ATOM 2645 C CA . PRO A 1 330 ? -9.438 -12.352 -32.031 1 33.69 330 PRO A CA 1
ATOM 2646 C C . PRO A 1 330 ? -8.641 -11.711 -30.891 1 33.69 330 PRO A C 1
ATOM 2648 O O . PRO A 1 330 ? -8.953 -10.602 -30.453 1 33.69 330 PRO A O 1
ATOM 2651 N N . ILE A 1 331 ? -7.641 -12.281 -30.312 1 33.47 331 ILE A N 1
ATOM 2652 C CA . ILE A 1 331 ? -7.023 -11.562 -29.203 1 33.47 331 ILE A CA 1
ATOM 2653 C C . ILE A 1 331 ? -6.59 -10.172 -29.672 1 33.47 331 ILE A C 1
ATOM 2655 O O . ILE A 1 331 ? -6.074 -10.016 -30.781 1 33.47 331 ILE A O 1
ATOM 2659 N N . SER A 1 332 ? -7.145 -9.125 -29.062 1 30.53 332 SER A N 1
ATOM 2660 C CA . SER A 1 332 ? -6.699 -7.738 -29.156 1 30.53 332 SER A CA 1
ATOM 2661 C C . SER A 1 332 ? -5.176 -7.641 -29.125 1 30.53 332 SER A C 1
ATOM 2663 O O . SER A 1 332 ? -4.574 -7.652 -28.047 1 30.53 332 SER A O 1
ATOM 2665 N N . ALA A 1 333 ? -4.461 -8.469 -29.703 1 30.14 333 ALA A N 1
ATOM 2666 C CA . ALA A 1 333 ? -3.027 -8.266 -29.891 1 30.14 333 ALA A CA 1
ATOM 2667 C C . ALA A 1 333 ? -2.732 -6.836 -30.344 1 30.14 333 ALA A C 1
ATOM 2669 O O . ALA A 1 333 ? -3.318 -6.355 -31.328 1 30.14 333 ALA A O 1
ATOM 2670 N N . HIS A 1 334 ? -2.434 -5.957 -29.484 1 28.98 334 HIS A N 1
ATOM 2671 C CA . HIS A 1 334 ? -1.753 -4.742 -29.922 1 28.98 334 HIS A CA 1
ATOM 2672 C C . HIS A 1 334 ? -0.702 -5.051 -30.984 1 28.98 334 HIS A C 1
ATOM 2674 O O . HIS A 1 334 ? 0.089 -5.98 -30.828 1 28.98 334 HIS A O 1
ATOM 2680 N N . SER A 1 335 ? -0.945 -4.871 -32.219 1 27.58 335 SER A N 1
ATOM 2681 C CA . SER A 1 335 ? -0.152 -4.867 -33.438 1 27.58 335 SER A CA 1
ATOM 2682 C C . SER A 1 335 ? 1.241 -4.297 -33.188 1 27.58 335 SER A C 1
ATOM 2684 O O . SER A 1 335 ? 1.39 -3.113 -32.875 1 27.58 335 SER A O 1
ATOM 2686 N N . THR A 1 336 ? 2.104 -4.918 -32.5 1 26.77 336 THR A N 1
ATOM 2687 C CA . THR A 1 336 ? 3.465 -4.473 -32.781 1 26.77 336 THR A CA 1
ATOM 2688 C C . THR A 1 336 ? 3.777 -4.574 -34.281 1 26.77 336 THR A C 1
ATOM 2690 O O . THR A 1 336 ? 3.889 -5.676 -34.812 1 26.77 336 THR A O 1
ATOM 2693 N N . THR A 1 337 ? 3.209 -3.803 -35.094 1 27.06 337 THR A N 1
ATOM 2694 C CA . THR A 1 337 ? 3.658 -3.564 -36.469 1 27.06 337 THR A CA 1
ATOM 2695 C C . THR A 1 337 ? 5.172 -3.377 -36.531 1 27.06 337 THR A C 1
ATOM 2697 O O . THR A 1 337 ? 5.719 -2.514 -35.844 1 27.06 337 THR A O 1
ATOM 2700 N N . MET A 1 338 ? 5.895 -4.426 -36.781 1 24.47 338 MET A N 1
ATOM 2701 C CA . MET A 1 338 ? 7.211 -4.199 -37.344 1 24.47 338 MET A CA 1
ATOM 2702 C C . MET A 1 338 ? 7.125 -3.219 -38.531 1 24.47 338 MET A C 1
ATOM 2704 O O . MET A 1 338 ? 6.148 -3.223 -39.281 1 24.47 338 MET A O 1
ATOM 2708 N N . PRO A 1 339 ? 7.75 -1.962 -38.375 1 25.55 339 PRO A N 1
ATOM 2709 C CA . PRO A 1 339 ? 7.789 -1.106 -39.562 1 25.55 339 PRO A CA 1
ATOM 2710 C C . PRO A 1 339 ? 8.234 -1.857 -40.812 1 25.55 339 PRO A C 1
ATOM 2712 O O . PRO A 1 339 ? 9.211 -2.609 -40.781 1 25.55 339 PRO A O 1
ATOM 2715 N N . CYS A 1 340 ? 7.41 -2.371 -41.562 1 25.22 340 CYS A N 1
ATOM 2716 C CA . CYS A 1 340 ? 7.633 -2.848 -42.906 1 25.22 340 CYS A CA 1
ATOM 2717 C C . CYS A 1 340 ? 8.297 -1.774 -43.781 1 25.22 340 CYS A C 1
ATOM 2719 O O . CYS A 1 340 ? 7.816 -1.449 -44.844 1 25.22 340 CYS A O 1
ATOM 2721 N N . GLY A 1 341 ? 9.039 -0.758 -43.375 1 25.77 341 GLY A N 1
ATOM 2722 C CA . GLY A 1 341 ? 9.75 -0.069 -44.438 1 25.77 341 GLY A CA 1
ATOM 2723 C C . GLY A 1 341 ? 10.695 -0.975 -45.188 1 25.77 341 GLY A C 1
ATOM 2724 O O . GLY A 1 341 ? 11.461 -0.507 -46.031 1 25.77 341 GLY A O 1
ATOM 2725 N N . MET A 1 342 ? 10.875 -2.258 -44.969 1 19.73 342 MET A N 1
ATOM 2726 C CA . MET A 1 342 ? 11.523 -2.918 -46.094 1 19.73 342 MET A CA 1
ATOM 2727 C C . MET A 1 342 ? 10.5 -3.271 -47.156 1 19.73 342 MET A C 1
ATOM 2729 O O . MET A 1 342 ? 10.75 -4.141 -48 1 19.73 342 MET A O 1
ATOM 2733 N N . ARG A 1 343 ? 9.281 -2.857 -47.156 1 22.3 343 ARG A N 1
ATOM 2734 C CA . ARG A 1 343 ? 8.539 -3.123 -48.375 1 22.3 343 ARG A CA 1
ATOM 2735 C C . ARG A 1 343 ? 9.133 -2.359 -49.562 1 22.3 343 ARG A C 1
ATOM 2737 O O . ARG A 1 343 ? 9.055 -2.811 -50.719 1 22.3 343 ARG A O 1
ATOM 2744 N N . GLU A 1 344 ? 9.727 -1.162 -49.531 1 18.78 344 GLU A N 1
ATOM 2745 C CA . GLU A 1 344 ? 10.398 -0.858 -50.781 1 18.78 344 GLU A CA 1
ATOM 2746 C C . GLU A 1 344 ? 11.812 -1.437 -50.812 1 18.78 344 GLU A C 1
ATOM 2748 O O . GLU A 1 344 ? 12.508 -1.438 -49.781 1 18.78 344 GLU A O 1
ATOM 2753 N N . MET B 1 1 ? -13.125 24.703 36.281 1 32.22 1 MET B N 1
ATOM 2754 C CA . MET B 1 1 ? -12.172 23.609 36.156 1 32.22 1 MET B CA 1
ATOM 2755 C C . MET B 1 1 ? -11.078 23.953 35.125 1 32.22 1 MET B C 1
ATOM 2757 O O . MET B 1 1 ? -11.375 24.266 33.969 1 32.22 1 MET B O 1
ATOM 2761 N N . SER B 1 2 ? -10.039 24.484 35.5 1 41.53 2 SER B N 1
ATOM 2762 C CA . SER B 1 2 ? -8.867 24.953 34.781 1 41.53 2 SER B CA 1
ATOM 2763 C C . SER B 1 2 ? -8.406 23.938 33.719 1 41.53 2 SER B C 1
ATOM 2765 O O . SER B 1 2 ? -8.117 22.797 34.062 1 41.53 2 SER B O 1
ATOM 2767 N N . THR B 1 3 ? -8.93 24.031 32.562 1 51.16 3 THR B N 1
ATOM 2768 C CA . THR B 1 3 ? -8.766 23.141 31.422 1 51.16 3 THR B CA 1
ATOM 2769 C C . THR B 1 3 ? -7.293 22.828 31.188 1 51.16 3 THR B C 1
ATOM 2771 O O . THR B 1 3 ? -6.418 23.578 31.625 1 51.16 3 THR B O 1
ATOM 2774 N N . THR B 1 4 ? -7.051 21.531 31 1 54.94 4 THR B N 1
ATOM 2775 C CA . THR B 1 4 ? -5.73 21.031 30.641 1 54.94 4 THR B CA 1
ATOM 2776 C C . THR B 1 4 ? -4.965 22.047 29.797 1 54.94 4 THR B C 1
ATOM 2778 O O . THR B 1 4 ? -3.756 22.219 29.969 1 54.94 4 THR B O 1
ATOM 2781 N N . ALA B 1 5 ? -5.703 22.844 29.125 1 58.09 5 ALA B N 1
ATOM 2782 C CA . ALA B 1 5 ? -5.082 23.859 28.281 1 58.09 5 ALA B CA 1
ATOM 2783 C C . ALA B 1 5 ? -4.543 25.016 29.109 1 58.09 5 ALA B C 1
ATOM 2785 O O . ALA B 1 5 ? -3.463 25.547 28.828 1 58.09 5 ALA B O 1
ATOM 2786 N N . ASP B 1 6 ? -5.254 25.297 30.25 1 58 6 ASP B N 1
ATOM 2787 C CA . ASP B 1 6 ? -4.816 26.406 31.109 1 58 6 ASP B CA 1
ATOM 2788 C C . ASP B 1 6 ? -3.543 26.031 31.859 1 58 6 ASP B C 1
ATOM 2790 O O . ASP B 1 6 ? -2.656 26.875 32.031 1 58 6 ASP B O 1
ATOM 2794 N N . LYS B 1 7 ? -3.59 24.781 32.219 1 62.97 7 LYS B N 1
ATOM 2795 C CA . LYS B 1 7 ? -2.404 24.312 32.938 1 62.97 7 LYS B CA 1
ATOM 2796 C C . LYS B 1 7 ? -1.169 24.359 32.031 1 62.97 7 LYS B C 1
ATOM 2798 O O . LYS B 1 7 ? -0.087 24.734 32.469 1 62.97 7 LYS B O 1
ATOM 2803 N N . ILE B 1 8 ? -1.405 24.109 30.859 1 62.56 8 ILE B N 1
ATOM 2804 C CA . ILE B 1 8 ? -0.289 24.094 29.922 1 62.56 8 ILE B CA 1
ATOM 2805 C C . ILE B 1 8 ? 0.187 25.516 29.641 1 62.56 8 ILE B C 1
ATOM 2807 O O . ILE B 1 8 ? 1.392 25.781 29.594 1 62.56 8 ILE B O 1
ATOM 2811 N N . SER B 1 9 ? -0.785 26.312 29.594 1 63.62 9 SER B N 1
ATOM 2812 C CA . SER B 1 9 ? -0.42 27.703 29.344 1 63.62 9 SER B CA 1
ATOM 2813 C C . SER B 1 9 ? 0.385 28.266 30.5 1 63.62 9 SER B C 1
ATOM 2815 O O . SER B 1 9 ? 1.322 29.047 30.297 1 63.62 9 SER B O 1
ATOM 2817 N N . ASP B 1 10 ? -0.01 27.828 31.625 1 65.88 10 ASP B N 1
ATOM 2818 C CA . ASP B 1 10 ? 0.696 28.328 32.812 1 65.88 10 ASP B CA 1
ATOM 2819 C C . ASP B 1 10 ? 2.131 27.797 32.844 1 65.88 10 ASP B C 1
ATOM 2821 O O . ASP B 1 10 ? 3.055 28.531 33.188 1 65.88 10 ASP B O 1
ATOM 2825 N N . ILE B 1 11 ? 2.258 26.625 32.5 1 64.94 11 ILE B N 1
ATOM 2826 C CA . ILE B 1 11 ? 3.582 26 32.5 1 64.94 11 ILE B CA 1
ATOM 2827 C C . ILE B 1 11 ? 4.457 26.688 31.453 1 64.94 11 ILE B C 1
ATOM 2829 O O . ILE B 1 11 ? 5.629 26.969 31.703 1 64.94 11 ILE B O 1
ATOM 2833 N N . LEU B 1 12 ? 3.871 26.953 30.391 1 69 12 LEU B N 1
ATOM 2834 C CA . LEU B 1 12 ? 4.629 27.578 29.297 1 69 12 LEU B CA 1
ATOM 2835 C C . LEU B 1 12 ? 5.059 28.984 29.672 1 69 12 LEU B C 1
ATOM 2837 O O . LEU B 1 12 ? 6.191 29.391 29.406 1 69 12 LEU B O 1
ATOM 2841 N N . ARG B 1 13 ? 4.191 29.641 30.297 1 68.88 13 ARG B N 1
ATOM 2842 C CA . ARG B 1 13 ? 4.52 31 30.734 1 68.88 13 ARG B CA 1
ATOM 2843 C C . ARG B 1 13 ? 5.621 30.984 31.797 1 68.88 13 ARG B C 1
ATOM 2845 O O . ARG B 1 13 ? 6.496 31.844 31.797 1 68.88 13 ARG B O 1
ATOM 2852 N N . SER B 1 14 ? 5.594 30.031 32.562 1 68.88 14 SER B N 1
ATOM 2853 C CA . SER B 1 14 ? 6.57 29.938 33.656 1 68.88 14 SER B CA 1
ATOM 2854 C C . SER B 1 14 ? 7.965 29.625 33.125 1 68.88 14 SER B C 1
ATOM 2856 O O . SER B 1 14 ? 8.969 29.953 33.75 1 68.88 14 SER B O 1
ATOM 2858 N N . LEU B 1 15 ? 7.953 29.047 31.969 1 70.81 15 LEU B N 1
ATOM 2859 C CA . LEU B 1 15 ? 9.25 28.719 31.375 1 70.81 15 LEU B CA 1
ATOM 2860 C C . LEU B 1 15 ? 9.711 29.828 30.422 1 70.81 15 LEU B C 1
ATOM 2862 O O . LEU B 1 15 ? 10.898 30.125 30.344 1 70.81 15 LEU B O 1
ATOM 2866 N N . SER B 1 16 ? 8.742 30.359 29.766 1 72.19 16 SER B N 1
ATOM 2867 C CA . SER B 1 16 ? 9.062 31.344 28.734 1 72.19 16 SER B CA 1
ATOM 2868 C C . SER B 1 16 ? 9.648 32.594 29.344 1 72.19 16 SER B C 1
ATOM 2870 O O . SER B 1 16 ? 10.594 33.188 28.812 1 72.19 16 SER B O 1
ATOM 2872 N N . VAL B 1 17 ? 9.172 33 30.453 1 73.62 17 VAL B N 1
ATOM 2873 C CA . VAL B 1 17 ? 9.586 34.25 31.062 1 73.62 17 VAL B CA 1
ATOM 2874 C C . VAL B 1 17 ? 11.047 34.156 31.516 1 73.62 17 VAL B C 1
ATOM 2876 O O . VAL B 1 17 ? 11.875 34.969 31.125 1 73.62 17 VAL B O 1
ATOM 2879 N N . PRO B 1 18 ? 11.297 33.156 32.188 1 71.31 18 PRO B N 1
ATOM 2880 C CA . PRO B 1 18 ? 12.703 33.031 32.594 1 71.31 18 PRO B CA 1
ATOM 2881 C C . PRO B 1 18 ? 13.648 32.812 31.422 1 71.31 18 PRO B C 1
ATOM 2883 O O . PRO B 1 18 ? 14.781 33.312 31.438 1 71.31 18 PRO B O 1
ATOM 2886 N N . TYR B 1 19 ? 13.297 32.156 30.516 1 75.5 19 TYR B N 1
ATOM 2887 C CA . TYR B 1 19 ? 14.148 31.906 29.359 1 75.5 19 TYR B CA 1
ATOM 2888 C C . TYR B 1 19 ? 14.453 33.219 28.625 1 75.5 19 TYR B C 1
ATOM 2890 O O . TYR B 1 19 ? 15.609 33.5 28.312 1 75.5 19 TYR B O 1
ATOM 2898 N N . ASN B 1 20 ? 13.43 33.969 28.375 1 77 20 ASN B N 1
ATOM 2899 C CA . ASN B 1 20 ? 13.594 35.188 27.625 1 77 20 ASN B CA 1
ATOM 2900 C C . ASN B 1 20 ? 14.391 36.219 28.438 1 77 20 ASN B C 1
ATOM 2902 O O . ASN B 1 20 ? 15.141 37.031 27.859 1 77 20 ASN B O 1
ATOM 2906 N N . LYS B 1 21 ? 14.227 36.125 29.641 1 75.62 21 LYS B N 1
ATOM 2907 C CA . LYS B 1 21 ? 14.867 37.125 30.484 1 75.62 21 LYS B CA 1
ATOM 2908 C C . LYS B 1 21 ? 16.328 36.75 30.766 1 75.62 21 LYS B C 1
ATOM 2910 O O . LYS B 1 21 ? 17.203 37.594 30.781 1 75.62 21 LYS B O 1
ATOM 2915 N N . SER B 1 22 ? 16.625 35.5 30.906 1 73.44 22 SER B N 1
ATOM 2916 C CA . SER B 1 22 ? 17.938 35.125 31.422 1 73.44 22 SER B CA 1
ATOM 2917 C C . SER B 1 22 ? 18.75 34.375 30.391 1 73.44 22 SER B C 1
ATOM 2919 O O . SER B 1 22 ? 19.969 34.562 30.297 1 73.44 22 SER B O 1
ATOM 2921 N N . VAL B 1 23 ? 18.156 33.594 29.703 1 75.44 23 VAL B N 1
ATOM 2922 C CA . VAL B 1 23 ? 18.922 32.656 28.859 1 75.44 23 VAL B CA 1
ATOM 2923 C C . VAL B 1 23 ? 19.141 33.281 27.484 1 75.44 23 VAL B C 1
ATOM 2925 O O . VAL B 1 23 ? 20.25 33.25 26.938 1 75.44 23 VAL B O 1
ATOM 2928 N N . ARG B 1 24 ? 18.125 33.844 26.953 1 77.88 24 ARG B N 1
ATOM 2929 C CA . ARG B 1 24 ? 18.172 34.375 25.594 1 77.88 24 ARG B CA 1
ATOM 2930 C C . ARG B 1 24 ? 19.281 35.406 25.438 1 77.88 24 ARG B C 1
ATOM 2932 O O . ARG B 1 24 ? 20.047 35.375 24.484 1 77.88 24 ARG B O 1
ATOM 2939 N N . PRO B 1 25 ? 19.391 36.312 26.375 1 76.25 25 PRO B N 1
ATOM 2940 C CA . PRO B 1 25 ? 20.469 37.281 26.25 1 76.25 25 PRO B CA 1
ATOM 2941 C C . PRO B 1 25 ? 21.859 36.656 26.297 1 76.25 25 PRO B C 1
ATOM 2943 O O . PRO B 1 25 ? 22.781 37.094 25.625 1 76.25 25 PRO B O 1
ATOM 2946 N N . ILE B 1 26 ? 22 35.656 27 1 74.12 26 ILE B N 1
ATOM 2947 C CA . ILE B 1 26 ? 23.297 34.969 27.125 1 74.12 26 ILE B CA 1
ATOM 2948 C C . ILE B 1 26 ? 23.609 34.219 25.828 1 74.12 26 ILE B C 1
ATOM 2950 O O . ILE B 1 26 ? 24.75 34.219 25.375 1 74.12 26 ILE B O 1
ATOM 2954 N N . GLU B 1 27 ? 22.594 33.594 25.266 1 76.88 27 GLU B N 1
ATOM 2955 C CA . GLU B 1 27 ? 22.766 32.906 24 1 76.88 27 GLU B CA 1
ATOM 2956 C C . GLU B 1 27 ? 23.234 33.875 22.906 1 76.88 27 GLU B C 1
ATOM 2958 O O . GLU B 1 27 ? 24.109 33.5 22.094 1 76.88 27 GLU B O 1
ATOM 2963 N N . ALA B 1 28 ? 22.609 35 22.875 1 75.06 28 ALA B N 1
ATOM 2964 C CA . ALA B 1 28 ? 22.938 36 21.875 1 75.06 28 ALA B CA 1
ATOM 2965 C C . ALA B 1 28 ? 24.359 36.531 22.047 1 75.06 28 ALA B C 1
ATOM 2967 O O . ALA B 1 28 ? 25.062 36.781 21.078 1 75.06 28 ALA B O 1
ATOM 2968 N N . SER B 1 29 ? 24.797 36.625 23.266 1 73.06 29 SER B N 1
ATOM 2969 C CA . SER B 1 29 ? 26.094 37.219 23.547 1 73.06 29 SER B CA 1
ATOM 2970 C C . SER B 1 29 ? 27.219 36.188 23.312 1 73.06 29 SER B C 1
ATOM 2972 O O . SER B 1 29 ? 28.328 36.562 22.953 1 73.06 29 SER B O 1
ATOM 2974 N N . THR B 1 30 ? 26.922 34.938 23.531 1 70.62 30 THR B N 1
ATOM 2975 C CA . THR B 1 30 ? 27.953 33.906 23.453 1 70.62 30 THR B CA 1
ATOM 2976 C C . THR B 1 30 ? 28.062 33.375 22.031 1 70.62 30 THR B C 1
ATOM 2978 O O . THR B 1 30 ? 28.938 32.562 21.719 1 70.62 30 THR B O 1
ATOM 2981 N N . GLY B 1 31 ? 27.172 33.75 21.078 1 69.12 31 GLY B N 1
ATOM 2982 C CA . GLY B 1 31 ? 27.203 33.25 19.703 1 69.12 31 GLY B CA 1
ATOM 2983 C C . GLY B 1 31 ? 26.594 31.875 19.562 1 69.12 31 GLY B C 1
ATOM 2984 O O . GLY B 1 31 ? 26.828 31.172 18.562 1 69.12 31 GLY B O 1
ATOM 2985 N N . PHE B 1 32 ? 25.969 31.406 20.547 1 72.5 32 PHE B N 1
ATOM 2986 C CA . PHE B 1 32 ? 25.344 30.094 20.547 1 72.5 32 PHE B CA 1
ATOM 2987 C C . PHE B 1 32 ? 24.422 29.938 19.344 1 72.5 32 PHE B C 1
ATOM 2989 O O . PHE B 1 32 ? 24.406 28.891 18.688 1 72.5 32 PHE B O 1
ATOM 2996 N N . ASN B 1 33 ? 23.734 30.953 19 1 69.5 33 ASN B N 1
ATOM 2997 C CA . ASN B 1 33 ? 22.75 30.922 17.922 1 69.5 33 ASN B CA 1
ATOM 2998 C C . ASN B 1 33 ? 23.422 30.812 16.562 1 69.5 33 ASN B C 1
ATOM 3000 O O . ASN B 1 33 ? 22.844 30.25 15.617 1 69.5 33 ASN B O 1
ATOM 3004 N N . MET B 1 34 ? 24.609 31.219 16.5 1 64.5 34 MET B N 1
ATOM 3005 C CA . MET B 1 34 ? 25.359 31.188 15.242 1 64.5 34 MET B CA 1
ATOM 3006 C C . MET B 1 34 ? 26.016 29.828 15.031 1 64.5 34 MET B C 1
ATOM 3008 O O . MET B 1 34 ? 26.125 29.344 13.906 1 64.5 34 MET B O 1
ATOM 3012 N N . HIS B 1 35 ? 26.312 29.172 16.109 1 61.5 35 HIS B N 1
ATOM 3013 C CA . HIS B 1 35 ? 27.188 28.031 15.961 1 61.5 35 HIS B CA 1
ATOM 3014 C C . HIS B 1 35 ? 26.453 26.734 16.281 1 61.5 35 HIS B C 1
ATOM 3016 O O . HIS B 1 35 ? 26.844 25.656 15.805 1 61.5 35 HIS B O 1
ATOM 3022 N N . CYS B 1 36 ? 25.516 26.891 17.078 1 64.06 36 CYS B N 1
ATOM 3023 C CA . CYS B 1 36 ? 24.922 25.656 17.578 1 64.06 36 CYS B CA 1
ATOM 3024 C C . CYS B 1 36 ? 23.484 25.5 17.109 1 64.06 36 CYS B C 1
ATOM 3026 O O . CYS B 1 36 ? 23.156 24.594 16.344 1 64.06 36 CYS B O 1
ATOM 3028 N N . MET B 1 37 ? 22.625 26.406 17.641 1 67.25 37 MET B N 1
ATOM 3029 C CA . MET B 1 37 ? 21.188 26.297 17.328 1 67.25 37 MET B CA 1
ATOM 3030 C C . MET B 1 37 ? 20.625 27.656 16.922 1 67.25 37 MET B C 1
ATOM 3032 O O . MET B 1 37 ? 21.031 28.688 17.453 1 67.25 37 MET B O 1
ATOM 3036 N N . SER B 1 38 ? 19.688 27.609 15.984 1 65.75 38 SER B N 1
ATOM 3037 C CA . SER B 1 38 ? 19.047 28.828 15.531 1 65.75 38 SER B CA 1
ATOM 3038 C C . SER B 1 38 ? 18.25 29.484 16.656 1 65.75 38 SER B C 1
ATOM 3040 O O . SER B 1 38 ? 17.75 28.797 17.547 1 65.75 38 SER B O 1
ATOM 3042 N N . PRO B 1 39 ? 18.328 30.828 16.688 1 66.88 39 PRO B N 1
ATOM 3043 C CA . PRO B 1 39 ? 17.609 31.531 17.75 1 66.88 39 PRO B CA 1
ATOM 3044 C C . PRO B 1 39 ? 16.125 31.188 17.797 1 66.88 39 PRO B C 1
ATOM 3046 O O . PRO B 1 39 ? 15.508 30.969 16.75 1 66.88 39 PRO B O 1
ATOM 3049 N N . LEU B 1 40 ? 15.672 31.016 19.047 1 68.94 40 LEU B N 1
ATOM 3050 C CA . LEU B 1 40 ? 14.25 30.766 19.25 1 68.94 40 LEU B CA 1
ATOM 3051 C C . LEU B 1 40 ? 13.469 32.062 19.344 1 68.94 40 LEU B C 1
ATOM 3053 O O . LEU B 1 40 ? 13.945 33.031 19.953 1 68.94 40 LEU B O 1
ATOM 3057 N N . SER B 1 41 ? 12.32 32.094 18.641 1 64.44 41 SER B N 1
ATOM 3058 C CA . SER B 1 41 ? 11.445 33.25 18.781 1 64.44 41 SER B CA 1
ATOM 3059 C C . SER B 1 41 ? 10.953 33.406 20.219 1 64.44 41 SER B C 1
ATOM 3061 O O . SER B 1 41 ? 10.773 32.406 20.922 1 64.44 41 SER B O 1
ATOM 3063 N N . PRO B 1 42 ? 10.859 34.656 20.734 1 63.28 42 PRO B N 1
ATOM 3064 C CA . PRO B 1 42 ? 10.367 34.875 22.094 1 63.28 42 PRO B CA 1
ATOM 3065 C C . PRO B 1 42 ? 9.008 34.219 22.344 1 63.28 42 PRO B C 1
ATOM 3067 O O . PRO B 1 42 ? 8.68 33.906 23.484 1 63.28 42 PRO B O 1
ATOM 3070 N N . THR B 1 43 ? 8.305 34.031 21.219 1 62.31 43 THR B N 1
ATOM 3071 C CA . THR B 1 43 ? 6.969 33.469 21.375 1 62.31 43 THR B CA 1
ATOM 3072 C C . THR B 1 43 ? 6.957 32 20.969 1 62.31 43 THR B C 1
ATOM 3074 O O . THR B 1 43 ? 5.891 31.422 20.719 1 62.31 43 THR B O 1
ATOM 3077 N N . HIS B 1 44 ? 8.125 31.516 20.938 1 65.19 44 HIS B N 1
ATOM 3078 C CA . HIS B 1 44 ? 8.234 30.141 20.469 1 65.19 44 HIS B CA 1
ATOM 3079 C C . HIS B 1 44 ? 7.438 29.188 21.359 1 65.19 44 HIS B C 1
ATOM 3081 O O . HIS B 1 44 ? 6.801 28.25 20.859 1 65.19 44 HIS B O 1
ATOM 3087 N N . MET B 1 45 ? 7.527 29.531 22.578 1 63.28 45 MET B N 1
ATOM 3088 C CA . MET B 1 45 ? 6.891 28.625 23.531 1 63.28 45 MET B CA 1
ATOM 3089 C C . MET B 1 45 ? 5.375 28.797 23.516 1 63.28 45 MET B C 1
ATOM 3091 O O . MET B 1 45 ? 4.645 27.938 24 1 63.28 45 MET B O 1
ATOM 3095 N N . GLU B 1 46 ? 4.977 29.922 22.984 1 63.94 46 GLU B N 1
ATOM 3096 C CA . GLU B 1 46 ? 3.541 30.188 22.969 1 63.94 46 GLU B CA 1
ATOM 3097 C C . GLU B 1 46 ? 2.938 29.828 21.609 1 63.94 46 GLU B C 1
ATOM 3099 O O . GLU B 1 46 ? 1.747 30.047 21.375 1 63.94 46 GLU B O 1
ATOM 3104 N N . GLN B 1 47 ? 3.744 29.281 20.906 1 72.69 47 GLN B N 1
ATOM 3105 C CA . GLN B 1 47 ? 3.254 29 19.562 1 72.69 47 GLN B CA 1
ATOM 3106 C C . GLN B 1 47 ? 2.258 27.844 19.578 1 72.69 47 GLN B C 1
ATOM 3108 O O . GLN B 1 47 ? 2.49 26.812 20.2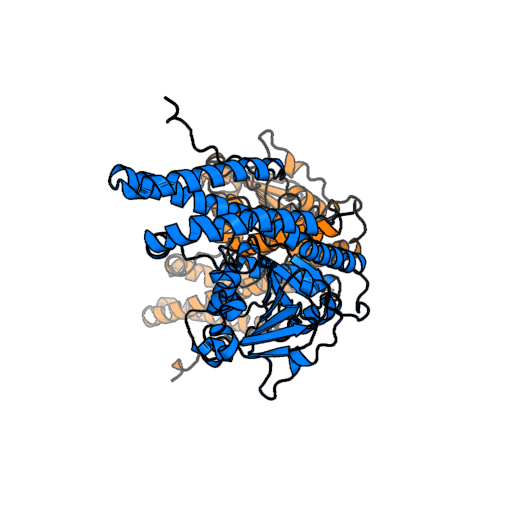19 1 72.69 47 GLN B O 1
ATOM 3113 N N . LYS B 1 48 ? 1.067 28.125 19.031 1 79.5 48 LYS B N 1
ATOM 3114 C CA . LYS B 1 48 ? 0.044 27.094 18.875 1 79.5 48 LYS B CA 1
ATOM 3115 C C . LYS B 1 48 ? 0.483 26.031 17.859 1 79.5 48 LYS B C 1
ATOM 3117 O O . LYS B 1 48 ? 1.334 26.297 17.016 1 79.5 48 LYS B O 1
ATOM 3122 N N . PRO B 1 49 ? -0.033 24.859 18.062 1 87 49 PRO B N 1
ATOM 3123 C CA . PRO B 1 49 ? 0.239 23.844 17.047 1 87 49 PRO B CA 1
ATOM 3124 C C . PRO B 1 49 ? -0.26 24.266 15.656 1 87 49 PRO B C 1
ATOM 3126 O O . PRO B 1 49 ? -1.285 24.938 15.539 1 87 49 PRO B O 1
ATOM 3129 N N . SER B 1 50 ? 0.486 23.984 14.75 1 89.62 50 SER B N 1
ATOM 3130 C CA . SER B 1 50 ? 0.122 24.297 13.375 1 89.62 50 SER B CA 1
ATOM 3131 C C . SER B 1 50 ? -0.071 23.016 12.555 1 89.62 50 SER B C 1
ATOM 3133 O O . SER B 1 50 ? 0.665 22.047 12.734 1 89.62 50 SER B O 1
ATOM 3135 N N . VAL B 1 51 ? -1.086 23.016 11.711 1 93.88 51 VAL B N 1
ATOM 3136 C CA . VAL B 1 51 ? -1.427 21.875 10.875 1 93.88 51 VAL B CA 1
ATOM 3137 C C . VAL B 1 51 ? -1.316 22.25 9.398 1 93.88 51 VAL B C 1
ATOM 3139 O O . VAL B 1 51 ? -1.886 23.25 8.969 1 93.88 51 VAL B O 1
ATOM 3142 N N . LEU B 1 52 ? -0.569 21.531 8.703 1 94 52 LEU B N 1
ATOM 3143 C CA . LEU B 1 52 ? -0.38 21.766 7.277 1 94 52 LEU B CA 1
ATOM 3144 C C . LEU B 1 52 ? -1.218 20.797 6.449 1 94 52 LEU B C 1
ATOM 3146 O O . LEU B 1 52 ? -1.114 19.578 6.625 1 94 52 LEU B O 1
ATOM 3150 N N . PHE B 1 53 ? -2.1 21.297 5.594 1 94.5 53 PHE B N 1
ATOM 3151 C CA . PHE B 1 53 ? -2.852 20.484 4.645 1 94.5 53 PHE B CA 1
ATOM 3152 C C . PHE B 1 53 ? -2.209 20.531 3.266 1 94.5 53 PHE B C 1
ATOM 3154 O O . PHE B 1 53 ? -1.954 21.609 2.727 1 94.5 53 PHE B O 1
ATOM 3161 N N . MET B 1 54 ? -1.887 19.406 2.766 1 93.62 54 MET B N 1
ATOM 3162 C CA . MET B 1 54 ? -1.295 19.281 1.437 1 93.62 54 MET B CA 1
ATOM 3163 C C . MET B 1 54 ? -2.055 18.25 0.597 1 93.62 54 MET B C 1
ATOM 3165 O O . MET B 1 54 ? -2.83 17.453 1.131 1 93.62 54 MET B O 1
ATOM 3169 N N . GLY B 1 55 ? -1.83 18.266 -0.725 1 90.94 55 GLY B N 1
ATOM 3170 C CA . GLY B 1 55 ? -2.48 17.344 -1.637 1 90.94 55 GLY B CA 1
ATOM 3171 C C . GLY B 1 55 ? -2.613 17.875 -3.047 1 90.94 55 GLY B C 1
ATOM 3172 O O . GLY B 1 55 ? -2.299 19.047 -3.301 1 90.94 55 GLY B O 1
ATOM 3173 N N . SER B 1 56 ? -3.107 17 -3.828 1 86.44 56 SER B N 1
ATOM 3174 C CA . SER B 1 56 ? -3.268 17.375 -5.23 1 86.44 56 SER B CA 1
ATOM 3175 C C . SER B 1 56 ? -4.402 18.375 -5.402 1 86.44 56 SER B C 1
ATOM 3177 O O . SER B 1 56 ? -5.227 18.562 -4.504 1 86.44 56 SER B O 1
ATOM 3179 N N . TYR B 1 57 ? -4.328 18.906 -6.586 1 81.88 57 TYR B N 1
ATOM 3180 C CA . TYR B 1 57 ? -5.43 19.797 -6.938 1 81.88 57 TYR B CA 1
ATOM 3181 C C . TYR B 1 57 ? -6.762 19.047 -6.914 1 81.88 57 TYR B C 1
ATOM 3183 O O . TYR B 1 57 ? -6.863 17.922 -7.422 1 81.88 57 TYR B O 1
ATOM 3191 N N . SER B 1 58 ? -7.715 19.672 -6.195 1 80.12 58 SER B N 1
ATOM 3192 C CA . SER B 1 58 ? -9.086 19.172 -6.125 1 80.12 58 SER B CA 1
ATOM 3193 C C . SER B 1 58 ? -9.188 17.953 -5.227 1 80.12 58 SER B C 1
ATOM 3195 O O . SER B 1 58 ? -10.148 17.188 -5.32 1 80.12 58 SER B O 1
ATOM 3197 N N . ALA B 1 59 ? -8.195 17.688 -4.453 1 86.06 59 ALA B N 1
ATOM 3198 C CA . ALA B 1 59 ? -8.242 16.547 -3.533 1 86.06 59 ALA B CA 1
ATOM 3199 C C . ALA B 1 59 ? -9.219 16.812 -2.389 1 86.06 59 ALA B C 1
ATOM 3201 O O . ALA B 1 59 ? -9.594 15.898 -1.656 1 86.06 59 ALA B O 1
ATOM 3202 N N . GLY B 1 60 ? -9.641 18.125 -2.217 1 86.44 60 GLY B N 1
ATOM 3203 C CA . GLY B 1 60 ? -10.617 18.453 -1.195 1 86.44 60 GLY B CA 1
ATOM 3204 C C . GLY B 1 60 ? -10.016 19.156 0.006 1 86.44 60 GLY B C 1
ATOM 3205 O O . GLY B 1 60 ? -10.625 19.188 1.078 1 86.44 60 GLY B O 1
ATOM 3206 N N . LYS B 1 61 ? -8.828 19.656 -0.116 1 88.75 61 LYS B N 1
ATOM 3207 C CA . LYS B 1 61 ? -8.148 20.328 0.981 1 88.75 61 LYS B CA 1
ATOM 3208 C C . LYS B 1 61 ? -9.008 21.453 1.551 1 88.75 61 LYS B C 1
ATOM 3210 O O . LYS B 1 61 ? -9.305 21.469 2.748 1 88.75 61 LYS B O 1
ATOM 3215 N N . THR B 1 62 ? -9.422 22.406 0.637 1 83.31 62 THR B N 1
ATOM 3216 C CA . THR B 1 62 ? -10.195 23.562 1.065 1 83.31 62 THR B CA 1
ATOM 3217 C C . THR B 1 62 ? -11.547 23.125 1.625 1 83.31 62 THR B C 1
ATOM 3219 O O . THR B 1 62 ? -12.016 23.672 2.625 1 83.31 62 THR B O 1
ATOM 3222 N N . THR B 1 63 ? -12.117 22.172 1.006 1 85.12 63 THR B N 1
ATOM 3223 C CA . THR B 1 63 ? -13.391 21.656 1.48 1 85.12 63 THR B CA 1
ATOM 3224 C C . THR B 1 63 ? -13.25 21.031 2.869 1 85.12 63 THR B C 1
ATOM 3226 O O . THR B 1 63 ? -14.117 21.219 3.727 1 85.12 63 THR B O 1
ATOM 3229 N N . ALA B 1 64 ? -12.203 20.312 3.037 1 89.19 64 ALA B N 1
ATOM 3230 C CA . ALA B 1 64 ? -11.938 19.672 4.332 1 89.19 64 ALA B CA 1
ATOM 3231 C C . ALA B 1 64 ? -11.758 20.734 5.422 1 89.19 64 ALA B C 1
ATOM 3233 O O . ALA B 1 64 ? -12.273 20.578 6.531 1 89.19 64 ALA B O 1
ATOM 3234 N N . ILE B 1 65 ? -10.984 21.781 5.121 1 88.62 65 ILE B N 1
ATOM 3235 C CA . ILE B 1 65 ? -10.734 22.844 6.078 1 88.62 65 ILE B CA 1
ATOM 3236 C C . ILE B 1 65 ? -12.047 23.562 6.41 1 88.62 65 ILE B C 1
ATOM 3238 O O . ILE B 1 65 ? -12.32 23.859 7.578 1 88.62 65 ILE B O 1
ATOM 3242 N N . LYS B 1 66 ? -12.875 23.766 5.387 1 85.25 66 LYS B N 1
ATOM 3243 C CA . LYS B 1 66 ? -14.188 24.359 5.605 1 85.25 66 LYS B CA 1
ATOM 3244 C C . LYS B 1 66 ? -15.047 23.484 6.516 1 85.25 66 LYS B C 1
ATOM 3246 O O . LYS B 1 66 ? -15.75 24 7.391 1 85.25 66 LYS B O 1
ATOM 3251 N N . TYR B 1 67 ? -14.977 22.281 6.203 1 86 67 TYR B N 1
ATOM 3252 C CA . TYR B 1 67 ? -15.734 21.328 7.004 1 86 67 TYR B CA 1
ATOM 3253 C C . TYR B 1 67 ? -15.281 21.359 8.461 1 86 67 TYR B C 1
ATOM 3255 O O . TYR B 1 67 ? -16.109 21.359 9.375 1 86 67 TYR B O 1
ATOM 3263 N N . LEU B 1 68 ? -13.992 21.406 8.688 1 86.44 68 LEU B N 1
ATOM 3264 C CA . LEU B 1 68 ? -13.422 21.344 10.023 1 86.44 68 LEU B CA 1
ATOM 3265 C C . LEU B 1 68 ? -13.727 22.625 10.797 1 86.44 68 LEU B C 1
ATOM 3267 O O . LEU B 1 68 ? -14.023 22.578 11.992 1 86.44 68 LEU B O 1
ATOM 3271 N N . LEU B 1 69 ? -13.656 23.703 10.086 1 85.88 69 LEU B N 1
ATOM 3272 C CA . LEU B 1 69 ? -13.867 24.984 10.742 1 85.88 69 LEU B CA 1
ATOM 3273 C C . LEU B 1 69 ? -15.344 25.359 10.727 1 85.88 69 LEU B C 1
ATOM 3275 O O . LEU B 1 69 ? -15.758 26.281 11.438 1 85.88 69 LEU B O 1
ATOM 3279 N N . GLN B 1 70 ? -16.141 24.578 10 1 81.25 70 GLN B N 1
ATOM 3280 C CA . GLN B 1 70 ? -17.562 24.891 9.836 1 81.25 70 GLN B CA 1
ATOM 3281 C C . GLN B 1 70 ? -17.766 26.328 9.406 1 81.25 70 GLN B C 1
ATOM 3283 O O . GLN B 1 70 ? -18.578 27.047 9.992 1 81.25 70 GLN B O 1
ATOM 3288 N N . LEU B 1 71 ? -16.875 26.844 8.664 1 74.06 71 LEU B N 1
ATOM 3289 C CA . LEU B 1 71 ? -16.906 28.219 8.164 1 74.06 71 LEU B CA 1
ATOM 3290 C C . LEU B 1 71 ? -16.953 28.234 6.645 1 74.06 71 LEU B C 1
ATOM 3292 O O . LEU B 1 71 ? -16.312 27.422 5.984 1 74.06 71 LEU B O 1
ATOM 3296 N N . ASP B 1 72 ? -18 28.875 6.082 1 65.06 72 ASP B N 1
ATOM 3297 C CA . ASP B 1 72 ? -17.953 29.156 4.648 1 65.06 72 ASP B CA 1
ATOM 3298 C C . ASP B 1 72 ? -16.922 30.25 4.328 1 65.06 72 ASP B C 1
ATOM 3300 O O . ASP B 1 72 ? -17.172 31.422 4.562 1 65.06 72 ASP B O 1
ATOM 3304 N N . ILE B 1 73 ? -15.727 30.047 4.578 1 56.84 73 ILE B N 1
ATOM 3305 C CA . ILE B 1 73 ? -14.711 31.094 4.477 1 56.84 73 ILE B CA 1
ATOM 3306 C C . ILE B 1 73 ? -14.523 31.484 3.016 1 56.84 73 ILE B C 1
ATOM 3308 O O . ILE B 1 73 ? -14.062 30.688 2.199 1 56.84 73 ILE B O 1
ATOM 3312 N N . PRO B 1 74 ? -15.266 32.469 2.412 1 53 74 PRO B N 1
ATOM 3313 C CA . PRO B 1 74 ? -14.992 33 1.082 1 53 74 PRO B CA 1
ATOM 3314 C C . PRO B 1 74 ? -13.492 33.156 0.812 1 53 74 PRO B C 1
ATOM 3316 O O . PRO B 1 74 ? -13.07 33.188 -0.346 1 53 74 PRO B O 1
ATOM 3319 N N . VAL B 1 75 ? -12.805 33.5 1.778 1 51.03 75 VAL B N 1
ATOM 3320 C CA . VAL B 1 75 ? -11.438 33.969 1.7 1 51.03 75 VAL B CA 1
ATOM 3321 C C . VAL B 1 75 ? -10.531 32.906 1.11 1 51.03 75 VAL B C 1
ATOM 3323 O O . VAL B 1 75 ? -9.492 33.188 0.528 1 51.03 75 VAL B O 1
ATOM 3326 N N . LEU B 1 76 ? -10.812 31.625 1.375 1 55.22 76 LEU B N 1
ATOM 3327 C CA . LEU B 1 76 ? -9.938 30.625 0.775 1 55.22 76 LEU B CA 1
ATOM 3328 C C . LEU B 1 76 ? -10.055 30.656 -0.746 1 55.22 76 LEU B C 1
ATOM 3330 O O . LEU B 1 76 ? -9.211 30.078 -1.443 1 55.22 76 LEU B O 1
ATOM 3334 N N . ARG B 1 77 ? -11.203 31.266 -1.388 1 48.59 77 ARG B N 1
ATOM 3335 C CA . ARG B 1 77 ? -11.438 31.344 -2.826 1 48.59 77 ARG B CA 1
ATOM 3336 C C . ARG B 1 77 ? -11.109 32.719 -3.369 1 48.59 77 ARG B C 1
ATOM 3338 O O . ARG B 1 77 ? -11.266 32.969 -4.566 1 48.59 77 ARG B O 1
ATOM 3345 N N . VAL B 1 78 ? -10.984 33.781 -2.656 1 39.81 78 VAL B N 1
ATOM 3346 C CA . VAL B 1 78 ? -11.344 35.094 -3.146 1 39.81 78 VAL B CA 1
ATOM 3347 C C . VAL B 1 78 ? -10.391 35.531 -4.262 1 39.81 78 VAL B C 1
ATOM 3349 O O . VAL B 1 78 ? -10.594 36.531 -4.91 1 39.81 78 VAL B O 1
ATOM 3352 N N . GLY B 1 79 ? -9.031 35.344 -4.238 1 40.19 79 GLY B N 1
ATOM 3353 C CA . GLY B 1 79 ? -8.438 36.312 -5.168 1 40.19 79 GLY B CA 1
ATOM 3354 C C . GLY B 1 79 ? -8.664 35.938 -6.621 1 40.19 79 GLY B C 1
ATOM 3355 O O . GLY B 1 79 ? -9.078 34.812 -6.926 1 40.19 79 GLY B O 1
ATOM 3356 N N . PRO B 1 80 ? -8.773 37 -7.57 1 40.16 80 PRO B N 1
ATOM 3357 C CA . PRO B 1 80 ? -8.953 36.938 -9.023 1 40.16 80 PRO B CA 1
ATOM 3358 C C . PRO B 1 80 ? -8.18 35.781 -9.664 1 40.16 80 PRO B C 1
ATOM 3360 O O . PRO B 1 80 ? -8.539 35.312 -10.75 1 40.16 80 PRO B O 1
ATOM 3363 N N . GLU B 1 81 ? -6.816 35.781 -9.289 1 40.47 81 GLU B N 1
ATOM 3364 C CA . GLU B 1 81 ? -5.91 34.844 -9.961 1 40.47 81 GLU B CA 1
ATOM 3365 C C . GLU B 1 81 ? -6.199 33.406 -9.578 1 40.47 81 GLU B C 1
ATOM 3367 O O . GLU B 1 81 ? -6.688 33.125 -8.477 1 40.47 81 GLU B O 1
ATOM 3372 N N . PRO B 1 82 ? -6.219 32.562 -10.492 1 42.69 82 PRO B N 1
ATOM 3373 C CA . PRO B 1 82 ? -6.441 31.141 -10.148 1 42.69 82 PRO B CA 1
ATOM 3374 C C . PRO B 1 82 ? -5.965 30.797 -8.734 1 42.69 82 PRO B C 1
ATOM 3376 O O . PRO B 1 82 ? -4.832 31.125 -8.367 1 42.69 82 PRO B O 1
ATOM 3379 N N . THR B 1 83 ? -6.66 31.125 -7.668 1 46.62 83 THR B N 1
ATOM 3380 C CA . THR B 1 83 ? -6.621 30.953 -6.219 1 46.62 83 THR B CA 1
ATOM 3381 C C . THR B 1 83 ? -5.605 29.875 -5.828 1 46.62 83 THR B C 1
ATOM 3383 O O . THR B 1 83 ? -5.133 29.844 -4.691 1 46.62 83 THR B O 1
ATOM 3386 N N . THR B 1 84 ? -5.258 28.922 -6.711 1 56.06 84 THR B N 1
ATOM 3387 C CA . THR B 1 84 ? -4.895 27.594 -6.254 1 56.06 84 THR B CA 1
ATOM 3388 C C . THR B 1 84 ? -3.393 27.5 -5.996 1 56.06 84 THR B C 1
ATOM 3390 O O . THR B 1 84 ? -2.898 26.469 -5.539 1 56.06 84 THR B O 1
ATOM 3393 N N . ASP B 1 85 ? -2.67 28.766 -6.227 1 76.31 85 ASP B N 1
ATOM 3394 C CA . ASP B 1 85 ? -1.249 28.594 -5.938 1 76.31 85 ASP B CA 1
ATOM 3395 C C . ASP B 1 85 ? -0.83 29.438 -4.73 1 76.31 85 ASP B C 1
ATOM 3397 O O . ASP B 1 85 ? 0.191 30.125 -4.773 1 76.31 85 ASP B O 1
ATOM 3401 N N . MET B 1 86 ? -1.716 29.672 -3.768 1 84.12 86 MET B N 1
ATOM 3402 C CA . MET B 1 86 ? -1.442 30.453 -2.566 1 84.12 86 MET B CA 1
ATOM 3403 C C . MET B 1 86 ? -1.435 29.562 -1.328 1 84.12 86 MET B C 1
ATOM 3405 O O . MET B 1 86 ? -2.277 28.672 -1.191 1 84.12 86 MET B O 1
ATOM 3409 N N . PHE B 1 87 ? -0.49 29.922 -0.483 1 88.38 87 PHE B N 1
ATOM 3410 C CA . PHE B 1 87 ? -0.496 29.344 0.854 1 88.38 87 PHE B CA 1
ATOM 3411 C C . PHE B 1 87 ? -1.354 30.172 1.801 1 88.38 87 PHE B C 1
ATOM 3413 O O . PHE B 1 87 ? -1.051 31.344 2.059 1 88.38 87 PHE B O 1
ATOM 3420 N N . HIS B 1 88 ? -2.395 29.625 2.289 1 88.06 88 HIS B N 1
ATOM 3421 C CA . HIS B 1 88 ? -3.279 30.344 3.197 1 88.06 88 HIS B CA 1
ATOM 3422 C C . HIS B 1 88 ? -3.07 29.891 4.641 1 88.06 88 HIS B C 1
ATOM 3424 O O . HIS B 1 88 ? -3.275 28.719 4.969 1 88.06 88 HIS B O 1
ATOM 3430 N N . VAL B 1 89 ? -2.652 30.781 5.418 1 87.56 89 VAL B N 1
ATOM 3431 C CA . VAL B 1 89 ? -2.496 30.5 6.844 1 87.56 89 VAL B CA 1
ATOM 3432 C C . VAL B 1 89 ? -3.701 31.047 7.609 1 87.56 89 VAL B C 1
ATOM 3434 O O . VAL B 1 89 ? -4.004 32.25 7.539 1 87.56 89 VAL B O 1
ATOM 3437 N N . LEU B 1 90 ? -4.379 30.172 8.266 1 88.88 90 LEU B N 1
ATOM 3438 C CA . LEU B 1 90 ? -5.531 30.562 9.07 1 88.88 90 LEU B CA 1
ATOM 3439 C C . LEU B 1 90 ? -5.188 30.547 10.555 1 88.88 90 LEU B C 1
ATOM 3441 O O . LEU B 1 90 ? -4.699 29.547 11.07 1 88.88 90 LEU B O 1
ATOM 3445 N N . THR B 1 91 ? -5.367 31.594 11.172 1 87.75 91 THR B N 1
ATOM 3446 C CA . THR B 1 91 ? -5.105 31.719 12.602 1 87.75 91 THR B CA 1
ATOM 3447 C C . THR B 1 91 ? -6.25 32.438 13.297 1 87.75 91 THR B C 1
ATOM 3449 O O . THR B 1 91 ? -7.133 33 12.633 1 87.75 91 THR B O 1
ATOM 3452 N N . TYR B 1 92 ? -6.262 32.375 14.625 1 87.62 92 TYR B N 1
ATOM 3453 C CA . TYR B 1 92 ? -7.348 32.969 15.398 1 87.62 92 TYR B CA 1
ATOM 3454 C C . TYR B 1 92 ? -7.207 34.5 15.461 1 87.62 92 TYR B C 1
ATOM 3456 O O . TYR B 1 92 ? -6.098 35 15.609 1 87.62 92 TYR B O 1
ATOM 3464 N N . GLY B 1 93 ? -8.312 35.156 15.312 1 86.75 93 GLY B N 1
ATOM 3465 C CA . GLY B 1 93 ? -8.453 36.594 15.531 1 86.75 93 GLY B CA 1
ATOM 3466 C C . GLY B 1 93 ? -9.883 37.031 15.82 1 86.75 93 GLY B C 1
ATOM 3467 O O . GLY B 1 93 ? -10.828 36.438 15.273 1 86.75 93 GLY B O 1
ATOM 3468 N N . GLU B 1 94 ? -9.969 37.938 16.688 1 89.69 94 GLU B N 1
ATOM 3469 C CA . GLU B 1 94 ? -11.297 38.438 17.016 1 89.69 94 GLU B CA 1
ATOM 3470 C C . GLU B 1 94 ? -11.969 39.062 15.805 1 89.69 94 GLU B C 1
ATOM 3472 O O . GLU B 1 94 ? -13.164 38.906 15.586 1 89.69 94 GLU B O 1
ATOM 3477 N N . LYS B 1 95 ? -11.117 39.844 15.055 1 88.25 95 LYS B N 1
ATOM 3478 C CA . LYS B 1 95 ? -11.586 40.438 13.805 1 88.25 95 LYS B CA 1
ATOM 3479 C C . LYS B 1 95 ? -10.945 39.75 12.594 1 88.25 95 LYS B C 1
ATOM 3481 O O . LYS B 1 95 ? -9.758 39.406 12.625 1 88.25 95 LYS B O 1
ATOM 3486 N N . GLN B 1 96 ? -11.727 39.625 11.617 1 85.06 96 GLN B N 1
ATOM 3487 C CA . GLN B 1 96 ? -11.188 39 10.406 1 85.06 96 GLN B CA 1
ATOM 3488 C C . GLN B 1 96 ? -10.266 40 9.672 1 85.06 96 GLN B C 1
ATOM 3490 O O . GLN B 1 96 ? -10.68 41.094 9.328 1 85.06 96 GLN B O 1
ATOM 3495 N N . VAL B 1 97 ? -9.047 39.656 9.562 1 85.06 97 VAL B N 1
ATOM 3496 C CA . VAL B 1 97 ? -8.047 40.438 8.867 1 85.06 97 VAL B CA 1
ATOM 3497 C C . VAL B 1 97 ? -7.188 39.531 7.984 1 85.06 97 VAL B C 1
ATOM 3499 O O . VAL B 1 97 ? -6.855 38.438 8.375 1 85.06 97 VAL B O 1
ATOM 3502 N N . THR B 1 98 ? -6.969 39.938 6.816 1 86.12 98 THR B N 1
ATOM 3503 C CA . THR B 1 98 ? -6.082 39.219 5.914 1 86.12 98 THR B CA 1
ATOM 3504 C C . THR B 1 98 ? -4.828 40.031 5.617 1 86.12 98 THR B C 1
ATOM 3506 O O . THR B 1 98 ? -4.914 41.219 5.285 1 86.12 98 THR B O 1
ATOM 3509 N N . VAL B 1 99 ? -3.699 39.375 5.824 1 83.94 99 VAL B N 1
ATOM 3510 C CA . VAL B 1 99 ? -2.418 40.062 5.621 1 83.94 99 VAL B CA 1
ATOM 3511 C C . VAL B 1 99 ? -1.602 39.281 4.578 1 83.94 99 VAL B C 1
ATOM 3513 O O . VAL B 1 99 ? -1.527 38.062 4.617 1 83.94 99 VAL B O 1
ATOM 3516 N N . GLY B 1 100 ? -0.98 39.938 3.678 1 82.69 100 GLY B N 1
ATOM 3517 C CA . GLY B 1 100 ? -0.137 39.344 2.668 1 82.69 100 GLY B CA 1
ATOM 3518 C C . GLY B 1 100 ? 1.194 38.844 3.215 1 82.69 100 GLY B C 1
ATOM 3519 O O . GLY B 1 100 ? 1.677 39.375 4.227 1 82.69 100 GLY B O 1
ATOM 3520 N N . GLY B 1 101 ? 1.757 37.938 2.541 1 81.75 101 GLY B N 1
ATOM 3521 C CA . GLY B 1 101 ? 2.984 37.281 2.973 1 81.75 101 GLY B CA 1
ATOM 3522 C C . GLY B 1 101 ? 4.16 38.25 3.08 1 81.75 101 GLY B C 1
ATOM 3523 O O . GLY B 1 101 ? 5.008 38.094 3.963 1 81.75 101 GLY B O 1
ATOM 3524 N N . VAL B 1 102 ? 4.207 39.156 2.182 1 77.62 102 VAL B N 1
ATOM 3525 C CA . VAL B 1 102 ? 5.32 40.094 2.184 1 77.62 102 VAL B CA 1
ATOM 3526 C C . VAL B 1 102 ? 5.312 40.906 3.48 1 77.62 102 VAL B C 1
ATOM 3528 O O . VAL B 1 102 ? 6.371 41.156 4.062 1 77.62 102 VAL B O 1
ATOM 3531 N N . ILE B 1 103 ? 4.145 41.219 3.936 1 76.88 103 ILE B N 1
ATOM 3532 C CA . ILE B 1 103 ? 3.992 41.969 5.18 1 76.88 103 ILE B CA 1
ATOM 3533 C C . ILE B 1 103 ? 4.293 41.062 6.367 1 76.88 103 ILE B C 1
ATOM 3535 O O . ILE B 1 103 ? 4.973 41.469 7.316 1 76.88 103 ILE B O 1
ATOM 3539 N N . LEU B 1 104 ? 3.908 39.844 6.266 1 74.5 104 LEU B N 1
ATOM 3540 C CA . LEU B 1 104 ? 4.09 38.875 7.328 1 74.5 104 LEU B CA 1
ATOM 3541 C C . LEU B 1 104 ? 5.57 38.594 7.57 1 74.5 104 LEU B C 1
ATOM 3543 O O . LEU B 1 104 ? 5.992 38.406 8.719 1 74.5 104 LEU B O 1
ATOM 3547 N N . MET B 1 105 ? 6.25 38.438 6.535 1 72.5 105 MET B N 1
ATOM 3548 C CA . MET B 1 105 ? 7.68 38.125 6.621 1 72.5 105 MET B CA 1
ATOM 3549 C C . MET B 1 105 ? 8.422 39.25 7.348 1 72.5 105 MET B C 1
ATOM 3551 O O . MET B 1 105 ? 9.453 39 7.977 1 72.5 105 MET B O 1
ATOM 3555 N N . ASN B 1 106 ? 7.891 40.344 7.254 1 67.56 106 ASN B N 1
ATOM 3556 C CA . ASN B 1 106 ? 8.586 41.5 7.816 1 67.56 106 ASN B CA 1
ATOM 3557 C C . ASN B 1 106 ? 8.078 41.812 9.219 1 67.56 106 ASN B C 1
ATOM 3559 O O . ASN B 1 106 ? 8.547 42.75 9.844 1 67.56 106 ASN B O 1
ATOM 3563 N N . ASP B 1 107 ? 7.078 41 9.688 1 61.75 107 ASP B N 1
ATOM 3564 C CA . ASP B 1 107 ? 6.562 41.25 11.031 1 61.75 107 ASP B CA 1
ATOM 3565 C C . ASP B 1 107 ? 6.992 40.156 11.992 1 61.75 107 ASP B C 1
ATOM 3567 O O . ASP B 1 107 ? 6.406 39.062 12.008 1 61.75 107 ASP B O 1
ATOM 3571 N N . PRO B 1 108 ? 7.961 40.344 12.805 1 58.62 108 PRO B N 1
ATOM 3572 C CA . PRO B 1 108 ? 8.516 39.312 13.703 1 58.62 108 PRO B CA 1
ATOM 3573 C C . PRO B 1 108 ? 7.504 38.844 14.742 1 58.62 108 PRO B C 1
ATOM 3575 O O . PRO B 1 108 ? 7.656 37.75 15.289 1 58.62 108 PRO B O 1
ATOM 3578 N N . HIS B 1 109 ? 6.465 39.625 14.922 1 54.5 109 HIS B N 1
ATOM 3579 C CA . HIS B 1 109 ? 5.539 39.312 16 1 54.5 109 HIS B CA 1
ATOM 3580 C C . HIS B 1 109 ? 4.586 38.188 15.594 1 54.5 109 HIS B C 1
ATOM 3582 O O . HIS B 1 109 ? 3.977 37.562 16.453 1 54.5 109 HIS B O 1
ATOM 3588 N N . LEU B 1 110 ? 4.551 38.125 14.328 1 55.12 110 LEU B N 1
ATOM 3589 C CA . LEU B 1 110 ? 3.537 37.156 13.898 1 55.12 110 LEU B CA 1
ATOM 3590 C C . LEU B 1 110 ? 4.086 35.75 13.938 1 55.12 110 LEU B C 1
ATOM 3592 O O . LEU B 1 110 ? 3.32 34.781 13.891 1 55.12 110 LEU B O 1
ATOM 3596 N N . GLY B 1 111 ? 5.27 35.656 14.344 1 54.38 111 GLY B N 1
ATOM 3597 C CA . GLY B 1 111 ? 5.871 34.344 14.586 1 54.38 111 GLY B CA 1
ATOM 3598 C C . GLY B 1 111 ? 5.953 33.5 13.344 1 54.38 111 GLY B C 1
ATOM 3599 O O . GLY B 1 111 ? 6.195 32.281 13.43 1 54.38 111 GLY B O 1
ATOM 3600 N N . PHE B 1 112 ? 5.543 34.062 12.211 1 58.69 112 PHE B N 1
ATOM 3601 C CA . PHE B 1 112 ? 5.504 33.219 11.023 1 58.69 112 PHE B CA 1
ATOM 3602 C C . PHE B 1 112 ? 6.777 33.375 10.203 1 58.69 112 PHE B C 1
ATOM 3604 O O . PHE B 1 112 ? 6.887 32.812 9.109 1 58.69 112 PHE B O 1
ATOM 3611 N N . GLN B 1 113 ? 7.605 34.188 10.797 1 59.44 113 GLN B N 1
ATOM 3612 C CA . GLN B 1 113 ? 8.836 34.469 10.062 1 59.44 113 GLN B CA 1
ATOM 3613 C C . GLN B 1 113 ? 9.594 33.188 9.719 1 59.44 113 GLN B C 1
ATOM 3615 O O . GLN B 1 113 ? 10.219 33.094 8.664 1 59.44 113 GLN B O 1
ATOM 3620 N N . ASN B 1 114 ? 9.305 32.344 10.648 1 54.41 114 ASN B N 1
ATOM 3621 C CA . ASN B 1 114 ? 10.078 31.125 10.484 1 54.41 114 ASN B CA 1
ATOM 3622 C C . ASN B 1 114 ? 9.445 30.188 9.445 1 54.41 114 ASN B C 1
ATOM 3624 O O . ASN B 1 114 ? 10.047 29.203 9.047 1 54.41 114 ASN B O 1
ATOM 3628 N N . PHE B 1 115 ? 8.219 30.547 9.047 1 57.19 115 PHE B N 1
ATOM 3629 C CA . PHE B 1 115 ? 7.543 29.672 8.094 1 57.19 115 PHE B CA 1
ATOM 3630 C C . PHE B 1 115 ? 8.039 29.922 6.68 1 57.19 115 PHE B C 1
ATOM 3632 O O . PHE B 1 115 ? 7.816 29.109 5.781 1 57.19 115 PHE B O 1
ATOM 3639 N N . PHE B 1 116 ? 8.742 31.047 6.602 1 60.09 116 PHE B N 1
ATOM 3640 C CA . PHE B 1 116 ? 9.031 31.406 5.215 1 60.09 116 PHE B CA 1
ATOM 3641 C C . PHE B 1 116 ? 10.391 30.859 4.785 1 60.09 116 PHE B C 1
ATOM 3643 O O . PHE B 1 116 ? 11.344 30.875 5.562 1 60.09 116 PHE B O 1
ATOM 3650 N N . PRO B 1 117 ? 10.25 30.062 3.664 1 59.19 117 PRO B N 1
ATOM 3651 C CA . PRO B 1 117 ? 11.523 29.578 3.113 1 59.19 117 PRO B CA 1
ATOM 3652 C C . PRO B 1 117 ? 12.5 30.719 2.803 1 59.19 117 PRO B C 1
ATOM 3654 O O . PRO B 1 117 ? 12.125 31.891 2.865 1 59.19 117 PRO B O 1
ATOM 3657 N N . SER B 1 118 ? 13.703 30.344 2.635 1 60.72 118 SER B N 1
ATOM 3658 C CA . SER B 1 118 ? 14.836 31.219 2.355 1 60.72 118 SER B CA 1
ATOM 3659 C C . SER B 1 118 ? 14.586 32.094 1.123 1 60.72 118 SER B C 1
ATOM 3661 O O . SER B 1 118 ? 15.078 33.219 1.035 1 60.72 118 SER B O 1
ATOM 3663 N N . ASN B 1 119 ? 13.68 31.562 0.255 1 63.47 119 ASN B N 1
ATOM 3664 C CA . ASN B 1 119 ? 13.406 32.344 -0.959 1 63.47 119 ASN B CA 1
ATOM 3665 C C . ASN B 1 119 ? 12.328 33.375 -0.725 1 63.47 119 ASN B C 1
ATOM 3667 O O . ASN B 1 119 ? 11.156 33.062 -0.533 1 63.47 119 ASN B O 1
ATOM 3671 N N . LYS B 1 120 ? 12.719 34.594 -0.755 1 66.62 120 LYS B N 1
ATOM 3672 C CA . LYS B 1 120 ? 11.875 35.75 -0.466 1 66.62 120 LYS B CA 1
ATOM 3673 C C . LYS B 1 120 ? 10.727 35.875 -1.47 1 66.62 120 LYS B C 1
ATOM 3675 O O . LYS B 1 120 ? 9.664 36.406 -1.152 1 66.62 120 LYS B O 1
ATOM 3680 N N . ASP B 1 121 ? 10.93 35.281 -2.617 1 74.88 121 ASP B N 1
ATOM 3681 C CA . ASP B 1 121 ? 9.914 35.406 -3.658 1 74.88 121 ASP B CA 1
ATOM 3682 C C . ASP B 1 121 ? 8.68 34.562 -3.324 1 74.88 121 ASP B C 1
ATOM 3684 O O . ASP B 1 121 ? 7.59 34.812 -3.832 1 74.88 121 ASP B O 1
ATOM 3688 N N . ILE B 1 122 ? 8.844 33.719 -2.316 1 80.88 122 ILE B N 1
ATOM 3689 C CA . ILE B 1 122 ? 7.746 32.812 -1.976 1 80.88 122 ILE B CA 1
ATOM 3690 C C . ILE B 1 122 ? 6.742 33.531 -1.084 1 80.88 122 ILE B C 1
ATOM 3692 O O . ILE B 1 122 ? 5.582 33.125 -0.987 1 80.88 122 ILE B O 1
ATOM 3696 N N . ALA B 1 123 ? 7.199 34.656 -0.527 1 80.75 123 ALA B N 1
ATOM 3697 C CA . ALA B 1 123 ? 6.344 35.438 0.383 1 80.75 123 ALA B CA 1
ATOM 3698 C C . ALA B 1 123 ? 5.082 35.906 -0.325 1 80.75 123 ALA B C 1
ATOM 3700 O O . ALA B 1 123 ? 4.02 36.031 0.292 1 80.75 123 ALA B O 1
ATOM 3701 N N . ARG B 1 124 ? 5.262 36.156 -1.649 1 81.69 124 ARG B N 1
ATOM 3702 C CA . ARG B 1 124 ? 4.141 36.656 -2.43 1 81.69 124 ARG B CA 1
ATOM 3703 C C . ARG B 1 124 ? 3.035 35.594 -2.543 1 81.69 124 ARG B C 1
ATOM 3705 O O . ARG B 1 124 ? 1.888 35.938 -2.848 1 81.69 124 ARG B O 1
ATOM 3712 N N . HIS B 1 125 ? 3.395 34.375 -2.195 1 86 125 HIS B N 1
ATOM 3713 C CA . HIS B 1 125 ? 2.428 33.312 -2.326 1 86 125 HIS B CA 1
ATOM 3714 C C . HIS B 1 125 ? 1.799 32.969 -0.981 1 86 125 HIS B C 1
ATOM 3716 O O . HIS B 1 125 ? 1.108 31.938 -0.855 1 86 125 HIS B O 1
ATOM 3722 N N . PHE B 1 126 ? 2 33.812 0.003 1 86.38 126 PHE B N 1
ATOM 3723 C CA . PHE B 1 126 ? 1.455 33.531 1.326 1 86.38 126 PHE B CA 1
ATOM 3724 C C . PHE B 1 126 ? 0.406 34.562 1.711 1 86.38 126 PHE B C 1
ATOM 3726 O O . PHE B 1 126 ? 0.534 35.719 1.367 1 86.38 126 PHE B O 1
ATOM 3733 N N . GLN B 1 127 ? -0.523 34.094 2.379 1 85.69 127 GLN B N 1
ATOM 3734 C CA . GLN B 1 127 ? -1.545 34.969 2.959 1 85.69 127 GLN B CA 1
ATOM 3735 C C . GLN B 1 127 ? -1.984 34.469 4.328 1 85.69 127 GLN B C 1
ATOM 3737 O O . GLN B 1 127 ? -2.146 33.25 4.523 1 85.69 127 GLN B O 1
ATOM 3742 N N . LEU B 1 128 ? -2.078 35.312 5.238 1 86.38 128 LEU B N 1
ATOM 3743 C CA . LEU B 1 128 ? -2.545 34.969 6.578 1 86.38 128 LEU B CA 1
ATOM 3744 C C . LEU B 1 128 ? -3.906 35.594 6.855 1 86.38 128 LEU B C 1
ATOM 3746 O O . LEU B 1 128 ? -4.109 36.781 6.594 1 86.38 128 LEU B O 1
ATOM 3750 N N . THR B 1 129 ? -4.781 34.844 7.223 1 86.06 129 THR B N 1
ATOM 3751 C CA . THR B 1 129 ? -6.113 35.344 7.555 1 86.06 129 THR B CA 1
ATOM 3752 C C . THR B 1 129 ? -6.457 35.031 9.008 1 86.06 129 THR B C 1
ATOM 3754 O O . THR B 1 129 ? -6.324 33.875 9.445 1 86.06 129 THR B O 1
ATOM 3757 N N . ARG B 1 130 ? -6.871 35.969 9.734 1 88.12 130 ARG B N 1
ATOM 3758 C CA . ARG B 1 130 ? -7.367 35.812 11.094 1 88.12 130 ARG B CA 1
ATOM 3759 C C . ARG B 1 130 ? -8.883 35.594 11.109 1 88.12 130 ARG B C 1
ATOM 3761 O O . ARG B 1 130 ? -9.609 36.344 10.438 1 88.12 130 ARG B O 1
ATOM 3768 N N . VAL B 1 131 ? -9.297 34.625 11.711 1 87.5 131 VAL B N 1
ATOM 3769 C CA . VAL B 1 131 ? -10.711 34.281 11.758 1 87.5 131 VAL B CA 1
ATOM 3770 C C . VAL B 1 131 ? -11.117 33.969 13.195 1 87.5 131 VAL B C 1
ATOM 3772 O O . VAL B 1 131 ? -10.359 33.344 13.938 1 87.5 131 VAL B O 1
ATOM 3775 N N . ASN B 1 132 ? -12.297 34.469 13.555 1 88.5 132 ASN B N 1
ATOM 3776 C CA . ASN B 1 132 ? -12.836 34.156 14.875 1 88.5 132 ASN B CA 1
ATOM 3777 C C . ASN B 1 132 ? -13.477 32.781 14.914 1 88.5 132 ASN B C 1
ATOM 3779 O O . ASN B 1 132 ? -14.672 32.625 14.68 1 88.5 132 ASN B O 1
ATOM 3783 N N . ASN B 1 133 ? -12.672 31.812 15.195 1 87.88 133 ASN B N 1
ATOM 3784 C CA . ASN B 1 133 ? -13.086 30.422 15.266 1 87.88 133 ASN B CA 1
ATOM 3785 C C . ASN B 1 133 ? -12.422 29.703 16.438 1 87.88 133 ASN B C 1
ATOM 3787 O O . ASN B 1 133 ? -11.219 29.859 16.656 1 87.88 133 ASN B O 1
ATOM 3791 N N . THR B 1 134 ? -13.195 28.969 17.125 1 84.81 134 THR B N 1
ATOM 3792 C CA . THR B 1 134 ? -12.727 28.312 18.344 1 84.81 134 THR B CA 1
ATOM 3793 C C . THR B 1 134 ? -11.625 27.297 18.016 1 84.81 134 THR B C 1
ATOM 3795 O O . THR B 1 134 ? -10.688 27.141 18.797 1 84.81 134 THR B O 1
ATOM 3798 N N . CYS B 1 135 ? -11.719 26.672 16.922 1 87.12 135 CYS B N 1
ATOM 3799 C CA . CYS B 1 135 ? -10.695 25.703 16.516 1 87.12 135 CYS B CA 1
ATOM 3800 C C . CYS B 1 135 ? -9.359 26.406 16.266 1 87.12 135 CYS B C 1
ATOM 3802 O O . CYS B 1 135 ? -8.305 25.844 16.578 1 87.12 135 CYS B O 1
ATOM 3804 N N . LEU B 1 136 ? -9.414 27.594 15.812 1 88.25 136 LEU B N 1
ATOM 3805 C CA . LEU B 1 136 ? -8.203 28.328 15.453 1 88.25 136 LEU B CA 1
ATOM 3806 C C . LEU B 1 136 ? -7.566 28.953 16.688 1 88.25 136 LEU B C 1
ATOM 3808 O O . LEU B 1 136 ? -6.43 29.438 16.625 1 88.25 136 LEU B O 1
ATOM 3812 N N . ARG B 1 137 ? -8.273 28.938 17.766 1 83.44 137 ARG B N 1
ATOM 3813 C CA . ARG B 1 137 ? -7.668 29.328 19.031 1 83.44 137 ARG B CA 1
ATOM 3814 C C . ARG B 1 137 ? -6.672 28.266 19.5 1 83.44 137 ARG B C 1
ATOM 3816 O O . ARG B 1 137 ? -5.68 28.594 20.156 1 83.44 137 ARG B O 1
ATOM 3823 N N . ALA B 1 138 ? -7.027 27.078 19.047 1 82.88 138 ALA B N 1
ATOM 3824 C CA . ALA B 1 138 ? -6.242 25.953 19.547 1 82.88 138 ALA B CA 1
ATOM 3825 C C . ALA B 1 138 ? -5.137 25.578 18.562 1 82.88 138 ALA B C 1
ATOM 3827 O O . ALA B 1 138 ? -4.137 24.969 18.938 1 82.88 138 ALA B O 1
ATOM 3828 N N . MET B 1 139 ? -5.332 25.969 17.344 1 88.56 139 MET B N 1
ATOM 3829 C CA . MET B 1 139 ? -4.344 25.562 16.344 1 88.56 139 MET B CA 1
ATOM 3830 C C . MET B 1 139 ? -4.391 26.5 15.125 1 88.56 139 MET B C 1
ATOM 3832 O O . MET B 1 139 ? -5.406 27.141 14.875 1 88.56 139 MET B O 1
ATOM 3836 N N . ASP B 1 140 ? -3.273 26.547 14.453 1 88.06 140 ASP B N 1
ATOM 3837 C CA . ASP B 1 140 ? -3.219 27.234 13.156 1 88.06 140 ASP B CA 1
ATOM 3838 C C . ASP B 1 140 ? -3.316 26.234 12.008 1 88.06 140 ASP B C 1
ATOM 3840 O O . ASP B 1 140 ? -2.85 25.094 12.125 1 88.06 140 ASP B O 1
ATOM 3844 N N . ILE B 1 141 ? -3.93 26.641 10.898 1 91.44 141 ILE B N 1
ATOM 3845 C CA . ILE B 1 141 ? -4.094 25.75 9.75 1 91.44 141 ILE B CA 1
ATOM 3846 C C . ILE B 1 141 ? -3.439 26.375 8.523 1 91.44 141 ILE B C 1
ATOM 3848 O O . ILE B 1 141 ? -3.604 27.578 8.266 1 91.44 141 ILE B O 1
ATOM 3852 N N . ILE B 1 142 ? -2.676 25.672 7.859 1 90.19 142 ILE B N 1
ATOM 3853 C CA . ILE B 1 142 ? -2.049 26.125 6.621 1 90.19 142 ILE B CA 1
ATOM 3854 C C . ILE B 1 142 ? -2.623 25.344 5.441 1 90.19 142 ILE B C 1
ATOM 3856 O O . ILE B 1 142 ? -2.494 24.109 5.383 1 90.19 142 ILE B O 1
ATOM 3860 N N . ASP B 1 143 ? -3.25 26.016 4.57 1 91.19 143 ASP B N 1
ATOM 3861 C CA . ASP B 1 143 ? -3.74 25.453 3.316 1 91.19 143 ASP B CA 1
ATOM 3862 C C . ASP B 1 143 ? -2.732 25.656 2.189 1 91.19 143 ASP B C 1
ATOM 3864 O O . ASP B 1 143 ? -2.43 26.797 1.819 1 91.19 143 ASP B O 1
ATOM 3868 N N . SER B 1 144 ? -2.23 24.625 1.715 1 91.69 144 SER B N 1
ATOM 3869 C CA . SER B 1 144 ? -1.203 24.734 0.684 1 91.69 144 SER B CA 1
ATOM 3870 C C . SER B 1 144 ? -1.8 24.562 -0.71 1 91.69 144 SER B C 1
ATOM 3872 O O . SER B 1 144 ? -2.908 24.047 -0.86 1 91.69 144 SER B O 1
ATOM 3874 N N . PRO B 1 145 ? -1.085 25.078 -1.713 1 89.5 145 PRO B N 1
ATOM 3875 C CA . PRO B 1 145 ? -1.52 24.828 -3.09 1 89.5 145 PRO B CA 1
ATOM 3876 C C . PRO B 1 145 ? -1.489 23.344 -3.453 1 89.5 145 PRO B C 1
ATOM 3878 O O . PRO B 1 145 ? -0.718 22.578 -2.871 1 89.5 145 PRO B O 1
ATOM 3881 N N . GLY B 1 146 ? -2.289 23 -4.383 1 88.81 146 GLY B N 1
ATOM 3882 C CA . GLY B 1 146 ? -2.354 21.609 -4.801 1 88.81 146 GLY B CA 1
ATOM 3883 C C . GLY B 1 146 ? -1.213 21.203 -5.715 1 88.81 146 GLY B C 1
ATOM 3884 O O . GLY B 1 146 ? -0.679 22.031 -6.453 1 88.81 146 GLY B O 1
ATOM 3885 N N . PHE B 1 147 ? -0.918 19.938 -5.617 1 87.56 147 PHE B N 1
ATOM 3886 C CA . PHE B 1 147 ? 0.06 19.391 -6.543 1 87.56 147 PHE B CA 1
ATOM 3887 C C . PHE B 1 147 ? -0.491 19.375 -7.965 1 87.56 147 PHE B C 1
ATOM 3889 O O . PHE B 1 147 ? -1.665 19.062 -8.18 1 87.56 147 PHE B O 1
ATOM 3896 N N . LEU B 1 148 ? 0.419 19.656 -8.836 1 78.25 148 LEU B N 1
ATOM 3897 C CA . LEU B 1 148 ? 0.041 19.594 -10.242 1 78.25 148 LEU B CA 1
ATOM 3898 C C . LEU B 1 148 ? 0.25 18.188 -10.797 1 78.25 148 LEU B C 1
ATOM 3900 O O . LEU B 1 148 ? 1.161 17.484 -10.375 1 78.25 148 LEU B O 1
ATOM 3904 N N . SER B 1 149 ? -0.602 17.484 -11.516 1 71.56 149 SER B N 1
ATOM 3905 C CA . SER B 1 149 ? -0.577 16.125 -12.039 1 71.56 149 SER B CA 1
ATOM 3906 C C . SER B 1 149 ? 0.433 15.984 -13.18 1 71.56 149 SER B C 1
ATOM 3908 O O . SER B 1 149 ? 0.971 14.898 -13.406 1 71.56 149 SER B O 1
ATOM 3910 N N . GLY B 1 150 ? 0.786 16.906 -13.961 1 61.72 150 GLY B N 1
ATOM 3911 C CA . GLY B 1 150 ? 1.558 16.75 -15.18 1 61.72 150 GLY B CA 1
ATOM 3912 C C . GLY B 1 150 ? 3.051 16.641 -14.93 1 61.72 150 GLY B C 1
ATOM 3913 O O . GLY B 1 150 ? 3.543 17.047 -13.883 1 61.72 150 GLY B O 1
ATOM 3914 N N . GLU B 1 151 ? 3.891 15.523 -15.555 1 57.16 151 GLU B N 1
ATOM 3915 C CA . GLU B 1 151 ? 5.324 15.258 -15.484 1 57.16 151 GLU B CA 1
ATOM 3916 C C . GLU B 1 151 ? 6.125 16.562 -15.453 1 57.16 151 GLU B C 1
ATOM 3918 O O . GLU B 1 151 ? 7.133 16.656 -14.758 1 57.16 151 GLU B O 1
ATOM 3923 N N . ASN B 1 152 ? 5.781 17.453 -16.312 1 51.5 152 ASN B N 1
ATOM 3924 C CA . ASN B 1 152 ? 6.691 18.578 -16.562 1 51.5 152 ASN B CA 1
ATOM 3925 C C . ASN B 1 152 ? 6.223 19.844 -15.844 1 51.5 152 ASN B C 1
ATOM 3927 O O . ASN B 1 152 ? 6.648 20.938 -16.188 1 51.5 152 ASN B O 1
ATOM 3931 N N . MET B 1 153 ? 5.434 19.672 -14.875 1 51.62 153 MET B N 1
ATOM 3932 C CA . MET B 1 153 ? 4.723 20.906 -14.547 1 51.62 153 MET B CA 1
ATOM 3933 C C . MET B 1 153 ? 5.371 21.609 -13.352 1 51.62 153 MET B C 1
ATOM 3935 O O . MET B 1 153 ? 4.977 22.719 -12.992 1 51.62 153 MET B O 1
ATOM 3939 N N . GLY B 1 154 ? 6.262 20.922 -12.688 1 54.56 154 GLY B N 1
ATOM 3940 C CA . GLY B 1 154 ? 6.949 21.672 -11.648 1 54.56 154 GLY B CA 1
ATOM 3941 C C . GLY B 1 154 ? 7.469 23.016 -12.141 1 54.56 154 GLY B C 1
ATOM 3942 O O . GLY B 1 154 ? 7.461 24 -11.398 1 54.56 154 GLY B O 1
ATOM 3943 N N . ASP B 1 155 ? 7.742 23 -13.422 1 58.62 155 ASP B N 1
ATOM 3944 C CA . ASP B 1 155 ? 8.312 24.203 -14.016 1 58.62 155 ASP B CA 1
ATOM 3945 C C . ASP B 1 155 ? 7.258 25.297 -14.164 1 58.62 155 ASP B C 1
ATOM 3947 O O . ASP B 1 155 ? 7.59 26.484 -14.258 1 58.62 155 ASP B O 1
ATOM 3951 N N . GLN B 1 156 ? 6.047 24.953 -13.969 1 64.62 156 GLN B N 1
ATOM 3952 C CA . GLN B 1 156 ? 5.008 25.922 -14.273 1 64.62 156 GLN B CA 1
ATOM 3953 C C . GLN B 1 156 ? 4.762 26.859 -13.094 1 64.62 156 GLN B C 1
ATOM 3955 O O . GLN B 1 156 ? 4.332 28 -13.273 1 64.62 156 GLN B O 1
ATOM 3960 N N . ARG B 1 157 ? 5.07 26.547 -11.883 1 72.94 157 ARG B N 1
ATOM 3961 C CA . ARG B 1 157 ? 4.762 27.344 -10.703 1 72.94 157 ARG B CA 1
ATOM 3962 C C . ARG B 1 157 ? 5.812 28.438 -10.5 1 72.94 157 ARG B C 1
ATOM 3964 O O . ARG B 1 157 ? 5.527 29.469 -9.891 1 72.94 157 ARG B O 1
ATOM 3971 N N . GLY B 1 158 ? 7 28.281 -11.055 1 74.94 158 GLY B N 1
ATOM 3972 C CA . GLY B 1 158 ? 8.07 29.25 -10.859 1 74.94 158 GLY B CA 1
ATOM 3973 C C . GLY B 1 158 ? 8.812 29.062 -9.547 1 74.94 158 GLY B C 1
ATOM 3974 O O . GLY B 1 158 ? 9.664 29.875 -9.188 1 74.94 158 GLY B O 1
ATOM 3975 N N . TYR B 1 159 ? 8.266 28.156 -8.68 1 82.38 159 TYR B N 1
ATOM 3976 C CA . TYR B 1 159 ? 8.992 27.859 -7.453 1 82.38 159 TYR B CA 1
ATOM 3977 C C . TYR B 1 159 ? 8.906 26.359 -7.125 1 82.38 159 TYR B C 1
ATOM 3979 O O . TYR B 1 159 ? 8.125 25.641 -7.734 1 82.38 159 TYR B O 1
ATOM 3987 N N . ASP B 1 160 ? 9.695 25.906 -6.125 1 86.06 160 ASP B N 1
ATOM 3988 C CA . ASP B 1 160 ? 9.766 24.516 -5.695 1 86.06 160 ASP B CA 1
ATOM 3989 C C . ASP B 1 160 ? 8.75 24.234 -4.598 1 86.06 160 ASP B C 1
ATOM 3991 O O . ASP B 1 160 ? 9.07 24.297 -3.408 1 86.06 160 ASP B O 1
ATOM 3995 N N . LEU B 1 161 ? 7.594 23.828 -5.043 1 88.56 161 LEU B N 1
ATOM 3996 C CA . LEU B 1 161 ? 6.523 23.594 -4.078 1 88.56 161 LEU B CA 1
ATOM 3997 C C . LEU B 1 161 ? 6.914 22.5 -3.086 1 88.56 161 LEU B C 1
ATOM 3999 O O . LEU B 1 161 ? 6.789 22.688 -1.873 1 88.56 161 LEU B O 1
ATOM 4003 N N . PRO B 1 162 ? 7.402 21.328 -3.574 1 89.94 162 PRO B N 1
ATOM 4004 C CA . PRO B 1 162 ? 7.809 20.297 -2.609 1 89.94 162 PRO B CA 1
ATOM 4005 C C . PRO B 1 162 ? 8.828 20.812 -1.597 1 89.94 162 PRO B C 1
ATOM 4007 O O . PRO B 1 162 ? 8.773 20.453 -0.418 1 89.94 162 PRO B O 1
ATOM 4010 N N . GLY B 1 163 ? 9.672 21.641 -2.078 1 87.44 163 GLY B N 1
ATOM 4011 C CA . GLY B 1 163 ? 10.656 22.234 -1.178 1 87.44 163 GLY B CA 1
ATOM 4012 C C . GLY B 1 163 ? 10.031 23.141 -0.129 1 87.44 163 GLY B C 1
ATOM 4013 O O . GLY B 1 163 ? 10.406 23.094 1.044 1 87.44 163 GLY B O 1
ATOM 4014 N N . VAL B 1 164 ? 9.156 23.984 -0.523 1 87.12 164 VAL B N 1
ATOM 4015 C CA . VAL B 1 164 ? 8.469 24.891 0.384 1 87.12 164 VAL B CA 1
ATOM 4016 C C . VAL B 1 164 ? 7.664 24.094 1.406 1 87.12 164 VAL B C 1
ATOM 4018 O O . VAL B 1 164 ? 7.691 24.391 2.602 1 87.12 164 VAL B O 1
ATOM 4021 N N . LEU B 1 165 ? 7.055 23.078 0.944 1 91.38 165 LEU B N 1
ATOM 4022 C CA . LEU B 1 165 ? 6.254 22.234 1.827 1 91.38 165 LEU B CA 1
ATOM 4023 C C . LEU B 1 165 ? 7.137 21.516 2.84 1 91.38 165 LEU B C 1
ATOM 4025 O O . LEU B 1 165 ? 6.746 21.344 3.996 1 91.38 165 LEU B O 1
ATOM 4029 N N . CYS B 1 166 ? 8.219 21.094 2.355 1 89.31 166 CYS B N 1
ATOM 4030 C CA . CYS B 1 166 ? 9.164 20.453 3.258 1 89.31 166 CYS B CA 1
ATOM 4031 C C . CYS B 1 166 ? 9.602 21.406 4.363 1 89.31 166 CYS B C 1
ATOM 4033 O O . CYS B 1 166 ? 9.664 21.016 5.531 1 89.31 166 CYS B O 1
ATOM 4035 N N . GLU B 1 167 ? 9.867 22.594 4.023 1 84.62 167 GLU B N 1
ATOM 4036 C CA . GLU B 1 167 ? 10.266 23.594 5.008 1 84.62 167 GLU B CA 1
ATOM 4037 C C . GLU B 1 167 ? 9.133 23.875 5.996 1 84.62 167 GLU B C 1
ATOM 4039 O O . GLU B 1 167 ? 9.367 23.984 7.203 1 84.62 167 GLU B O 1
ATOM 4044 N N . LEU B 1 168 ? 7.961 24.016 5.465 1 87.25 168 LEU B N 1
ATOM 4045 C CA . LEU B 1 168 ? 6.801 24.234 6.32 1 87.25 168 LEU B CA 1
ATOM 4046 C C . LEU B 1 168 ? 6.562 23.031 7.227 1 87.25 168 LEU B C 1
ATOM 4048 O O . LEU B 1 168 ? 6.203 23.188 8.398 1 87.25 168 LEU B O 1
ATOM 4052 N N . GLY B 1 169 ? 6.738 21.891 6.652 1 88.69 169 GLY B N 1
ATOM 4053 C CA . GLY B 1 169 ? 6.547 20.656 7.395 1 88.69 169 GLY B CA 1
ATOM 4054 C C . GLY B 1 169 ? 7.441 20.547 8.609 1 88.69 169 GLY B C 1
ATOM 4055 O O . GLY B 1 169 ? 7.039 20 9.641 1 88.69 169 GLY B O 1
ATOM 4056 N N . LYS B 1 170 ? 8.602 21.078 8.5 1 82.31 170 LYS B N 1
ATOM 4057 C CA . LYS B 1 170 ? 9.539 21.062 9.617 1 82.31 170 LYS B CA 1
ATOM 4058 C C . LYS B 1 170 ? 9.016 21.875 10.797 1 82.31 170 LYS B C 1
ATOM 4060 O O . LYS B 1 170 ? 9.32 21.578 11.953 1 82.31 170 LYS B O 1
ATOM 4065 N N . ARG B 1 171 ? 8.164 22.734 10.508 1 77.5 171 ARG B N 1
ATOM 4066 C CA . ARG B 1 171 ? 7.719 23.672 11.547 1 77.5 171 ARG B CA 1
ATOM 4067 C C . ARG B 1 171 ? 6.32 23.312 12.031 1 77.5 171 ARG B C 1
ATOM 4069 O O . ARG B 1 171 ? 5.926 23.703 13.133 1 77.5 171 ARG B O 1
ATOM 4076 N N . CYS B 1 172 ? 5.676 22.578 11.258 1 87.62 172 CYS B N 1
ATOM 4077 C CA . CYS B 1 172 ? 4.305 22.234 11.625 1 87.62 172 CYS B CA 1
ATOM 4078 C C . CYS B 1 172 ? 4.277 21.078 12.609 1 87.62 172 CYS B C 1
ATOM 4080 O O . CYS B 1 172 ? 5.227 20.281 12.672 1 87.62 172 CYS B O 1
ATOM 4082 N N . THR B 1 173 ? 3.215 21.094 13.367 1 87.62 173 THR B N 1
ATOM 4083 C CA . THR B 1 173 ? 3.021 20.031 14.344 1 87.62 173 THR B CA 1
ATOM 4084 C C . THR B 1 173 ? 2.484 18.766 13.664 1 87.62 173 THR B C 1
ATOM 4086 O O . THR B 1 173 ? 2.816 17.656 14.07 1 87.62 173 THR B O 1
ATOM 4089 N N . ARG B 1 174 ? 1.699 18.922 12.703 1 93.44 174 ARG B N 1
ATOM 4090 C CA . ARG B 1 174 ? 1.051 17.828 11.984 1 93.44 174 ARG B CA 1
ATOM 4091 C C . ARG B 1 174 ? 0.863 18.172 10.516 1 93.44 174 ARG B C 1
ATOM 4093 O O . ARG B 1 174 ? 0.637 19.328 10.164 1 93.44 174 ARG B O 1
ATOM 4100 N N . MET B 1 175 ? 0.991 17.188 9.742 1 95.25 175 MET B N 1
ATOM 4101 C CA . MET B 1 175 ? 0.742 17.344 8.305 1 95.25 175 MET B CA 1
ATOM 4102 C C . MET B 1 175 ? -0.315 16.359 7.832 1 95.25 175 MET B C 1
ATOM 4104 O O . MET B 1 175 ? -0.26 15.172 8.172 1 95.25 175 MET B O 1
ATOM 4108 N N . TYR B 1 176 ? -1.279 16.859 7.109 1 95.75 176 TYR B N 1
ATOM 4109 C CA . TYR B 1 176 ? -2.295 16.016 6.484 1 95.75 176 TYR B CA 1
ATOM 4110 C C . TYR B 1 176 ? -2.182 16.062 4.965 1 95.75 176 TYR B C 1
ATOM 4112 O O . TYR B 1 176 ? -2.33 17.109 4.355 1 95.75 176 TYR B O 1
ATOM 4120 N N . MET B 1 177 ? -1.881 15 4.402 1 93.44 177 MET B N 1
ATOM 4121 C CA . MET B 1 177 ? -1.87 14.875 2.947 1 93.44 177 MET B CA 1
ATOM 4122 C C . MET B 1 177 ? -3.197 14.32 2.438 1 93.44 177 MET B C 1
ATOM 4124 O O . MET B 1 177 ? -3.537 13.164 2.709 1 93.44 177 MET B O 1
ATOM 4128 N N . MET B 1 178 ? -3.854 15.141 1.708 1 92.56 178 MET B N 1
ATOM 4129 C CA . MET B 1 178 ? -5.148 14.742 1.167 1 92.56 178 MET B CA 1
ATOM 4130 C C . MET B 1 178 ? -4.984 14.023 -0.165 1 92.56 178 MET B C 1
ATOM 4132 O O . MET B 1 178 ? -4.305 14.516 -1.065 1 92.56 178 MET B O 1
ATOM 4136 N N . MET B 1 179 ? -5.59 12.891 -0.221 1 90 179 MET B N 1
ATOM 4137 C CA . MET B 1 179 ? -5.578 12.094 -1.444 1 90 179 MET B CA 1
ATOM 4138 C C . MET B 1 179 ? -6.996 11.867 -1.956 1 90 179 MET B C 1
ATOM 4140 O O . MET B 1 179 ? -7.895 11.523 -1.183 1 90 179 MET B O 1
ATOM 4144 N N . ASP B 1 180 ? -7.105 12.102 -3.195 1 87.81 180 ASP B N 1
ATOM 4145 C CA . ASP B 1 180 ? -8.375 11.852 -3.869 1 87.81 180 ASP B CA 1
ATOM 4146 C C . ASP B 1 180 ? -8.523 10.383 -4.254 1 87.81 180 ASP B C 1
ATOM 4148 O O . ASP B 1 180 ? -7.668 9.836 -4.957 1 87.81 180 ASP B O 1
ATOM 4152 N N . VAL B 1 181 ? -9.641 9.766 -3.902 1 86.69 181 VAL B N 1
ATOM 4153 C CA . VAL B 1 181 ? -9.875 8.344 -4.148 1 86.69 181 VAL B CA 1
ATOM 4154 C C . VAL B 1 181 ? -9.898 8.078 -5.652 1 86.69 181 VAL B C 1
ATOM 4156 O O . VAL B 1 181 ? -9.594 6.969 -6.098 1 86.69 181 VAL B O 1
ATOM 4159 N N . PHE B 1 182 ? -10.203 9.055 -6.414 1 83.31 182 PHE B N 1
ATOM 4160 C CA . PHE B 1 182 ? -10.328 8.867 -7.855 1 83.31 182 PHE B CA 1
ATOM 4161 C C . PHE B 1 182 ? -8.977 9.039 -8.539 1 83.31 182 PHE B C 1
ATOM 4163 O O . PHE B 1 182 ? -8.828 8.719 -9.719 1 83.31 182 PHE B O 1
ATOM 4170 N N . LYS B 1 183 ? -8.039 9.602 -7.797 1 77.44 183 LYS B N 1
ATOM 4171 C CA . LYS B 1 183 ? -6.688 9.828 -8.32 1 77.44 183 LYS B CA 1
ATOM 4172 C C . LYS B 1 183 ? -5.664 8.977 -7.574 1 77.44 183 LYS B C 1
ATOM 4174 O O . LYS B 1 183 ? -4.98 9.461 -6.676 1 77.44 183 LYS B O 1
ATOM 4179 N N . VAL B 1 184 ? -5.625 7.711 -7.922 1 66.25 184 VAL B N 1
ATOM 4180 C CA . VAL B 1 184 ? -4.797 6.762 -7.188 1 66.25 184 VAL B CA 1
ATOM 4181 C C . VAL B 1 184 ? -3.326 7 -7.512 1 66.25 184 VAL B C 1
ATOM 4183 O O . VAL B 1 184 ? -2.451 6.746 -6.676 1 66.25 184 VAL B O 1
ATOM 4186 N N . ASP B 1 185 ? -3.084 7.664 -8.594 1 67.56 185 ASP B N 1
ATOM 4187 C CA . ASP B 1 185 ? -1.694 7.883 -8.977 1 67.56 185 ASP B CA 1
ATOM 4188 C C . ASP B 1 185 ? -1.113 9.102 -8.273 1 67.56 185 ASP B C 1
ATOM 4190 O O . ASP B 1 185 ? -1.771 10.141 -8.18 1 67.56 185 ASP B O 1
ATOM 4194 N N . VAL B 1 186 ? -0.007 8.852 -7.727 1 74.44 186 VAL B N 1
ATOM 4195 C CA . VAL B 1 186 ? 0.719 9.945 -7.082 1 74.44 186 VAL B CA 1
ATOM 4196 C C . VAL B 1 186 ? 1.465 10.758 -8.133 1 74.44 186 VAL B C 1
ATOM 4198 O O . VAL B 1 186 ? 2.244 10.211 -8.922 1 74.44 186 VAL B O 1
ATOM 4201 N N . SER B 1 187 ? 1.116 12 -8.273 1 80.06 187 SER B N 1
ATOM 4202 C CA . SER B 1 187 ? 1.805 12.898 -9.195 1 80.06 187 SER B CA 1
ATOM 4203 C C . SER B 1 187 ? 3.297 12.969 -8.891 1 80.06 187 SER B C 1
ATOM 4205 O O . SER B 1 187 ? 3.719 12.672 -7.77 1 80.06 187 SER B O 1
ATOM 4207 N N . PRO B 1 188 ? 4.082 13.289 -9.898 1 82.69 188 PRO B N 1
ATOM 4208 C CA . PRO B 1 188 ? 5.512 13.438 -9.625 1 82.69 188 PRO B CA 1
ATOM 4209 C C . PRO B 1 188 ? 5.805 14.438 -8.508 1 82.69 188 PRO B C 1
ATOM 4211 O O . PRO B 1 188 ? 6.703 14.219 -7.695 1 82.69 188 PRO B O 1
ATOM 4214 N N . GLU B 1 189 ? 5.047 15.461 -8.469 1 86.19 189 GLU B N 1
ATOM 4215 C CA . GLU B 1 189 ? 5.238 16.453 -7.422 1 86.19 189 GLU B CA 1
ATOM 4216 C C . GLU B 1 189 ? 4.922 15.875 -6.047 1 86.19 189 GLU B C 1
ATOM 4218 O O . GLU B 1 189 ? 5.613 16.156 -5.07 1 86.19 189 GLU B O 1
ATOM 4223 N N . CYS B 1 190 ? 3.9 15.156 -6.059 1 88.06 190 CYS B N 1
ATOM 4224 C CA . CYS B 1 190 ? 3.523 14.508 -4.809 1 88.06 190 CYS B CA 1
ATOM 4225 C C . CYS B 1 190 ? 4.59 13.508 -4.367 1 88.06 190 CYS B C 1
ATOM 4227 O O . CYS B 1 190 ? 4.957 13.469 -3.191 1 88.06 190 CYS B O 1
ATOM 4229 N N . LYS B 1 191 ? 5.047 12.773 -5.309 1 86 191 LYS B N 1
ATOM 4230 C CA . LYS B 1 191 ? 6.105 11.805 -5.012 1 86 191 LYS B CA 1
ATOM 4231 C C . LYS B 1 191 ? 7.344 12.5 -4.457 1 86 191 LYS B C 1
ATOM 4233 O O . LYS B 1 191 ? 7.949 12.023 -3.494 1 86 191 LYS B O 1
ATOM 4238 N N . GLU B 1 192 ? 7.699 13.57 -5.07 1 88.19 192 GLU B N 1
ATOM 4239 C CA . GLU B 1 192 ? 8.859 14.336 -4.621 1 88.19 192 GLU B CA 1
ATOM 4240 C C . GLU B 1 192 ? 8.656 14.883 -3.213 1 88.19 192 GLU B C 1
ATOM 4242 O O . GLU B 1 192 ? 9.578 14.891 -2.4 1 88.19 192 GLU B O 1
ATOM 4247 N N . CYS B 1 193 ? 7.477 15.328 -3.002 1 90.25 193 CYS B N 1
ATOM 4248 C CA . CYS B 1 193 ? 7.145 15.836 -1.677 1 90.25 193 CYS B CA 1
ATOM 4249 C C . CYS B 1 193 ? 7.285 14.75 -0.621 1 90.25 193 CYS B C 1
ATOM 4251 O O . CYS B 1 193 ? 7.918 14.961 0.415 1 90.25 193 CYS B O 1
ATOM 4253 N N . LEU B 1 194 ? 6.762 13.617 -0.944 1 88.06 194 LEU B N 1
ATOM 4254 C CA . LEU B 1 194 ? 6.816 12.492 -0.021 1 88.06 194 LEU B CA 1
ATOM 4255 C C . LEU B 1 194 ? 8.258 12.055 0.224 1 88.06 194 LEU B C 1
ATOM 4257 O O . LEU B 1 194 ? 8.633 11.727 1.354 1 88.06 194 LEU B O 1
ATOM 4261 N N . ARG B 1 195 ? 8.992 12.07 -0.766 1 87.19 195 ARG B N 1
ATOM 4262 C CA . ARG B 1 195 ? 10.406 11.711 -0.64 1 87.19 195 ARG B CA 1
ATOM 4263 C C . ARG B 1 195 ? 11.141 12.695 0.263 1 87.19 195 ARG B C 1
ATOM 4265 O O . ARG B 1 195 ? 11.898 12.289 1.145 1 87.19 195 ARG B O 1
ATOM 4272 N N . LYS B 1 196 ? 10.906 13.961 0.069 1 87.06 196 LYS B N 1
ATOM 4273 C CA . LYS B 1 196 ? 11.562 15 0.846 1 87.06 196 LYS B CA 1
ATOM 4274 C C . LYS B 1 196 ? 11.125 14.961 2.307 1 87.06 196 LYS B C 1
ATOM 4276 O O . LYS B 1 196 ? 11.891 15.336 3.199 1 87.06 196 LYS B O 1
ATOM 4281 N N . MET B 1 197 ? 9.977 14.438 2.506 1 90.12 197 MET B N 1
ATOM 4282 C CA . MET B 1 197 ? 9.406 14.484 3.85 1 90.12 197 MET B CA 1
ATOM 4283 C C . MET B 1 197 ? 9.516 13.125 4.531 1 90.12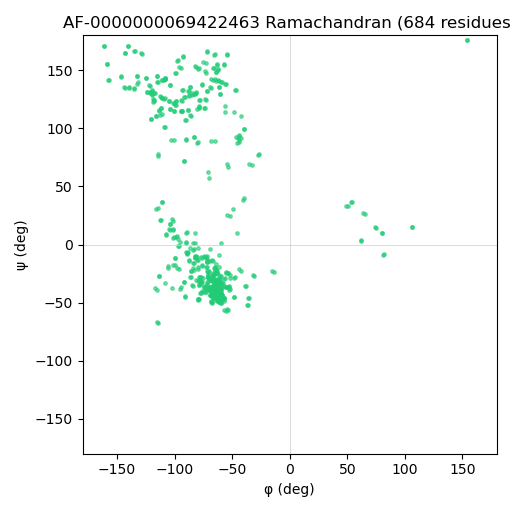 197 MET B C 1
ATOM 4285 O O . MET B 1 197 ? 8.852 12.883 5.543 1 90.12 197 MET B O 1
ATOM 4289 N N . ARG B 1 198 ? 10.266 12.266 3.992 1 87.62 198 ARG B N 1
ATOM 4290 C CA . ARG B 1 198 ? 10.422 10.898 4.492 1 87.62 198 ARG B CA 1
ATOM 4291 C C . ARG B 1 198 ? 10.781 10.898 5.973 1 87.62 198 ARG B C 1
ATOM 4293 O O . ARG B 1 198 ? 10.305 10.055 6.734 1 87.62 198 ARG B O 1
ATOM 4300 N N . SER B 1 199 ? 11.578 11.852 6.43 1 86.38 199 SER B N 1
ATOM 4301 C CA . SER B 1 199 ? 12.062 11.914 7.805 1 86.38 199 SER B CA 1
ATOM 4302 C C . SER B 1 199 ? 10.977 12.414 8.75 1 86.38 199 SER B C 1
ATOM 4304 O O . SER B 1 199 ? 11.109 12.305 9.977 1 86.38 199 SER B O 1
ATOM 4306 N N . MET B 1 200 ? 9.906 12.922 8.219 1 87.75 200 MET B N 1
ATOM 4307 C CA . MET B 1 200 ? 8.844 13.508 9.039 1 87.75 200 MET B CA 1
ATOM 4308 C C . MET B 1 200 ? 7.578 12.664 8.969 1 87.75 200 MET B C 1
ATOM 4310 O O . MET B 1 200 ? 6.48 13.156 9.234 1 87.75 200 MET B O 1
ATOM 4314 N N . MET B 1 201 ? 7.742 11.438 8.602 1 87.31 201 MET B N 1
ATOM 4315 C CA . MET B 1 201 ? 6.574 10.578 8.414 1 87.31 201 MET B CA 1
ATOM 4316 C C . MET B 1 201 ? 5.832 10.375 9.727 1 87.31 201 MET B C 1
ATOM 4318 O O . MET B 1 201 ? 4.641 10.062 9.734 1 87.31 201 MET B O 1
ATOM 4322 N N . GLY B 1 202 ? 6.555 10.578 10.789 1 86.62 202 GLY B N 1
ATOM 4323 C CA . GLY B 1 202 ? 5.93 10.422 12.0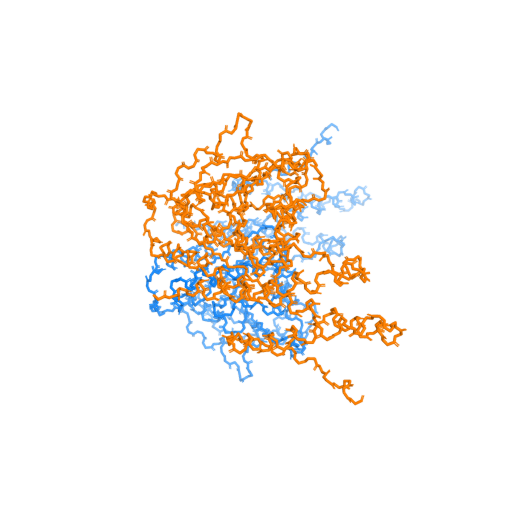94 1 86.62 202 GLY B CA 1
ATOM 4324 C C . GLY B 1 202 ? 4.793 11.406 12.336 1 86.62 202 GLY B C 1
ATOM 4325 O O . GLY B 1 202 ? 3.854 11.102 13.07 1 86.62 202 GLY B O 1
ATOM 4326 N N . LYS B 1 203 ? 4.871 12.531 11.75 1 89.88 203 LYS B N 1
ATOM 4327 C CA . LYS B 1 203 ? 3.811 13.523 11.938 1 89.88 203 LYS B CA 1
ATOM 4328 C C . LYS B 1 203 ? 2.959 13.664 10.68 1 89.88 203 LYS B C 1
ATOM 4330 O O . LYS B 1 203 ? 2.168 14.602 10.562 1 89.88 203 LYS B O 1
ATOM 4335 N N . MET B 1 204 ? 3.143 12.844 9.758 1 93.06 204 MET B N 1
ATOM 4336 C CA . MET B 1 204 ? 2.355 12.844 8.523 1 93.06 204 MET B CA 1
ATOM 4337 C C . MET B 1 204 ? 1.171 11.891 8.641 1 93.06 204 MET B C 1
ATOM 4339 O O . MET B 1 204 ? 1.307 10.781 9.164 1 93.06 204 MET B O 1
ATOM 4343 N N . ARG B 1 205 ? 0.055 12.375 8.258 1 94.38 205 ARG B N 1
ATOM 4344 C CA . ARG B 1 205 ? -1.154 11.57 8.117 1 94.38 205 ARG B CA 1
ATOM 4345 C C . ARG B 1 205 ? -1.736 11.695 6.715 1 94.38 205 ARG B C 1
ATOM 4347 O O . ARG B 1 205 ? -1.662 12.758 6.098 1 94.38 205 ARG B O 1
ATOM 4354 N N . LEU B 1 206 ? -2.234 10.617 6.293 1 92.12 206 LEU B N 1
ATOM 4355 C CA . LEU B 1 206 ? -2.879 10.617 4.984 1 92.12 206 LEU B CA 1
ATOM 4356 C C . LEU B 1 206 ? -4.395 10.602 5.125 1 92.12 206 LEU B C 1
ATOM 4358 O O . LEU B 1 206 ? -4.93 9.938 6.02 1 92.12 206 LEU B O 1
ATOM 4362 N N . ILE B 1 207 ? -5.035 11.391 4.324 1 93.5 207 ILE B N 1
ATOM 4363 C CA . ILE B 1 207 ? -6.492 11.391 4.289 1 93.5 207 ILE B CA 1
ATOM 4364 C C . ILE B 1 207 ? -6.977 10.938 2.914 1 93.5 207 ILE B C 1
ATOM 4366 O O . ILE B 1 207 ? -6.734 11.602 1.908 1 93.5 207 ILE B O 1
ATOM 4370 N N . PHE B 1 208 ? -7.57 9.742 2.891 1 92.19 208 PHE B N 1
ATOM 4371 C CA . PHE B 1 208 ? -8.203 9.227 1.684 1 92.19 208 PHE B CA 1
ATOM 4372 C C . PHE B 1 208 ? -9.617 9.781 1.535 1 92.19 208 PHE B C 1
ATOM 4374 O O . PHE B 1 208 ? -10.578 9.164 2.002 1 92.19 208 PHE B O 1
ATOM 4381 N N . ASN B 1 209 ? -9.742 10.922 0.801 1 91.62 209 ASN B N 1
ATOM 4382 C CA . ASN B 1 209 ? -10.953 11.727 0.776 1 91.62 209 ASN B CA 1
ATOM 4383 C C . ASN B 1 209 ? -11.875 11.32 -0.369 1 91.62 209 ASN B C 1
ATOM 4385 O O . ASN B 1 209 ? -11.453 10.625 -1.292 1 91.62 209 ASN B O 1
ATOM 4389 N N . LYS B 1 210 ? -13.141 11.695 -0.297 1 90.56 210 LYS B N 1
ATOM 4390 C CA . LYS B 1 210 ? -14.195 11.414 -1.263 1 90.56 210 LYS B CA 1
ATOM 4391 C C . LYS B 1 210 ? -14.492 9.922 -1.337 1 90.56 210 LYS B C 1
ATOM 4393 O O . LYS B 1 210 ? -14.836 9.398 -2.4 1 90.56 210 LYS B O 1
ATOM 4398 N N . ALA B 1 211 ? -14.219 9.227 -0.271 1 88.88 211 ALA B N 1
ATOM 4399 C CA . ALA B 1 211 ? -14.328 7.77 -0.221 1 88.88 211 ALA B CA 1
ATOM 4400 C C . ALA B 1 211 ? -15.773 7.324 -0.378 1 88.88 211 ALA B C 1
ATOM 4402 O O . ALA B 1 211 ? -16.047 6.219 -0.858 1 88.88 211 ALA B O 1
ATOM 4403 N N . ASP B 1 212 ? -16.672 8.156 -0.007 1 87.69 212 ASP B N 1
ATOM 4404 C CA . ASP B 1 212 ? -18.094 7.797 -0.062 1 87.69 212 ASP B CA 1
ATOM 4405 C C . ASP B 1 212 ? -18.594 7.754 -1.504 1 87.69 212 ASP B C 1
ATOM 4407 O O . ASP B 1 212 ? -19.688 7.25 -1.772 1 87.69 212 ASP B O 1
ATOM 4411 N N . SER B 1 213 ? -17.859 8.305 -2.385 1 87.06 213 SER B N 1
ATOM 4412 C CA . SER B 1 213 ? -18.281 8.398 -3.777 1 87.06 213 SER B CA 1
ATOM 4413 C C . SER B 1 213 ? -18 7.094 -4.523 1 87.06 213 SER B C 1
ATOM 4415 O O . SER B 1 213 ? -18.438 6.926 -5.664 1 87.06 213 SER B O 1
ATOM 4417 N N . VAL B 1 214 ? -17.297 6.223 -3.967 1 84.31 214 VAL B N 1
ATOM 4418 C CA . VAL B 1 214 ? -16.906 4.977 -4.617 1 84.31 214 VAL B CA 1
ATOM 4419 C C . VAL B 1 214 ? -17.672 3.809 -4.004 1 84.31 214 VAL B C 1
ATOM 4421 O O . VAL B 1 214 ? -17.938 3.797 -2.801 1 84.31 214 VAL B O 1
ATOM 4424 N N . SER B 1 215 ? -18 2.891 -4.906 1 78.31 215 SER B N 1
ATOM 4425 C CA . SER B 1 215 ? -18.688 1.698 -4.426 1 78.31 215 SER B CA 1
ATOM 4426 C C . SER B 1 215 ? -17.797 0.872 -3.51 1 78.31 215 SER B C 1
ATOM 4428 O O . SER B 1 215 ? -16.578 1.061 -3.486 1 78.31 215 SER B O 1
ATOM 4430 N N . ASP B 1 216 ? -18.375 -0.035 -2.752 1 71 216 ASP B N 1
ATOM 4431 C CA . ASP B 1 216 ? -17.734 -0.766 -1.664 1 71 216 ASP B CA 1
ATOM 4432 C C . ASP B 1 216 ? -16.5 -1.51 -2.158 1 71 216 ASP B C 1
ATOM 4434 O O . ASP B 1 216 ? -15.398 -1.309 -1.638 1 71 216 ASP B O 1
ATOM 4438 N N . LEU B 1 217 ? -16.719 -2.367 -3.174 1 69.81 217 LEU B N 1
ATOM 4439 C CA . LEU B 1 217 ? -15.617 -3.205 -3.639 1 69.81 217 LEU B CA 1
ATOM 4440 C C . LEU B 1 217 ? -14.508 -2.355 -4.242 1 69.81 217 LEU B C 1
ATOM 4442 O O . LEU B 1 217 ? -13.32 -2.633 -4.031 1 69.81 217 LEU B O 1
ATOM 4446 N N . ASN B 1 218 ? -14.922 -1.291 -4.773 1 80.38 218 ASN B N 1
ATOM 4447 C CA . ASN B 1 218 ? -13.953 -0.442 -5.457 1 80.38 218 ASN B CA 1
ATOM 4448 C C . ASN B 1 218 ? -13.141 0.392 -4.469 1 80.38 218 ASN B C 1
ATOM 4450 O O . ASN B 1 218 ? -11.961 0.654 -4.691 1 80.38 218 ASN B O 1
ATOM 4454 N N . LEU B 1 219 ? -13.797 0.674 -3.316 1 85.44 219 LEU B N 1
ATOM 4455 C CA . LEU B 1 219 ? -13.109 1.504 -2.332 1 85.44 219 LEU B CA 1
ATOM 4456 C C . LEU B 1 219 ? -11.898 0.777 -1.755 1 85.44 219 LEU B C 1
ATOM 4458 O O . LEU B 1 219 ? -10.812 1.354 -1.646 1 85.44 219 LEU B O 1
ATOM 4462 N N . ILE B 1 220 ? -12.078 -0.433 -1.459 1 82.81 220 ILE B N 1
ATOM 4463 C CA . ILE B 1 220 ? -11.008 -1.216 -0.841 1 82.81 220 ILE B CA 1
ATOM 4464 C C . ILE B 1 220 ? -9.867 -1.403 -1.835 1 82.81 220 ILE B C 1
ATOM 4466 O O . ILE B 1 220 ? -8.695 -1.282 -1.471 1 82.81 220 ILE B O 1
ATOM 4470 N N . ARG B 1 221 ? -10.234 -1.628 -3.064 1 84 221 ARG B N 1
ATOM 4471 C CA . ARG B 1 221 ? -9.227 -1.815 -4.102 1 84 221 ARG B CA 1
ATOM 4472 C C . ARG B 1 221 ? -8.453 -0.526 -4.355 1 84 221 ARG B C 1
ATOM 4474 O O . ARG B 1 221 ? -7.227 -0.548 -4.5 1 84 221 ARG B O 1
ATOM 4481 N N . LEU B 1 222 ? -9.156 0.509 -4.41 1 86.94 222 LEU B N 1
ATOM 4482 C CA . LEU B 1 222 ? -8.523 1.807 -4.621 1 86.94 222 LEU B CA 1
ATOM 4483 C C . LEU B 1 222 ? -7.625 2.17 -3.445 1 86.94 222 LEU B C 1
ATOM 4485 O O . LEU B 1 222 ? -6.523 2.688 -3.639 1 86.94 222 LEU B O 1
ATOM 4489 N N . TYR B 1 223 ? -8.148 1.865 -2.303 1 89.25 223 TYR B N 1
ATOM 4490 C CA . TYR B 1 223 ? -7.348 2.102 -1.103 1 89.25 223 TYR B CA 1
ATOM 4491 C C . TYR B 1 223 ? -6.062 1.286 -1.132 1 89.25 223 TYR B C 1
ATOM 4493 O O . TYR B 1 223 ? -4.988 1.794 -0.795 1 89.25 223 TYR B O 1
ATOM 4501 N N . GLY B 1 224 ? -6.172 0.097 -1.503 1 88.5 224 GLY B N 1
ATOM 4502 C CA . GLY B 1 224 ? -4.992 -0.745 -1.636 1 88.5 224 GLY B CA 1
ATOM 4503 C C . GLY B 1 224 ? -3.982 -0.206 -2.631 1 88.5 224 GLY B C 1
ATOM 4504 O O . GLY B 1 224 ? -2.781 -0.176 -2.352 1 88.5 224 GLY B O 1
ATOM 4505 N N . ALA B 1 225 ? -4.465 0.155 -3.736 1 88.06 225 ALA B N 1
ATOM 4506 C CA . ALA B 1 225 ? -3.602 0.719 -4.77 1 88.06 225 ALA B CA 1
ATOM 4507 C C . ALA B 1 225 ? -2.908 1.985 -4.273 1 88.06 225 ALA B C 1
ATOM 4509 O O . ALA B 1 225 ? -1.717 2.186 -4.523 1 88.06 225 ALA B O 1
ATOM 4510 N N . PHE B 1 226 ? -3.674 2.77 -3.602 1 87.06 226 PHE B N 1
ATOM 4511 C CA . PHE B 1 226 ? -3.137 4 -3.029 1 87.06 226 PHE B CA 1
ATOM 4512 C C . PHE B 1 226 ? -2.01 3.693 -2.051 1 87.06 226 PHE B C 1
ATOM 4514 O O . PHE B 1 226 ? -0.943 4.309 -2.111 1 87.06 226 PHE B O 1
ATOM 4521 N N . MET B 1 227 ? -2.26 2.82 -1.17 1 89.81 227 MET B N 1
ATOM 4522 C CA . MET B 1 227 ? -1.258 2.457 -0.172 1 89.81 227 MET B CA 1
ATOM 4523 C C . MET B 1 227 ? -0.032 1.837 -0.833 1 89.81 227 MET B C 1
ATOM 4525 O O . MET B 1 227 ? 1.1 2.096 -0.418 1 89.81 227 MET B O 1
ATOM 4529 N N . TYR B 1 228 ? -0.219 1.065 -1.85 1 89.5 228 TYR B N 1
ATOM 4530 C CA . TYR B 1 228 ? 0.877 0.468 -2.605 1 89.5 228 TYR B CA 1
ATOM 4531 C C . TYR B 1 228 ? 1.779 1.543 -3.199 1 89.5 228 TYR B C 1
ATOM 4533 O O . TYR B 1 228 ? 3 1.5 -3.029 1 89.5 228 TYR B O 1
ATOM 4541 N N . HIS B 1 229 ? 1.221 2.502 -3.777 1 85.56 229 HIS B N 1
ATOM 4542 C CA . HIS B 1 229 ? 1.985 3.57 -4.41 1 85.56 229 HIS B CA 1
ATOM 4543 C C . HIS B 1 229 ? 2.646 4.465 -3.367 1 85.56 229 HIS B C 1
ATOM 4545 O O . HIS B 1 229 ? 3.748 4.973 -3.59 1 85.56 229 HIS B O 1
ATOM 4551 N N . SER B 1 230 ? 1.898 4.664 -2.307 1 86.19 230 SER B N 1
ATOM 4552 C CA . SER B 1 230 ? 2.486 5.445 -1.224 1 86.19 230 SER B CA 1
ATOM 4553 C C . SER B 1 230 ? 3.732 4.77 -0.667 1 86.19 230 SER B C 1
ATOM 4555 O O . SER B 1 230 ? 4.727 5.434 -0.365 1 86.19 230 SER B O 1
ATOM 4557 N N . GLY B 1 231 ? 3.629 3.475 -0.504 1 86.38 231 GLY B N 1
ATOM 4558 C CA . GLY B 1 231 ? 4.789 2.732 -0.042 1 86.38 231 GLY B CA 1
ATOM 4559 C C . GLY B 1 231 ? 5.98 2.842 -0.978 1 86.38 231 GLY B C 1
ATOM 4560 O O . GLY B 1 231 ? 7.117 2.994 -0.529 1 86.38 231 GLY B O 1
ATOM 4561 N N . MET B 1 232 ? 5.668 2.816 -2.182 1 84.81 232 MET B N 1
ATOM 4562 C CA . MET B 1 232 ? 6.715 2.924 -3.195 1 84.81 232 MET B CA 1
ATOM 4563 C C . MET B 1 232 ? 7.352 4.309 -3.174 1 84.81 232 MET B C 1
ATOM 4565 O O . MET B 1 232 ? 8.562 4.441 -3.352 1 84.81 232 MET B O 1
ATOM 4569 N N . ALA B 1 233 ? 6.57 5.258 -2.93 1 82.06 233 ALA B N 1
ATOM 4570 C CA . ALA B 1 233 ? 7.035 6.641 -2.986 1 82.06 233 ALA B CA 1
ATOM 4571 C C . ALA B 1 233 ? 7.785 7.023 -1.713 1 82.06 233 ALA B C 1
ATOM 4573 O O . ALA B 1 233 ? 8.836 7.664 -1.773 1 82.06 233 ALA B O 1
ATOM 4574 N N . VAL B 1 234 ? 7.215 6.695 -0.577 1 82.31 234 VAL B N 1
ATOM 4575 C CA . VAL B 1 234 ? 7.758 7.121 0.709 1 82.31 234 VAL B CA 1
ATOM 4576 C C . VAL B 1 234 ? 8.961 6.254 1.071 1 82.31 234 VAL B C 1
ATOM 4578 O O . VAL B 1 234 ? 9.977 6.762 1.555 1 82.31 234 VAL B O 1
ATOM 4581 N N . CYS B 1 235 ? 8.852 4.918 0.83 1 80.56 235 CYS B N 1
ATOM 4582 C CA . CYS B 1 235 ? 9.914 3.951 1.11 1 80.56 235 CYS B CA 1
ATOM 4583 C C . CYS B 1 235 ? 10.367 4.051 2.561 1 80.56 235 CYS B C 1
ATOM 4585 O O . CYS B 1 235 ? 11.57 4.113 2.832 1 80.56 235 CYS B O 1
ATOM 4587 N N . ALA B 1 236 ? 9.461 4.293 3.445 1 82.88 236 ALA B N 1
ATOM 4588 C CA . ALA B 1 236 ? 9.711 4.27 4.883 1 82.88 236 ALA B CA 1
ATOM 4589 C C . ALA B 1 236 ? 9.055 3.059 5.535 1 82.88 236 ALA B C 1
ATOM 4591 O O . ALA B 1 236 ? 7.969 2.641 5.121 1 82.88 236 ALA B O 1
ATOM 4592 N N . PRO B 1 237 ? 9.672 2.508 6.453 1 78.88 237 PRO B N 1
ATOM 4593 C CA . PRO B 1 237 ? 9.117 1.301 7.074 1 78.88 237 PRO B CA 1
ATOM 4594 C C . PRO B 1 237 ? 7.84 1.576 7.863 1 78.88 237 PRO B C 1
ATOM 4596 O O . PRO B 1 237 ? 6.984 0.694 7.992 1 78.88 237 PRO B O 1
ATOM 4599 N N . GLU B 1 238 ? 7.746 2.773 8.359 1 82.81 238 GLU B N 1
ATOM 4600 C CA . GLU B 1 238 ? 6.551 3.127 9.117 1 82.81 238 GLU B CA 1
ATOM 4601 C C . GLU B 1 238 ? 5.383 3.447 8.195 1 82.81 238 GLU B C 1
ATOM 4603 O O . GLU B 1 238 ? 5.508 4.273 7.285 1 82.81 238 GLU B O 1
ATOM 4608 N N . VAL B 1 239 ? 4.312 2.754 8.398 1 85.75 239 VAL B N 1
ATOM 4609 C CA . VAL B 1 239 ? 3.107 3.004 7.617 1 85.75 239 VAL B CA 1
ATOM 4610 C C . VAL B 1 239 ? 2.389 4.238 8.156 1 85.75 239 VAL B C 1
ATOM 4612 O O . VAL B 1 239 ? 2.047 4.301 9.336 1 85.75 239 VAL B O 1
ATOM 4615 N N . PRO B 1 240 ? 2.264 5.176 7.355 1 87.56 240 PRO B N 1
ATOM 4616 C CA . PRO B 1 240 ? 1.516 6.3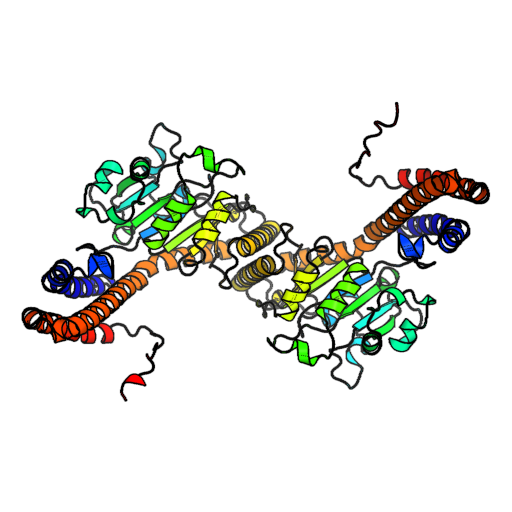44 7.832 1 87.56 240 PRO B CA 1
ATOM 4617 C C . PRO B 1 240 ? 0.055 6.02 8.141 1 87.56 240 PRO B C 1
ATOM 4619 O O . PRO B 1 240 ? -0.531 5.133 7.52 1 87.56 240 PRO B O 1
ATOM 4622 N N . HIS B 1 241 ? -0.428 6.703 9.07 1 91 241 HIS B N 1
ATOM 4623 C CA . HIS B 1 241 ? -1.84 6.543 9.398 1 91 241 HIS B CA 1
ATOM 4624 C C . HIS B 1 241 ? -2.729 7.148 8.32 1 91 241 HIS B C 1
ATOM 4626 O O . HIS B 1 241 ? -2.463 8.258 7.84 1 91 241 HIS B O 1
ATOM 4632 N N . VAL B 1 242 ? -3.73 6.398 7.898 1 92.06 242 VAL B N 1
ATOM 4633 C CA . VAL B 1 242 ? -4.621 6.863 6.84 1 92.06 242 VAL B CA 1
ATOM 4634 C C . VAL B 1 242 ? -6.047 6.973 7.375 1 92.06 242 VAL B C 1
ATOM 4636 O O . VAL B 1 242 ? -6.543 6.062 8.039 1 92.06 242 VAL B O 1
ATOM 4639 N N . PHE B 1 243 ? -6.656 8.078 7.133 1 93.25 243 PHE B N 1
ATOM 4640 C CA . PHE B 1 243 ? -8.07 8.281 7.418 1 93.25 243 PHE B CA 1
ATOM 4641 C C . PHE B 1 243 ? -8.906 8.141 6.148 1 93.25 243 PHE B C 1
ATOM 4643 O O . PHE B 1 243 ? -8.734 8.906 5.199 1 93.25 243 PHE B O 1
ATOM 4650 N N . ILE B 1 244 ? -9.742 7.137 6.109 1 91.19 244 ILE B N 1
ATOM 4651 C CA . ILE B 1 244 ? -10.656 6.957 4.984 1 91.19 244 ILE B CA 1
ATOM 4652 C C . ILE B 1 244 ? -11.969 7.68 5.266 1 91.19 244 ILE B C 1
ATOM 4654 O O . ILE B 1 244 ? -12.773 7.223 6.082 1 91.19 244 ILE B O 1
ATOM 4658 N N . CYS B 1 245 ? -12.172 8.758 4.594 1 88.88 245 CYS B N 1
ATOM 4659 C CA . CYS B 1 245 ? -13.383 9.508 4.922 1 88.88 245 CYS B CA 1
ATOM 4660 C C . CYS B 1 245 ? -13.75 10.469 3.795 1 88.88 245 CYS B C 1
ATOM 4662 O O . CYS B 1 245 ? -13.133 10.445 2.729 1 88.88 245 CYS B O 1
ATOM 4664 N N . SER B 1 246 ? -14.82 10.992 3.916 1 88.75 246 SER B N 1
ATOM 4665 C CA . SER B 1 246 ? -15.281 12.109 3.102 1 88.75 246 SER B CA 1
ATOM 4666 C C . SER B 1 246 ? -15.609 13.32 3.965 1 88.75 246 SER B C 1
ATOM 4668 O O . SER B 1 246 ? -16.594 13.312 4.707 1 88.75 246 SER B O 1
ATOM 4670 N N . LEU B 1 247 ? -14.742 14.305 3.85 1 87.12 247 LEU B N 1
ATOM 4671 C CA . LEU B 1 247 ? -14.883 15.469 4.719 1 87.12 247 LEU B CA 1
ATOM 4672 C C . LEU B 1 247 ? -15.734 16.547 4.055 1 87.12 247 LEU B C 1
ATOM 4674 O O . LEU B 1 247 ? -15.203 17.562 3.582 1 87.12 247 LEU B O 1
ATOM 4678 N N . TRP B 1 248 ? -16.906 16.281 3.994 1 81.5 248 TRP B N 1
ATOM 4679 C CA . TRP B 1 248 ? -17.875 17.266 3.518 1 81.5 248 TRP B CA 1
ATOM 4680 C C . TRP B 1 248 ? -19.188 17.172 4.301 1 81.5 248 TRP B C 1
ATOM 4682 O O . TRP B 1 248 ? -19.344 16.266 5.125 1 81.5 248 TRP B O 1
ATOM 4692 N N . ASP B 1 249 ? -20.047 18.141 4.227 1 80.44 249 ASP B N 1
ATOM 4693 C CA . ASP B 1 249 ? -21.25 18.234 5.035 1 80.44 249 ASP B CA 1
ATOM 4694 C C . ASP B 1 249 ? -22.438 17.547 4.344 1 80.44 249 ASP B C 1
ATOM 4696 O O . ASP B 1 249 ? -23.547 17.516 4.883 1 80.44 249 ASP B O 1
ATOM 4700 N N . LYS B 1 250 ? -22.25 16.875 3.361 1 82.94 250 LYS B N 1
ATOM 4701 C CA . LYS B 1 250 ? -23.312 16.172 2.639 1 82.94 250 LYS B CA 1
ATOM 4702 C C . LYS B 1 250 ? -23.438 14.727 3.105 1 82.94 250 LYS B C 1
ATOM 4704 O O . LYS B 1 250 ? -22.5 14.164 3.66 1 82.94 250 LYS B O 1
ATOM 4709 N N . PRO B 1 251 ? -24.672 14.164 2.988 1 85.56 251 PRO B N 1
ATOM 4710 C CA . PRO B 1 251 ? -24.812 12.742 3.312 1 85.56 251 PRO B CA 1
ATOM 4711 C C . PRO B 1 251 ? -23.984 11.844 2.404 1 85.56 251 PRO B C 1
ATOM 4713 O O . PRO B 1 251 ? -23.688 12.211 1.265 1 85.56 251 PRO B O 1
ATOM 4716 N N . TYR B 1 252 ? -23.609 10.711 3.016 1 86.56 252 TYR B N 1
ATOM 4717 C CA . TYR B 1 252 ? -22.781 9.773 2.256 1 86.56 252 TYR B CA 1
ATOM 4718 C C . TYR B 1 252 ? -23.531 9.273 1.021 1 86.56 252 TYR B C 1
ATOM 4720 O O . TYR B 1 252 ? -24.734 8.992 1.082 1 86.56 252 TYR B O 1
ATOM 4728 N N . LYS B 1 253 ? -22.891 9.211 -0.127 1 83.88 253 LYS B N 1
ATOM 4729 C CA . LYS B 1 253 ? -23.469 8.703 -1.369 1 83.88 253 LYS B CA 1
ATOM 4730 C C . LYS B 1 253 ? -23.703 7.203 -1.287 1 83.88 253 LYS B C 1
ATOM 4732 O O . LYS B 1 253 ? -24.781 6.719 -1.676 1 83.88 253 LYS B O 1
ATOM 4737 N N . HIS B 1 254 ? -22.672 6.453 -0.843 1 80 254 HIS B N 1
ATOM 4738 C CA . HIS B 1 254 ? -22.781 5.023 -0.579 1 80 254 HIS B CA 1
ATOM 4739 C C . HIS B 1 254 ? -22.734 4.734 0.918 1 80 254 HIS B C 1
ATOM 4741 O O . HIS B 1 254 ? -21.797 5.129 1.601 1 80 254 HIS B O 1
ATOM 4747 N N . ASP B 1 255 ? -23.703 4.043 1.446 1 75.62 255 ASP B N 1
ATOM 4748 C CA . ASP B 1 255 ? -23.859 3.91 2.891 1 75.62 255 ASP B CA 1
ATOM 4749 C C . ASP B 1 255 ? -23.328 2.57 3.381 1 75.62 255 ASP B C 1
ATOM 4751 O O . ASP B 1 255 ? -23.453 2.236 4.562 1 75.62 255 ASP B O 1
ATOM 4755 N N . THR B 1 256 ? -22.734 1.864 2.523 1 75.31 256 THR B N 1
ATOM 4756 C CA . THR B 1 256 ? -22.25 0.546 2.926 1 75.31 256 THR B CA 1
ATOM 4757 C C . THR B 1 256 ? -21.203 0.663 4.027 1 75.31 256 THR B C 1
ATOM 4759 O O . THR B 1 256 ? -21.203 -0.125 4.973 1 75.31 256 THR B O 1
ATOM 4762 N N . TYR B 1 257 ? -20.391 1.721 3.871 1 79.56 257 TYR B N 1
ATOM 4763 C CA . TYR B 1 257 ? -19.297 1.881 4.824 1 79.56 257 TYR B CA 1
ATOM 4764 C C . TYR B 1 257 ? -19.531 3.09 5.719 1 79.56 257 TYR B C 1
ATOM 4766 O O . TYR B 1 257 ? -18.578 3.781 6.098 1 79.56 257 TYR B O 1
ATOM 4774 N N . ARG B 1 258 ? -20.672 3.34 6.062 1 82.56 258 ARG B N 1
ATOM 4775 C CA . ARG B 1 258 ? -21.016 4.496 6.883 1 82.56 258 ARG B CA 1
ATOM 4776 C C . ARG B 1 258 ? -20.328 4.43 8.242 1 82.56 258 ARG B C 1
ATOM 4778 O O . ARG B 1 258 ? -19.781 5.43 8.719 1 82.56 258 ARG B O 1
ATOM 4785 N N . ASP B 1 259 ? -20.375 3.242 8.797 1 82.19 259 ASP B N 1
ATOM 4786 C CA . ASP B 1 259 ? -19.766 3.094 10.117 1 82.19 259 ASP B CA 1
ATOM 4787 C C . ASP B 1 259 ? -18.266 3.334 10.055 1 82.19 259 ASP B C 1
ATOM 4789 O O . ASP B 1 259 ? -17.688 3.918 10.977 1 82.19 259 ASP B O 1
ATOM 4793 N N . LEU B 1 260 ? -17.719 2.92 9.039 1 82.94 260 LEU B N 1
ATOM 4794 C CA . LEU B 1 260 ? -16.281 3.129 8.852 1 82.94 260 LEU B CA 1
ATOM 4795 C C . LEU B 1 260 ? -15.977 4.613 8.68 1 82.94 260 LEU B C 1
ATOM 4797 O O . LEU B 1 260 ? -15.062 5.133 9.328 1 82.94 260 LEU B O 1
ATOM 4801 N N . PHE B 1 261 ? -16.734 5.301 7.875 1 87.56 261 PHE B N 1
ATOM 4802 C CA . PHE B 1 261 ? -16.5 6.715 7.609 1 87.56 261 PHE B CA 1
ATOM 4803 C C . PHE B 1 261 ? -16.672 7.539 8.875 1 87.56 261 PHE B C 1
ATOM 4805 O O . PHE B 1 261 ? -15.875 8.43 9.164 1 87.56 261 PHE B O 1
ATOM 4812 N N . ASP B 1 262 ? -17.641 7.172 9.633 1 87.25 262 ASP B N 1
ATOM 4813 C CA . ASP B 1 262 ? -17.906 7.902 10.867 1 87.25 262 ASP B CA 1
ATOM 4814 C C . ASP B 1 262 ? -16.797 7.672 11.891 1 87.25 262 ASP B C 1
ATOM 4816 O O . ASP B 1 262 ? -16.375 8.602 12.578 1 87.25 262 ASP B O 1
ATOM 4820 N N . SER B 1 263 ? -16.422 6.445 11.961 1 87.25 263 SER B N 1
ATOM 4821 C CA . SER B 1 263 ? -15.352 6.125 12.898 1 87.25 263 SER B CA 1
ATOM 4822 C C . SER B 1 263 ? -14.055 6.816 12.516 1 87.25 263 SER B C 1
ATOM 4824 O O . SER B 1 263 ? -13.328 7.324 13.375 1 87.25 263 SER B O 1
ATOM 4826 N N . GLU B 1 264 ? -13.789 6.848 11.25 1 89.69 264 GLU B N 1
ATOM 4827 C CA . GLU B 1 264 ? -12.57 7.473 10.742 1 89.69 264 GLU B CA 1
ATOM 4828 C C . GLU B 1 264 ? -12.609 8.984 10.938 1 89.69 264 GLU B C 1
ATOM 4830 O O . GLU B 1 264 ? -11.594 9.602 11.258 1 89.69 264 GLU B O 1
ATOM 4835 N N . LYS B 1 265 ? -13.75 9.531 10.711 1 89.62 265 LYS B N 1
ATOM 4836 C CA . LYS B 1 265 ? -13.914 10.969 10.93 1 89.62 265 LYS B CA 1
ATOM 4837 C C . LYS B 1 265 ? -13.68 11.328 12.398 1 89.62 265 LYS B C 1
ATOM 4839 O O . LYS B 1 265 ? -13.023 12.32 12.695 1 89.62 265 LYS B O 1
ATOM 4844 N N . LEU B 1 266 ? -14.195 10.508 13.234 1 89.88 266 LEU B N 1
ATOM 4845 C CA . LEU B 1 266 ? -14.016 10.734 14.664 1 89.88 266 LEU B CA 1
ATOM 4846 C C . LEU B 1 266 ? -12.547 10.594 15.055 1 89.88 266 LEU B C 1
ATOM 4848 O O . LEU B 1 266 ? -12.047 11.359 15.883 1 89.88 266 LEU B O 1
ATOM 4852 N N . GLU B 1 267 ? -11.914 9.68 14.5 1 89.56 267 GLU B N 1
ATOM 4853 C CA . GLU B 1 267 ? -10.492 9.484 14.781 1 89.56 267 GLU B CA 1
ATOM 4854 C C . GLU B 1 267 ? -9.664 10.672 14.289 1 89.56 267 GLU B C 1
ATOM 4856 O O . GLU B 1 267 ? -8.695 11.07 14.938 1 89.56 267 GLU B O 1
ATOM 4861 N N . LEU B 1 268 ? -10.031 11.148 13.141 1 92.25 268 LEU B N 1
ATOM 4862 C CA . LEU B 1 268 ? -9.359 12.32 12.602 1 92.25 268 LEU B CA 1
ATOM 4863 C C . LEU B 1 268 ? -9.547 13.531 13.516 1 92.25 268 LEU B C 1
ATOM 4865 O O . LEU B 1 268 ? -8.586 14.242 13.812 1 92.25 268 LEU B O 1
ATOM 4869 N N . LEU B 1 269 ? -10.75 13.711 13.984 1 90 269 LEU B N 1
ATOM 4870 C CA . LEU B 1 269 ? -11.047 14.82 14.883 1 90 269 LEU B CA 1
ATOM 4871 C C . LEU B 1 269 ? -10.297 14.664 16.203 1 90 269 LEU B C 1
ATOM 4873 O O . LEU B 1 269 ? -9.797 15.641 16.766 1 90 269 LEU B O 1
ATOM 4877 N N . ASN B 1 270 ? -10.242 13.43 16.594 1 88.56 270 ASN B N 1
ATOM 4878 C CA . ASN B 1 270 ? -9.477 13.164 17.797 1 88.56 270 ASN B CA 1
ATOM 4879 C C . ASN B 1 270 ? -7.988 13.445 17.594 1 88.56 270 ASN B C 1
ATOM 4881 O O . ASN B 1 270 ? -7.32 13.945 18.5 1 88.56 270 ASN B O 1
ATOM 4885 N N . ASP B 1 271 ? -7.5 13.102 16.5 1 91.25 271 ASP B N 1
ATOM 4886 C CA . ASP B 1 271 ? -6.105 13.375 16.172 1 91.25 271 ASP B CA 1
ATOM 4887 C C . ASP B 1 271 ? -5.82 14.875 16.203 1 91.25 271 ASP B C 1
ATOM 4889 O O . ASP B 1 271 ? -4.781 15.305 16.703 1 91.25 271 ASP B O 1
ATOM 4893 N N . LEU B 1 272 ? -6.707 15.641 15.703 1 89.81 272 LEU B N 1
ATOM 4894 C CA . LEU B 1 272 ? -6.574 17.094 15.672 1 89.81 272 LEU B CA 1
ATOM 4895 C C . LEU B 1 272 ? -6.68 17.672 17.078 1 89.81 272 LEU B C 1
ATOM 4897 O O . LEU B 1 272 ? -5.938 18.594 17.438 1 89.81 272 LEU B O 1
ATOM 4901 N N . GLN B 1 273 ? -7.543 17.125 17.828 1 83.5 273 GLN B N 1
ATOM 4902 C CA . GLN B 1 273 ? -7.754 17.625 19.172 1 83.5 273 GLN B CA 1
ATOM 4903 C C . GLN B 1 273 ? -6.551 17.344 20.062 1 83.5 273 GLN B C 1
ATOM 4905 O O . GLN B 1 273 ? -6.242 18.109 20.984 1 83.5 273 GLN B O 1
ATOM 4910 N N . MET B 1 274 ? -5.879 16.25 19.766 1 84.25 274 MET B N 1
ATOM 4911 C CA . MET B 1 274 ? -4.766 15.82 20.609 1 84.25 274 MET B CA 1
ATOM 4912 C C . MET B 1 274 ? -3.484 16.562 20.234 1 84.25 274 MET B C 1
ATOM 4914 O O . MET B 1 274 ? -2.469 16.422 20.922 1 84.25 274 MET B O 1
ATOM 4918 N N . LEU B 1 275 ? -3.516 17.344 19.25 1 85.56 275 LEU B N 1
ATOM 4919 C CA . LEU B 1 275 ? -2.314 18.031 18.797 1 85.56 275 LEU B CA 1
ATOM 4920 C C . LEU B 1 275 ? -1.768 18.938 19.891 1 85.56 275 LEU B C 1
ATOM 4922 O O . LEU B 1 275 ? -0.553 19.031 20.078 1 85.56 275 LEU B O 1
ATOM 4926 N N . SER B 1 276 ? -2.648 19.625 20.625 1 75.5 276 SER B N 1
ATOM 4927 C CA . SER B 1 276 ? -2.205 20.531 21.688 1 75.5 276 SER B CA 1
ATOM 4928 C C . SER B 1 276 ? -1.531 19.75 22.828 1 75.5 276 SER B C 1
ATOM 4930 O O . SER B 1 276 ? -0.57 20.234 23.422 1 75.5 276 SER B O 1
ATOM 4932 N N . VAL B 1 277 ? -2.023 18.562 22.938 1 71.25 277 VAL B N 1
ATOM 4933 C CA . VAL B 1 277 ? -1.52 17.734 24.016 1 71.25 277 VAL B CA 1
ATOM 4934 C C . VAL B 1 277 ? -0.091 17.281 23.719 1 71.25 277 VAL B C 1
ATOM 4936 O O . VAL B 1 277 ? 0.749 17.203 24.609 1 71.25 277 VAL B O 1
ATOM 4939 N N . TYR B 1 278 ? 0.164 17.109 22.5 1 72.75 278 TYR B N 1
ATOM 4940 C CA . TYR B 1 278 ? 1.483 16.609 22.109 1 72.75 278 TYR B CA 1
ATOM 4941 C C . TYR B 1 278 ? 2.436 17.781 21.828 1 72.75 278 TYR B C 1
ATOM 4943 O O . TYR B 1 278 ? 3.643 17.656 22.047 1 72.75 278 TYR B O 1
ATOM 4951 N N . HIS B 1 279 ? 1.976 18.781 21.375 1 77.94 279 HIS B N 1
ATOM 4952 C CA . HIS B 1 279 ? 2.77 19.906 20.906 1 77.94 279 HIS B CA 1
ATOM 4953 C C . HIS B 1 279 ? 3.512 20.578 22.047 1 77.94 279 HIS B C 1
ATOM 4955 O O . HIS B 1 279 ? 4.723 20.812 21.969 1 77.94 279 HIS B O 1
ATOM 4961 N N . TYR B 1 280 ? 2.91 20.797 23.094 1 72.5 280 TYR B N 1
ATOM 4962 C CA . TYR B 1 280 ? 3.49 21.625 24.156 1 72.5 280 TYR B CA 1
ATOM 4963 C C . TYR B 1 280 ? 4.566 20.859 24.906 1 72.5 280 TYR B C 1
ATOM 4965 O O . TYR B 1 280 ? 5.652 21.391 25.172 1 72.5 280 TYR B O 1
ATOM 4973 N N . PRO B 1 281 ? 4.277 19.578 25.156 1 65.38 281 PRO B N 1
ATOM 4974 C CA . PRO B 1 281 ? 5.375 18.828 25.766 1 65.38 281 PRO B CA 1
ATOM 4975 C C . PRO B 1 281 ? 6.605 18.75 24.859 1 65.38 281 PRO B C 1
ATOM 4977 O O . PRO B 1 281 ? 7.734 18.766 25.359 1 65.38 281 PRO B O 1
ATOM 4980 N N . HIS B 1 282 ? 6.34 18.703 23.672 1 70.06 282 HIS B N 1
ATOM 4981 C CA . HIS B 1 282 ? 7.457 18.641 22.734 1 70.06 282 HIS B CA 1
ATOM 4982 C C . HIS B 1 282 ? 8.242 19.938 22.734 1 70.06 282 HIS B C 1
ATOM 4984 O O . HIS B 1 282 ? 9.477 19.938 22.672 1 70.06 282 HIS B O 1
ATOM 4990 N N . ILE B 1 283 ? 7.586 21 22.75 1 71.62 283 ILE B N 1
ATOM 4991 C CA . ILE B 1 283 ? 8.242 22.312 22.781 1 71.62 283 ILE B CA 1
ATOM 4992 C C . ILE B 1 283 ? 9.078 22.422 24.062 1 71.62 283 ILE B C 1
ATOM 4994 O O . ILE B 1 283 ? 10.219 22.891 24.016 1 71.62 283 ILE B O 1
ATOM 4998 N N . VAL B 1 284 ? 8.5 21.953 25.078 1 66.75 284 VAL B N 1
ATOM 4999 C CA . VAL B 1 284 ? 9.195 22.016 26.359 1 66.75 284 VAL B CA 1
ATOM 5000 C C . VAL B 1 284 ? 10.43 21.109 26.328 1 66.75 284 VAL B C 1
ATOM 5002 O O . VAL B 1 284 ? 11.5 21.5 26.797 1 66.75 284 VAL B O 1
ATOM 5005 N N . GLY B 1 285 ? 10.188 20.016 25.75 1 63.44 285 GLY B N 1
ATOM 5006 C CA . GLY B 1 285 ? 11.312 19.109 25.609 1 63.44 285 GLY B CA 1
ATOM 5007 C C . GLY B 1 285 ? 12.453 19.688 24.797 1 63.44 285 GLY B C 1
ATOM 5008 O O . GLY B 1 285 ? 13.617 19.578 25.172 1 63.44 285 GLY B O 1
ATOM 5009 N N . ASN B 1 286 ? 12.133 20.234 23.766 1 68.75 286 ASN B N 1
ATOM 5010 C CA . ASN B 1 286 ? 13.133 20.875 22.922 1 68.75 286 ASN B CA 1
ATOM 5011 C C . ASN B 1 286 ? 13.859 22 23.641 1 68.75 286 ASN B C 1
ATOM 5013 O O . ASN B 1 286 ? 15.062 22.188 23.469 1 68.75 286 ASN B O 1
ATOM 5017 N N . MET B 1 287 ? 13.172 22.703 24.391 1 69.94 287 MET B N 1
ATOM 5018 C CA . MET B 1 287 ? 13.773 23.781 25.156 1 69.94 287 MET B CA 1
ATOM 5019 C C . MET B 1 287 ? 14.75 23.25 26.203 1 69.94 287 MET B C 1
ATOM 5021 O O . MET B 1 287 ? 15.828 23.812 26.391 1 69.94 287 MET B O 1
ATOM 5025 N N . ILE B 1 288 ? 14.328 22.172 26.688 1 65 288 ILE B N 1
ATOM 5026 C CA . ILE B 1 288 ? 15.188 21.562 27.703 1 65 288 ILE B CA 1
ATOM 5027 C C . ILE B 1 288 ? 16.469 21.062 27.047 1 65 288 ILE B C 1
ATOM 5029 O O . ILE B 1 288 ? 17.562 21.234 27.578 1 65 288 ILE B O 1
ATOM 5033 N N . GLU B 1 289 ? 16.266 20.469 26 1 68.19 289 GLU B N 1
ATOM 5034 C CA . GLU B 1 289 ? 17.438 20 25.266 1 68.19 289 GLU B CA 1
ATOM 5035 C C . GLU B 1 289 ? 18.359 21.156 24.875 1 68.19 289 GLU B C 1
ATOM 5037 O O . GLU B 1 289 ? 19.578 21.047 24.984 1 68.19 289 GLU B O 1
ATOM 5042 N N . ARG B 1 290 ? 17.781 22.172 24.391 1 74.44 290 ARG B N 1
ATOM 5043 C CA . ARG B 1 290 ? 18.547 23.359 24.047 1 74.44 290 ARG B CA 1
ATOM 5044 C C . ARG B 1 290 ? 19.281 23.922 25.266 1 74.44 290 ARG B C 1
ATOM 5046 O O . ARG B 1 290 ? 20.469 24.266 25.172 1 74.44 290 ARG B O 1
ATOM 5053 N N . LEU B 1 291 ? 18.656 23.984 26.328 1 70.19 291 LEU B N 1
ATOM 5054 C CA . LEU B 1 291 ? 19.25 24.5 27.547 1 70.19 291 LEU B CA 1
ATOM 5055 C C . LEU B 1 291 ? 20.406 23.609 28.016 1 70.19 291 LEU B C 1
ATOM 5057 O O . LEU B 1 291 ? 21.453 24.125 28.438 1 70.19 291 LEU B O 1
ATOM 5061 N N . ASN B 1 292 ? 20.141 22.375 27.844 1 66.56 292 ASN B N 1
ATOM 5062 C CA . ASN B 1 292 ? 21.219 21.438 28.203 1 66.56 292 ASN B CA 1
ATOM 5063 C C . ASN B 1 292 ? 22.438 21.609 27.297 1 66.56 292 ASN B C 1
ATOM 5065 O O . ASN B 1 292 ? 23.562 21.609 27.781 1 66.56 292 ASN B O 1
ATOM 5069 N N . CYS B 1 293 ? 22.156 21.719 26.109 1 67.88 293 CYS B N 1
ATOM 5070 C CA . CYS B 1 293 ? 23.25 21.969 25.172 1 67.88 293 CYS B CA 1
ATOM 5071 C C . CYS B 1 293 ? 23.984 23.266 25.516 1 67.88 293 CYS B C 1
ATOM 5073 O O . CYS B 1 293 ? 25.219 23.312 25.484 1 67.88 293 CYS B O 1
ATOM 5075 N N . PHE B 1 294 ? 23.266 24.234 25.797 1 74.88 294 PHE B N 1
ATOM 5076 C CA . PHE B 1 294 ? 23.812 25.547 26.125 1 74.88 294 PHE B CA 1
ATOM 5077 C C . PHE B 1 294 ? 24.656 25.453 27.391 1 74.88 294 PHE B C 1
ATOM 5079 O O . PHE B 1 294 ? 25.75 26.031 27.469 1 74.88 294 PHE B O 1
ATOM 5086 N N . LEU B 1 295 ? 24.156 24.766 28.328 1 67.12 295 LEU B N 1
ATOM 5087 C CA . LEU B 1 295 ? 24.875 24.609 29.594 1 67.12 295 LEU B CA 1
ATOM 5088 C C . LEU B 1 295 ? 26.203 23.875 29.375 1 67.12 295 LEU B C 1
ATOM 5090 O O . LEU B 1 295 ? 27.219 24.266 29.953 1 67.12 295 LEU B O 1
ATOM 5094 N N . VAL B 1 296 ? 26.109 22.891 28.625 1 65.62 296 VAL B N 1
ATOM 5095 C CA . VAL B 1 296 ? 27.328 22.125 28.344 1 65.62 296 VAL B CA 1
ATOM 5096 C C . VAL B 1 296 ? 28.344 23 27.641 1 65.62 296 VAL B C 1
ATOM 5098 O O . VAL B 1 296 ? 29.516 23.031 28.016 1 65.62 296 VAL B O 1
ATOM 5101 N N . ILE B 1 297 ? 27.938 23.734 26.672 1 68.44 297 ILE B N 1
ATOM 5102 C CA . ILE B 1 297 ? 28.828 24.578 25.906 1 68.44 297 ILE B CA 1
ATOM 5103 C C . ILE B 1 297 ? 29.344 25.719 26.797 1 68.44 297 ILE B C 1
ATOM 5105 O O . ILE B 1 297 ? 30.531 26.078 26.75 1 68.44 297 ILE B O 1
ATOM 5109 N N . HIS B 1 298 ? 28.469 26.266 27.547 1 68.5 298 HIS B N 1
ATOM 5110 C CA . HIS B 1 298 ? 28.844 27.344 28.453 1 68.5 298 HIS B CA 1
ATOM 5111 C C . HIS B 1 298 ? 29.875 26.859 29.469 1 68.5 298 HIS B C 1
ATOM 5113 O O . HIS B 1 298 ? 30.844 27.578 29.75 1 68.5 298 HIS B O 1
ATOM 5119 N N . LEU B 1 299 ? 29.672 25.703 29.953 1 63.34 299 LEU B N 1
ATOM 5120 C CA . LEU B 1 299 ? 30.609 25.141 30.906 1 63.34 299 LEU B CA 1
ATOM 5121 C C . LEU B 1 299 ? 31.953 24.875 30.25 1 63.34 299 LEU B C 1
ATOM 5123 O O . LEU B 1 299 ? 33 25.078 30.875 1 63.34 299 LEU B O 1
ATOM 5127 N N . LEU B 1 300 ? 31.891 24.484 29.094 1 62.78 300 LEU B N 1
ATOM 5128 C CA . LEU B 1 300 ? 33.125 24.219 28.359 1 62.78 300 LEU B CA 1
ATOM 5129 C C . LEU B 1 300 ? 33.875 25.516 28.062 1 62.78 300 LEU B C 1
ATOM 5131 O O . LEU B 1 300 ? 35.094 25.547 28.078 1 62.78 300 LEU B O 1
ATOM 5135 N N . MET B 1 301 ? 33.062 26.484 27.797 1 60.84 301 MET B N 1
ATOM 5136 C CA . MET B 1 301 ? 33.688 27.781 27.484 1 60.84 301 MET B CA 1
ATOM 5137 C C . MET B 1 301 ? 34.125 28.5 28.75 1 60.84 301 MET B C 1
ATOM 5139 O O . MET B 1 301 ? 35.125 29.219 28.734 1 60.84 301 MET B O 1
ATOM 5143 N N . CYS B 1 302 ? 33.25 28.594 29.781 1 57.03 302 CYS B N 1
ATOM 5144 C CA . CYS B 1 302 ? 33.562 29.281 31.031 1 57.03 302 CYS B CA 1
ATOM 5145 C C . CYS B 1 302 ? 34.812 28.688 31.672 1 57.03 302 CYS B C 1
ATOM 5147 O O . CYS B 1 302 ? 35.5 29.375 32.438 1 57.03 302 CYS B O 1
ATOM 5149 N N . ARG B 1 303 ? 35.094 27.453 31.625 1 51.94 303 ARG B N 1
ATOM 5150 C CA . ARG B 1 303 ? 36.375 27.047 32.188 1 51.94 303 ARG B CA 1
ATOM 5151 C C . ARG B 1 303 ? 37.5 28 31.766 1 51.94 303 ARG B C 1
ATOM 5153 O O . ARG B 1 303 ? 38.5 28.156 32.469 1 51.94 303 ARG B O 1
ATOM 5160 N N . GLY B 1 304 ? 37.344 28.672 30.797 1 45.38 304 GLY B N 1
ATOM 5161 C CA . GLY B 1 304 ? 38.375 29.625 30.438 1 45.38 304 GLY B CA 1
ATOM 5162 C C . GLY B 1 304 ? 37.969 31.062 30.688 1 45.38 304 GLY B C 1
ATOM 5163 O O . GLY B 1 304 ? 38.812 31.953 30.703 1 45.38 304 GLY B O 1
ATOM 5164 N N . ILE B 1 305 ? 36.656 31.516 30.547 1 47.25 305 ILE B N 1
ATOM 5165 C CA . ILE B 1 305 ? 36.344 32.938 30.562 1 47.25 305 ILE B CA 1
ATOM 5166 C C . ILE B 1 305 ? 35.531 33.281 31.812 1 47.25 305 ILE B C 1
ATOM 5168 O O . ILE B 1 305 ? 34.438 32.781 32 1 47.25 305 ILE B O 1
ATOM 5172 N N . TRP B 1 306 ? 36.031 34.062 32.875 1 46.81 306 TRP B N 1
ATOM 5173 C CA . TRP B 1 306 ? 35.594 34.5 34.188 1 46.81 306 TRP B CA 1
ATOM 5174 C C . TRP B 1 306 ? 34.188 35.062 34.125 1 46.81 306 TRP B C 1
ATOM 5176 O O . TRP B 1 306 ? 33.344 34.812 35 1 46.81 306 TRP B O 1
ATOM 5186 N N . TRP B 1 307 ? 33.812 35.906 33.156 1 45.69 307 TRP B N 1
ATOM 5187 C CA . TRP B 1 307 ? 32.594 36.75 33.125 1 45.69 307 TRP B CA 1
ATOM 5188 C C . TRP B 1 307 ? 31.359 35.875 32.906 1 45.69 307 TRP B C 1
ATOM 5190 O O . TRP B 1 307 ? 30.25 36.312 33.219 1 45.69 307 TRP B O 1
ATOM 5200 N N . LEU B 1 308 ? 31.438 34.688 32.562 1 50.34 308 LEU B N 1
ATOM 5201 C CA . LEU B 1 308 ? 30.297 33.812 32.25 1 50.34 308 LEU B CA 1
ATOM 5202 C C . LEU B 1 308 ? 29.812 33.125 33.531 1 50.34 308 LEU B C 1
ATOM 5204 O O . LEU B 1 308 ? 28.812 32.406 33.469 1 50.34 308 LEU B O 1
ATOM 5208 N N . GLN B 1 309 ? 30.531 33.312 34.562 1 48.09 309 GLN B N 1
ATOM 5209 C CA . GLN B 1 309 ? 30.188 32.719 35.844 1 48.09 309 GLN B CA 1
ATOM 5210 C C . GLN B 1 309 ? 28.797 33.125 36.312 1 48.09 309 GLN B C 1
ATOM 5212 O O . GLN B 1 309 ? 28.047 32.312 36.875 1 48.09 309 GLN B O 1
ATOM 5217 N N . ASP B 1 310 ? 28.547 34.375 36.25 1 50.5 310 ASP B N 1
ATOM 5218 C CA . ASP B 1 310 ? 27.234 34.844 36.688 1 50.5 310 ASP B CA 1
ATOM 5219 C C . ASP B 1 310 ? 26.125 34.219 35.875 1 50.5 310 ASP B C 1
ATOM 5221 O O . ASP B 1 310 ? 25.062 33.875 36.406 1 50.5 310 ASP B O 1
ATOM 5225 N N . SER B 1 311 ? 26.438 34 34.688 1 51.22 311 SER B N 1
ATOM 5226 C CA . SER B 1 311 ? 25.453 33.438 33.75 1 51.22 311 SER B CA 1
ATOM 5227 C C . SER B 1 311 ? 25.172 31.969 34.094 1 51.22 311 SER B C 1
ATOM 5229 O O . SER B 1 311 ? 24.062 31.484 33.844 1 51.22 311 SER B O 1
ATOM 5231 N N . SER B 1 312 ? 26.094 31.359 34.688 1 52 312 SER B N 1
ATOM 5232 C CA . SER B 1 312 ? 25.953 29.953 35.062 1 52 312 SER B CA 1
ATOM 5233 C C . SER B 1 312 ? 24.922 29.797 36.156 1 52 312 SER B C 1
ATOM 5235 O O . SER B 1 312 ? 24.156 28.828 36.188 1 52 312 SER B O 1
ATOM 5237 N N . GLU B 1 313 ? 24.906 30.719 37.062 1 51.38 313 GLU B N 1
ATOM 5238 C CA . GLU B 1 313 ? 23.938 30.625 38.156 1 51.38 313 GLU B CA 1
ATOM 5239 C C . GLU B 1 313 ? 22.516 30.734 37.625 1 51.38 313 GLU B C 1
ATOM 5241 O O . GLU B 1 313 ? 21.625 30.031 38.094 1 51.38 313 GLU B O 1
ATOM 5246 N N . LYS B 1 314 ? 22.297 31.625 36.719 1 54.53 314 LYS B N 1
ATOM 5247 C CA . LYS B 1 314 ? 20.969 31.812 36.156 1 54.53 314 LYS B CA 1
ATOM 5248 C C . LYS B 1 314 ? 20.531 30.578 35.375 1 54.53 314 LYS B C 1
ATOM 5250 O O . LYS B 1 314 ? 19.359 30.188 35.438 1 54.53 314 LYS B O 1
ATOM 5255 N N . LEU B 1 315 ? 21.5 30 34.781 1 55.94 315 LEU B N 1
ATOM 5256 C CA . LEU B 1 315 ? 21.219 28.797 34 1 55.94 315 LEU B CA 1
ATOM 5257 C C . LEU B 1 315 ? 20.906 27.625 34.906 1 55.94 315 LEU B C 1
ATOM 5259 O O . LEU B 1 315 ? 20.016 26.828 34.625 1 55.94 315 LEU B O 1
ATOM 5263 N N . CYS B 1 316 ? 21.625 27.641 36.062 1 51.19 316 CYS B N 1
ATOM 5264 C CA . CYS B 1 316 ? 21.375 26.578 37.031 1 51.19 316 CYS B CA 1
ATOM 5265 C C . CYS B 1 316 ? 20 26.734 37.656 1 51.19 316 CYS B C 1
ATOM 5267 O O . CYS B 1 316 ? 19.297 25.734 37.906 1 51.19 316 CYS B O 1
ATOM 5269 N N . ARG B 1 317 ? 19.578 27.859 37.906 1 52.78 317 ARG B N 1
ATOM 5270 C CA . ARG B 1 317 ? 18.266 28.109 38.469 1 52.78 317 ARG B CA 1
ATOM 5271 C C . ARG B 1 317 ? 17.156 27.703 37.5 1 52.78 317 ARG B C 1
ATOM 5273 O O . ARG B 1 317 ? 16.141 27.156 37.906 1 52.78 317 ARG B O 1
ATOM 5280 N N . PHE B 1 318 ? 17.422 27.969 36.312 1 54.56 318 PHE B N 1
ATOM 5281 C CA . PHE B 1 318 ? 16.453 27.547 35.281 1 54.56 318 PHE B CA 1
ATOM 5282 C C . PHE B 1 318 ? 16.391 26.031 35.219 1 54.56 318 PHE B C 1
ATOM 5284 O O . PHE B 1 318 ? 15.297 25.469 35.062 1 54.56 318 PHE B O 1
ATOM 5291 N N . SER B 1 319 ? 17.531 25.438 35.312 1 53.28 319 SER B N 1
ATOM 5292 C CA . SER B 1 319 ? 17.562 23.984 35.281 1 53.28 319 SER B CA 1
ATOM 5293 C C . SER B 1 319 ? 16.781 23.391 36.469 1 53.28 319 SER B C 1
ATOM 5295 O O . SER B 1 319 ? 16.094 22.375 36.281 1 53.28 319 SER B O 1
ATOM 5297 N N . LYS B 1 320 ? 16.844 24.016 37.625 1 52.56 320 LYS B N 1
ATOM 5298 C CA . LYS B 1 320 ? 16.094 23.562 38.781 1 52.56 320 LYS B CA 1
ATOM 5299 C C . LYS B 1 320 ? 14.594 23.703 38.594 1 52.56 320 LYS B C 1
ATOM 5301 O O . LYS B 1 320 ? 13.82 22.844 39 1 52.56 320 LYS B O 1
ATOM 5306 N N . ARG B 1 321 ? 14.133 24.656 38 1 50.81 321 ARG B N 1
ATOM 5307 C CA . ARG B 1 321 ? 12.719 24.891 37.719 1 50.81 321 ARG B CA 1
ATOM 5308 C C . ARG B 1 321 ? 12.203 23.859 36.719 1 50.81 321 ARG B C 1
ATOM 5310 O O . ARG B 1 321 ? 11.055 23.422 36.812 1 50.81 321 ARG B O 1
ATOM 5317 N N . ARG B 1 322 ? 13.031 23.375 35.875 1 54.47 322 ARG B N 1
ATOM 5318 C CA . ARG B 1 322 ? 12.789 22.359 34.844 1 54.47 322 ARG B CA 1
ATOM 5319 C C . ARG B 1 322 ? 12.414 21.016 35.5 1 54.47 322 ARG B C 1
ATOM 5321 O O . ARG B 1 322 ? 11.5 20.328 35.031 1 54.47 322 ARG B O 1
ATOM 5328 N N . ARG B 1 323 ? 13.273 20.719 36.5 1 52.44 323 ARG B N 1
ATOM 5329 C CA . ARG B 1 323 ? 13.078 19.438 37.188 1 52.44 323 ARG B CA 1
ATOM 5330 C C . ARG B 1 323 ? 11.703 19.375 37.844 1 52.44 323 ARG B C 1
ATOM 5332 O O . ARG B 1 323 ? 11.07 18.312 37.875 1 52.44 323 ARG B O 1
ATOM 5339 N N . LYS B 1 324 ? 11.25 20.312 38.188 1 47.75 324 LYS B N 1
ATOM 5340 C CA . LYS B 1 324 ? 9.945 20.375 38.812 1 47.75 324 LYS B CA 1
ATOM 5341 C C . LYS B 1 324 ? 8.82 20.25 37.781 1 47.75 324 LYS B C 1
ATOM 5343 O O . LYS B 1 324 ? 7.781 19.641 38.062 1 47.75 324 LYS B O 1
ATOM 5348 N N . SER B 1 325 ? 9.008 20.734 36.656 1 45.5 325 SER B N 1
ATOM 5349 C CA . SER B 1 325 ? 7.961 20.656 35.656 1 45.5 325 SER B CA 1
ATOM 5350 C C . SER B 1 325 ? 7.902 19.266 35 1 45.5 325 SER B C 1
ATOM 5352 O O . SER B 1 325 ? 6.844 18.828 34.562 1 45.5 325 SER B O 1
ATOM 5354 N N . ARG B 1 326 ? 8.992 18.531 34.875 1 50.72 326 ARG B N 1
ATOM 5355 C CA . ARG B 1 326 ? 9 17.172 34.344 1 50.72 326 ARG B CA 1
ATOM 5356 C C . ARG B 1 326 ? 8.094 16.266 35.156 1 50.72 326 ARG B C 1
ATOM 5358 O O . ARG B 1 326 ? 7.504 15.32 34.625 1 50.72 326 ARG B O 1
ATOM 5365 N N . LYS B 1 327 ? 8.227 16.344 36.531 1 43.66 327 LYS B N 1
ATOM 5366 C CA . LYS B 1 327 ? 7.383 15.5 37.375 1 43.66 327 LYS B CA 1
ATOM 5367 C C . LYS B 1 327 ? 5.91 15.641 37 1 43.66 327 LYS B C 1
ATOM 5369 O O . LYS B 1 327 ? 5.098 14.773 37.344 1 43.66 327 LYS B O 1
ATOM 5374 N N . LEU B 1 328 ? 5.586 16.656 36.5 1 38.44 328 LEU B N 1
ATOM 5375 C CA . LEU B 1 328 ? 4.172 16.828 36.188 1 38.44 328 LEU B CA 1
ATOM 5376 C C . LEU B 1 328 ? 3.799 16.062 34.938 1 38.44 328 LEU B C 1
ATOM 5378 O O . LEU B 1 328 ? 2.615 15.859 34.656 1 38.44 328 LEU B O 1
ATOM 5382 N N . TRP B 1 329 ? 4.719 15.812 33.969 1 35.38 329 TRP B N 1
ATOM 5383 C CA . TRP B 1 329 ? 4.309 15.086 32.75 1 35.38 329 TRP B CA 1
ATOM 5384 C C . TRP B 1 329 ? 4.781 13.641 32.812 1 35.38 329 TRP B C 1
ATOM 5386 O O . TRP B 1 329 ? 5.98 13.375 32.875 1 35.38 329 TRP B O 1
ATOM 5396 N N . PRO B 1 330 ? 4.051 12.656 33.344 1 33.75 330 PRO B N 1
ATOM 5397 C CA . PRO B 1 330 ? 4.438 11.25 33.219 1 33.75 330 PRO B CA 1
ATOM 5398 C C . PRO B 1 330 ? 4.773 10.828 31.797 1 33.75 330 PRO B C 1
ATOM 5400 O O . PRO B 1 330 ? 3.881 10.414 31.062 1 33.75 330 PRO B O 1
ATOM 5403 N N . ILE B 1 331 ? 5.262 11.602 30.922 1 33.09 331 ILE B N 1
ATOM 5404 C CA . ILE B 1 331 ? 5.488 11.086 29.578 1 33.09 331 ILE B CA 1
ATOM 5405 C C . ILE B 1 331 ? 6.383 9.852 29.641 1 33.09 331 ILE B C 1
ATOM 5407 O O . ILE B 1 331 ? 7.383 9.836 30.359 1 33.09 331 ILE B O 1
ATOM 5411 N N . SER B 1 332 ? 5.871 8.695 29.281 1 30.62 332 SER B N 1
ATOM 5412 C CA . SER B 1 332 ? 6.633 7.48 28.984 1 30.62 332 SER B CA 1
ATOM 5413 C C . SER B 1 332 ? 7.898 7.797 28.203 1 30.62 332 SER B C 1
ATOM 5415 O O . SER B 1 332 ? 7.855 7.949 26.984 1 30.62 332 SER B O 1
ATOM 5417 N N . ALA B 1 333 ? 8.609 8.812 28.469 1 29.66 333 ALA B N 1
ATOM 5418 C CA . ALA B 1 333 ? 9.945 9.016 27.906 1 29.66 333 ALA B CA 1
ATOM 5419 C C . ALA B 1 333 ? 10.766 7.727 27.969 1 29.66 333 ALA B C 1
ATOM 5421 O O . ALA B 1 333 ? 10.922 7.133 29.031 1 29.66 333 ALA B O 1
ATOM 5422 N N . HIS B 1 334 ? 10.742 6.91 26.969 1 28.92 334 HIS B N 1
ATOM 5423 C CA . HIS B 1 334 ? 11.836 5.949 26.859 1 28.92 334 HIS B CA 1
ATOM 5424 C C . HIS B 1 334 ? 13.172 6.586 27.234 1 28.92 334 HIS B C 1
ATOM 5426 O O . HIS B 1 334 ? 13.484 7.691 26.781 1 28.92 334 HIS B O 1
ATOM 5432 N N . SER B 1 335 ? 13.68 6.434 28.359 1 27.23 335 SER B N 1
ATOM 5433 C CA . SER B 1 335 ? 14.984 6.703 28.969 1 27.23 335 SER B CA 1
ATOM 5434 C C . SER B 1 335 ? 16.109 6.535 27.938 1 27.23 335 SER B C 1
ATOM 5436 O O . SER B 1 335 ? 16.375 5.422 27.484 1 27.23 335 SER B O 1
ATOM 5438 N N . THR B 1 336 ? 16.25 7.328 26.969 1 26.62 336 THR B N 1
ATOM 5439 C CA . THR B 1 336 ? 17.594 7.305 26.406 1 26.62 336 THR B CA 1
ATOM 5440 C C . THR B 1 336 ? 18.656 7.535 27.484 1 26.62 336 THR B C 1
ATOM 5442 O O . THR B 1 336 ? 18.766 8.641 28.016 1 26.62 336 THR B O 1
ATOM 5445 N N . THR B 1 337 ? 18.844 6.68 28.391 1 26.56 337 THR B N 1
ATOM 5446 C CA . THR B 1 337 ? 20.047 6.629 29.234 1 26.56 337 THR B CA 1
ATOM 5447 C C . THR B 1 337 ? 21.297 6.871 28.406 1 26.56 337 THR B C 1
ATOM 5449 O O . THR B 1 337 ? 21.547 6.172 27.406 1 26.56 337 THR B O 1
ATOM 5452 N N . MET B 1 338 ? 21.719 8.094 28.297 1 24.42 338 MET B N 1
ATOM 5453 C CA . MET B 1 338 ? 23.125 8.289 27.969 1 24.42 338 MET B CA 1
ATOM 5454 C C . MET B 1 338 ? 24 7.328 28.766 1 24.42 338 MET B C 1
ATOM 5456 O O . MET B 1 338 ? 23.719 7.035 29.938 1 24.42 338 MET B O 1
ATOM 5460 N N . PRO B 1 339 ? 24.625 6.312 28.078 1 25.58 339 PRO B N 1
ATOM 5461 C CA . PRO B 1 339 ? 25.594 5.547 28.859 1 25.58 339 PRO B CA 1
ATOM 5462 C C . PRO B 1 339 ? 26.5 6.434 29.703 1 25.58 339 PRO B C 1
ATOM 5464 O O . PRO B 1 339 ? 27.016 7.445 29.219 1 25.58 339 PRO B O 1
ATOM 5467 N N . CYS B 1 340 ? 26.172 6.734 30.844 1 24.8 340 CYS B N 1
ATOM 5468 C CA . CYS B 1 340 ? 27 7.332 31.875 1 24.8 340 CYS B CA 1
ATOM 5469 C C . CYS B 1 340 ? 28.344 6.637 31.969 1 24.8 340 CYS B C 1
ATOM 5471 O O . CYS B 1 340 ? 29.078 6.809 32.938 1 24.8 340 CYS B O 1
ATOM 5473 N N . GLY B 1 341 ? 28.766 5.746 31.062 1 26.53 341 GLY B N 1
ATOM 5474 C CA . GLY B 1 341 ? 30.125 5.344 31.359 1 26.53 341 GLY B CA 1
ATOM 5475 C C . GLY B 1 341 ? 31.109 6.496 31.312 1 26.53 341 GLY B C 1
ATOM 5476 O O . GLY B 1 341 ? 32.312 6.293 31.453 1 26.53 341 GLY B O 1
ATOM 5477 N N . MET B 1 342 ? 30.75 7.691 30.844 1 20.73 342 MET B N 1
ATOM 5478 C CA . MET B 1 342 ? 31.859 8.602 31.078 1 20.73 342 MET B CA 1
ATOM 5479 C C . MET B 1 342 ? 31.875 9.078 32.531 1 20.73 342 MET B C 1
ATOM 5481 O O . MET B 1 342 ? 32.625 10.008 32.875 1 20.73 342 MET B O 1
ATOM 5485 N N . ARG B 1 343 ? 30.922 8.695 33.375 1 22.56 343 ARG B N 1
ATOM 5486 C CA . ARG B 1 343 ? 31.234 9.07 34.75 1 22.56 343 ARG B CA 1
ATOM 5487 C C . ARG B 1 343 ? 32.406 8.266 35.281 1 22.56 343 ARG B C 1
ATOM 5489 O O . ARG B 1 343 ? 33.062 8.656 36.281 1 22.56 343 ARG B O 1
ATOM 5496 N N . GLU B 1 344 ? 33.062 7.246 34.625 1 19.36 344 GLU B N 1
ATOM 5497 C CA . GLU B 1 344 ? 34.344 7.09 35.312 1 19.36 344 GLU B CA 1
ATOM 5498 C C . GLU B 1 344 ? 35.406 8.039 34.75 1 19.36 344 GLU B C 1
ATOM 5500 O O . GLU B 1 344 ? 35.438 8.297 33.531 1 19.36 344 GLU B O 1
#

Organism: NCBI:txid2607531

pLDDT: mean 73.27, std 17.44, range [18.78, 95.81]

Foldseek 3Di:
DCPPLNVLVVVLVVQLVLCVVFVLVVCVVVCVCVPPNPRAQSCNLVAAFEEEEAAAPPLCLVQLVCLVQVDPPCVCVDDPPRSQAAKEKEAADPDKDKDAQLVVCVDSVVVCVQLFPPDSVCSRRYMYIHDHTPLRHRYMYIYHHHDDQDPPCCVVSVDLRLVSVLSNLVVHLAYEYRDELVPLDQGPSNLSSLQSCLVVLVRYEYEHEPLLVDDDVSSVVSVVSSQVNSCVSSVHPDRHHYQYEHSHPDDRPHCPCVVSRVVSVVVVVVVSVCSSVPVNVVSLVVVLVVLVVVLVVLVVVVVVPVVCVVSNVSSVVSVVVSVVVVVVDPPPPPPPPPPVVVVD/DCPPLNVLVVLLVVQLVLCVVFVLVVCVVVCVCVPPNPDAQSCNLVAAFEEEEAAAPPLCRVQLVCLVQVDPPCVCVDDPPRSQAAKEKEAADPDKDKDAQLVVCVDSVVVCVQLDPPDSVCSRRYMYIHDHTPLRPRYMYIYHHHDDQDPPCCVVSVDLRLVSVLSNLVVHLAYEYRDELVPLDQGPSNLSSLQSCLVVLVRYEYEHEPLLVDDDVSSVVSVVSSQVNSCVSSVHPDRHHYQYEHSHPDDRPHCPCVVSRVVSVVVVVVVSVCSSVPVNVVSLVVVLVVLVVVLVVLVVVVVVPVVCVVSNVSSVVSVVSSVVVVVVDPPPPPPPPPPPVVVD

Secondary structure (DSSP, 8-state):
---HHHHHHHHHHHHHHHIIIIIHHHHHHHTHHHHTSPPPPTTGGGPPPEEEEEEBTTSSHHHHHHHHHT---GGGT-SSS-GGG-EEEEEE-SS-EEEEHHHHHT-GGGS-GGGS-S-GGGGGGEEEEEE--HHHHH-EEEEPPPBP-STTTHHHHSS-HHHHHHHHHHH-SEEEEEEETT--SPPHHHHHHHHHTGGGGGGEEEEEESGGGS-HHHHHHHHHHHHHHHHHHH--SSPPEEEE---SSSPPS--TTHHHHHHHHHHHHHHHHTHHHHHHHHHHHHHHHHHHHHHHHHHHHHTT-GGGHHHHHHHHHHHHHHHHHHTT------------TT--/---HHHHHHHHHHHHHHHIIIIIHHHHHHHTHHHHTSPPPPTTGGGPPPEEEEEEBTTSSHHHHHHHHHT---GGGT-SSS-GGG-EEEEEE-SS-EEEEHHHHHT-GGGS-GGGS-S-GGGGGGEEEEEE--HHHHH-EEEEPPPBP-STTTHHHHSS-HHHHHHHHHHH-SEEEEEEETT--SPPHHHHHHHHHTGGGGGGEEEEEESGGGS-HHHHHHHHHHHHHHHHHHH--SSPPEEEE---SSSPPS--TTHHHHHHHHHHHHHHHHTHHHHHHHHHHHHHHHHHHHHHHHHHHHHTT-GGGHHHHHHHHHHHHHHHHHHTT-----------GGGG-

Nearest PDB structures (foldseek):
  5mvf-assembly1_A-2  TM=7.540E-01  e=9.147E-23  Mus musculus
  5mtv-assembly1_A-2  TM=7.480E-01  e=1.278E-22  Mus musculus
  4cid-assembly1_A-2  TM=8.039E-01  e=2.907E-21  Mus musculus
  7sox-assembly1_A  TM=7.122E-01  e=1.598E-22  Mus musculus
  2qpt-assembly1_A-2  TM=8.512E-01  e=4.340E-18  Mus musculus